Protein AF-0000000084371424 (afdb_homodimer)

pLDDT: mean 80.85, std 25.27, range [18.94, 98.69]

Foldseek 3Di:
DAPQVPVPCDPDPPNVVVVVVVVVVVVVVLVVVPPPCPDDDPDPPPPPPPPPQPPPLADDQLCLLLVLQQLLQVVVVHGSLPLAADPDLSCCCPPQVDDALLSLLVLLLCLLQPNDCVVVVVLLVQLVPDDPVRLVVVLVCLVPDPDDPVVSLLVNLLSVCSNVCPVVSSVFDQSSQSLSVSLVSLRSCSNVVRDPSSCSSQSSCLQLVQQVVVAVFSVRSVSSNLSNQCSNCSPVPVRVVCSVVSVVSSVCLVPPPSHNRDPPNSPDDHDDRDLLVSLVSNLVNQRDDPNHRDDSVRSSVSSCPRRVPPPPPD/DQPQVPVPCDDDDCNVVVVVVVVVVVVVVLVVVPPDCPDDDPDPPPPPPPPPQPPPLADDQLCLLLVLQQLLQVVVVHGSLPLAADPDLSCCCPPQVDDALLSLLVLLLCLLQPNDCVVVVVLLVQLVPDDPVRLVVVLVCLVPDPDDPVVSLLVNLLSVCSNVCPVVSSPFDQSSQSLSVSLVSLRSCSNVVRDPSSCSSQSSCLQLVQQVVVAVFSVRSVSSNLSNQCSNCSPVPVRVVCSVVSVVSSVCLVPPPSHNRDPPNSPDDHDDRDLLVSLVSNLVNQRDDPNHRDDSVRSSVSSCPRRVDPCPPD

Structure (mmCIF, N/CA/C/O backbone):
data_AF-0000000084371424-model_v1
#
loop_
_entity.id
_entity.type
_entity.pdbx_description
1 polymer 'DUF1266 domain-containing protein'
#
loop_
_atom_site.group_PDB
_atom_site.id
_atom_site.type_symbol
_atom_site.label_atom_id
_atom_site.label_alt_id
_atom_site.label_comp_id
_atom_site.label_asym_id
_atom_site.label_entity_id
_atom_site.label_seq_id
_atom_site.pdbx_PDB_ins_code
_atom_site.Cartn_x
_atom_site.Cartn_y
_atom_site.Cartn_z
_atom_site.occupancy
_atom_site.B_iso_or_equiv
_atom_site.auth_seq_id
_atom_site.auth_comp_id
_atom_site.auth_asym_id
_atom_site.auth_atom_id
_atom_site.pdbx_PDB_model_num
ATOM 1 N N . MET A 1 1 ? 23.984 -0.081 -2.869 1 19.38 1 MET A N 1
ATOM 2 C CA . MET A 1 1 ? 24.531 -0.843 -3.986 1 19.38 1 MET A CA 1
ATOM 3 C C . MET A 1 1 ? 23.422 -1.474 -4.816 1 19.38 1 MET A C 1
ATOM 5 O O . MET A 1 1 ? 22.625 -2.248 -4.301 1 19.38 1 MET A O 1
ATOM 9 N N . ALA A 1 2 ? 23 -0.734 -5.801 1 25.33 2 ALA A N 1
ATOM 10 C CA . ALA A 1 2 ? 21.922 -1.016 -6.75 1 25.33 2 ALA A CA 1
ATOM 11 C C . ALA A 1 2 ? 22.141 -2.361 -7.438 1 25.33 2 ALA A C 1
ATOM 13 O O . ALA A 1 2 ? 23.203 -2.615 -7.996 1 25.33 2 ALA A O 1
ATOM 14 N N . ILE A 1 3 ? 21.609 -3.469 -6.902 1 26.62 3 ILE A N 1
ATOM 15 C CA . ILE A 1 3 ? 21.828 -4.805 -7.445 1 26.62 3 ILE A CA 1
ATOM 16 C C . ILE A 1 3 ? 21.359 -4.855 -8.898 1 26.62 3 ILE A C 1
ATOM 18 O O . ILE A 1 3 ? 20.188 -4.609 -9.188 1 26.62 3 ILE A O 1
ATOM 22 N N . ASP A 1 4 ? 22.312 -4.531 -9.711 1 28.28 4 ASP A N 1
ATOM 23 C CA . ASP A 1 4 ? 22.156 -4.688 -11.156 1 28.28 4 ASP A CA 1
ATOM 24 C C . ASP A 1 4 ? 21.703 -6.105 -11.516 1 28.28 4 ASP A C 1
ATOM 26 O O . ASP A 1 4 ? 22.5 -7.039 -11.477 1 28.28 4 ASP A O 1
ATOM 30 N N . ILE A 1 5 ? 20.469 -6.441 -11.328 1 29.64 5 ILE A N 1
ATOM 31 C CA . ILE A 1 5 ? 19.984 -7.809 -11.5 1 29.64 5 ILE A CA 1
ATOM 32 C C . ILE A 1 5 ? 20.109 -8.219 -12.961 1 29.64 5 ILE A C 1
ATOM 34 O O . ILE A 1 5 ? 20.281 -9.398 -13.266 1 29.64 5 ILE A O 1
ATOM 38 N N . PHE A 1 6 ? 19.984 -7.203 -13.812 1 31.98 6 PHE A N 1
ATOM 39 C CA . PHE A 1 6 ? 19.844 -7.629 -15.203 1 31.98 6 PHE A CA 1
ATOM 40 C C . PHE A 1 6 ? 21.219 -7.828 -15.844 1 31.98 6 PHE A C 1
ATOM 42 O O . PHE A 1 6 ? 21.312 -8.359 -16.953 1 31.98 6 PHE A O 1
ATOM 49 N N . SER A 1 7 ? 22.219 -7.055 -15.477 1 30.58 7 SER A N 1
ATOM 50 C CA . SER A 1 7 ? 23.453 -7.109 -16.266 1 30.58 7 SER A CA 1
ATOM 51 C C . SER A 1 7 ? 24.094 -8.492 -16.203 1 30.58 7 SER A C 1
ATOM 53 O O . SER A 1 7 ? 25.156 -8.719 -16.781 1 30.58 7 SER A O 1
ATOM 55 N N . VAL A 1 8 ? 23.625 -9.242 -15.234 1 28.81 8 VAL A N 1
ATOM 56 C CA . VAL A 1 8 ? 24.359 -10.484 -15.062 1 28.81 8 VAL A CA 1
ATOM 57 C C . VAL A 1 8 ? 23.953 -11.492 -16.141 1 28.81 8 VAL A C 1
ATOM 59 O O . VAL A 1 8 ? 24.391 -12.641 -16.125 1 28.81 8 VAL A O 1
ATOM 62 N N . PHE A 1 9 ? 22.938 -11.117 -16.922 1 29.08 9 PHE A N 1
ATOM 63 C CA . PHE A 1 9 ? 22.547 -12.219 -17.781 1 29.08 9 PHE A CA 1
ATOM 64 C C . PHE A 1 9 ? 23.484 -12.336 -18.984 1 29.08 9 PHE A C 1
ATOM 66 O O . PHE A 1 9 ? 23.531 -11.445 -19.828 1 29.08 9 PHE A O 1
ATOM 73 N N . PRO A 1 10 ? 24.625 -13.016 -18.891 1 27.22 10 PRO A N 1
ATOM 74 C CA . PRO A 1 10 ? 25.438 -13.203 -20.094 1 27.22 10 PRO A CA 1
ATOM 75 C C . PRO A 1 10 ? 24.609 -13.68 -21.281 1 27.22 10 PRO A C 1
ATOM 77 O O . PRO A 1 10 ? 23.547 -14.297 -21.109 1 27.22 10 PRO A O 1
ATOM 80 N N . LYS A 1 11 ? 25.031 -13.375 -22.578 1 27 11 LYS A N 1
ATOM 81 C CA . LYS A 1 11 ? 24.438 -13.57 -23.891 1 27 11 LYS A CA 1
ATOM 82 C C . LYS A 1 11 ? 24.016 -15.031 -24.094 1 27 11 LYS A C 1
ATOM 84 O O . LYS A 1 11 ? 22.875 -15.305 -24.438 1 27 11 LYS A O 1
ATOM 89 N N . TYR A 1 12 ? 24.438 -15.828 -25.203 1 26.16 12 TYR A N 1
ATOM 90 C CA . TYR A 1 12 ? 23.938 -16.984 -25.953 1 26.16 12 TYR A CA 1
ATOM 91 C C . TYR A 1 12 ? 24.094 -18.266 -25.141 1 26.16 12 TYR A C 1
ATOM 93 O O . TYR A 1 12 ? 23.391 -19.25 -25.375 1 26.16 12 TYR A O 1
ATOM 101 N N . ILE A 1 13 ? 25.406 -18.578 -24.734 1 28.66 13 ILE A N 1
ATOM 102 C CA . ILE A 1 13 ? 25.766 -19.938 -24.391 1 28.66 13 ILE A CA 1
ATOM 103 C C . ILE A 1 13 ? 24.906 -20.438 -23.234 1 28.66 13 ILE A C 1
ATOM 105 O O . ILE A 1 13 ? 24.266 -21.5 -23.328 1 28.66 13 ILE A O 1
ATOM 109 N N . GLY A 1 14 ? 25.531 -20.656 -21.938 1 28.55 14 GLY A N 1
ATOM 110 C CA . GLY A 1 14 ? 25.219 -21.484 -20.781 1 28.55 14 GLY A CA 1
ATOM 111 C C . GLY A 1 14 ? 24.016 -20.984 -20 1 28.55 14 GLY A C 1
ATOM 112 O O . GLY A 1 14 ? 24.188 -20.219 -19.047 1 28.55 14 GLY A O 1
ATOM 113 N N . ALA A 1 15 ? 22.984 -20.594 -20.578 1 32.66 15 ALA A N 1
ATOM 114 C CA . ALA A 1 15 ? 21.688 -20.062 -20.156 1 32.66 15 ALA A CA 1
ATOM 115 C C . ALA A 1 15 ? 21.062 -20.906 -19.062 1 32.66 15 ALA A C 1
ATOM 117 O O . ALA A 1 15 ? 20.438 -20.391 -18.141 1 32.66 15 ALA A O 1
ATOM 118 N N . VAL A 1 16 ? 21.203 -22.219 -19.266 1 31.98 16 VAL A N 1
ATOM 119 C CA . VAL A 1 16 ? 20.625 -23.156 -18.312 1 31.98 16 VAL A CA 1
ATOM 120 C C . VAL A 1 16 ? 21.266 -22.984 -16.938 1 31.98 16 VAL A C 1
ATOM 122 O O . VAL A 1 16 ? 20.594 -23 -15.922 1 31.98 16 VAL A O 1
ATOM 125 N N . ILE A 1 17 ? 22.641 -22.797 -17.016 1 32.66 17 ILE A N 1
ATOM 126 C CA . ILE A 1 17 ? 23.344 -22.734 -15.734 1 32.66 17 ILE A CA 1
ATOM 127 C C . ILE A 1 17 ? 23 -21.422 -15.031 1 32.66 17 ILE A C 1
ATOM 129 O O . ILE A 1 17 ? 22.844 -21.391 -13.805 1 32.66 17 ILE A O 1
ATOM 133 N N . GLY A 1 18 ? 22.828 -20.422 -15.812 1 32.53 18 GLY A N 1
ATOM 134 C CA . GLY A 1 18 ? 22.609 -19.125 -15.203 1 32.53 18 GLY A CA 1
ATOM 135 C C . GLY A 1 18 ? 21.281 -19.031 -14.453 1 32.53 18 GLY A C 1
ATOM 136 O O . GLY A 1 18 ? 21.219 -18.453 -13.359 1 32.53 18 GLY A O 1
ATOM 137 N N . ILE A 1 19 ? 20.328 -19.578 -15.117 1 35.5 19 ILE A N 1
ATOM 138 C CA . ILE A 1 19 ? 19 -19.531 -14.516 1 35.5 19 ILE A CA 1
ATOM 139 C C . ILE A 1 19 ? 18.969 -20.406 -13.266 1 35.5 19 ILE A C 1
ATOM 141 O O . ILE A 1 19 ? 18.359 -20.031 -12.258 1 35.5 19 ILE A O 1
ATOM 145 N N . ILE A 1 20 ? 19.781 -21.438 -13.25 1 35 20 ILE A N 1
ATOM 146 C CA . ILE A 1 20 ? 19.906 -22.281 -12.062 1 35 20 ILE A CA 1
ATOM 147 C C . ILE A 1 20 ? 20.547 -21.484 -10.93 1 35 20 ILE A C 1
ATOM 149 O O . ILE A 1 20 ? 20.125 -21.562 -9.781 1 35 20 ILE A O 1
ATOM 153 N N . PHE A 1 21 ? 21.469 -20.656 -11.297 1 35.72 21 PHE A N 1
ATOM 154 C CA . PHE A 1 21 ? 22.172 -19.922 -10.242 1 35.72 21 PHE A CA 1
ATOM 155 C C . PHE A 1 21 ? 21.234 -18.906 -9.578 1 35.72 21 PHE A C 1
ATOM 157 O O . PHE A 1 21 ? 21.281 -18.734 -8.359 1 35.72 21 PHE A O 1
ATOM 164 N N . LEU A 1 22 ? 20.453 -18.359 -10.367 1 35.25 22 LEU A N 1
ATOM 165 C CA . LEU A 1 22 ? 19.562 -17.375 -9.75 1 35.25 22 LEU A CA 1
ATOM 166 C C . LEU A 1 22 ? 18.531 -18.062 -8.859 1 35.25 22 LEU A C 1
ATOM 168 O O . LEU A 1 22 ? 18.203 -17.547 -7.781 1 35.25 22 LEU A O 1
ATOM 172 N N . VAL A 1 23 ? 18.125 -19.188 -9.227 1 36.91 23 VAL A N 1
ATOM 173 C CA . VAL A 1 23 ? 17.25 -19.984 -8.375 1 36.91 23 VAL A CA 1
ATOM 174 C C . VAL A 1 23 ? 18.016 -20.453 -7.133 1 36.91 23 VAL A C 1
ATOM 176 O O . VAL A 1 23 ? 17.484 -20.391 -6.02 1 36.91 23 VAL A O 1
ATOM 179 N N . ILE A 1 24 ? 19.266 -20.844 -7.27 1 37.03 24 ILE A N 1
ATOM 180 C CA . ILE A 1 24 ? 20.078 -21.234 -6.121 1 37.03 24 ILE A CA 1
ATOM 181 C C . ILE A 1 24 ? 20.312 -20.031 -5.223 1 37.03 24 ILE A C 1
ATOM 183 O O . ILE A 1 24 ? 20.234 -20.141 -3.994 1 37.03 24 ILE A O 1
ATOM 187 N N . LEU A 1 25 ? 20.547 -18.922 -5.812 1 36.91 25 LEU A N 1
ATOM 188 C CA . LEU A 1 25 ? 20.766 -17.75 -4.988 1 36.91 25 LEU A CA 1
ATOM 189 C C . LEU A 1 25 ? 19.516 -17.406 -4.172 1 36.91 25 LEU A C 1
ATOM 191 O O . LEU A 1 25 ? 19.609 -17.094 -2.984 1 36.91 25 LEU A O 1
ATOM 195 N N . PHE A 1 26 ? 18.438 -17.578 -4.719 1 36.44 26 PHE A N 1
ATOM 196 C CA . PHE A 1 26 ? 17.219 -17.281 -3.969 1 36.44 26 PHE A CA 1
ATOM 197 C C . PHE A 1 26 ? 16.906 -18.375 -2.971 1 36.44 26 PHE A C 1
ATOM 199 O O . PHE A 1 26 ? 16.453 -18.109 -1.857 1 36.44 26 PHE A O 1
ATOM 206 N N . ARG A 1 27 ? 17.141 -19.609 -3.24 1 37.56 27 ARG A N 1
ATOM 207 C CA . ARG A 1 27 ? 17.047 -20.672 -2.242 1 37.56 27 ARG A CA 1
ATOM 208 C C . ARG A 1 27 ? 18.078 -20.469 -1.136 1 37.56 27 ARG A C 1
ATOM 210 O O . ARG A 1 27 ? 17.797 -20.734 0.036 1 37.56 27 ARG A O 1
ATOM 217 N N . TRP A 1 28 ? 19.219 -20.078 -1.449 1 37 28 TRP A N 1
ATOM 218 C CA . TRP A 1 28 ? 20.25 -19.766 -0.45 1 37 28 TRP A CA 1
ATOM 219 C C . TRP A 1 28 ? 19.797 -18.609 0.445 1 37 28 TRP A C 1
ATOM 221 O O . TRP A 1 28 ? 19.922 -18.688 1.669 1 37 28 TRP A O 1
ATOM 231 N N . LEU A 1 29 ? 19.188 -17.719 -0.005 1 33.34 29 LEU A N 1
ATOM 232 C CA . LEU A 1 29 ? 18.688 -16.656 0.858 1 33.34 29 LEU A CA 1
ATOM 233 C C . LEU A 1 29 ? 17.578 -17.188 1.774 1 33.34 29 LEU A C 1
ATOM 235 O O . LEU A 1 29 ? 17.484 -16.781 2.934 1 33.34 29 LEU A O 1
ATOM 239 N N . ARG A 1 30 ? 16.922 -18.234 1.396 1 33.28 30 ARG A N 1
ATOM 240 C CA . ARG A 1 30 ? 15.945 -18.875 2.258 1 33.28 30 ARG A CA 1
ATOM 241 C C . ARG A 1 30 ? 16.625 -19.656 3.383 1 33.28 30 ARG A C 1
ATOM 243 O O . ARG A 1 30 ? 16.141 -19.656 4.52 1 33.28 30 ARG A O 1
ATOM 250 N N . LYS A 1 31 ? 17.672 -20.5 3.109 1 34 31 LYS A N 1
ATOM 251 C CA . LYS A 1 31 ? 18.281 -21.328 4.148 1 34 31 LYS A CA 1
ATOM 252 C C . LYS A 1 31 ? 18.906 -20.453 5.242 1 34 31 LYS A C 1
ATOM 254 O O . LYS A 1 31 ? 18.875 -20.812 6.418 1 34 31 LYS A O 1
ATOM 259 N N . VAL A 1 32 ? 19.484 -19.422 4.918 1 29.97 32 VAL A N 1
ATOM 260 C CA . VAL A 1 32 ? 20.078 -18.594 5.965 1 29.97 32 VAL A CA 1
ATOM 261 C C . VAL A 1 32 ? 18.984 -18.047 6.875 1 29.97 32 VAL A C 1
ATOM 263 O O . VAL A 1 32 ? 19.156 -17.953 8.094 1 29.97 32 VAL A O 1
ATOM 266 N N . ALA A 1 33 ? 17.844 -17.812 6.352 1 29.88 33 ALA A N 1
ATOM 267 C CA . ALA A 1 33 ? 16.812 -17.266 7.234 1 29.88 33 ALA A CA 1
ATOM 268 C C . ALA A 1 33 ? 16.219 -18.344 8.125 1 29.88 33 ALA A C 1
ATOM 270 O O . ALA A 1 33 ? 15.812 -18.078 9.25 1 29.88 33 ALA A O 1
ATOM 271 N N . ILE A 1 34 ? 16.219 -19.578 7.711 1 31.12 34 ILE A N 1
ATOM 272 C CA . ILE A 1 34 ? 15.562 -20.656 8.461 1 31.12 34 ILE A CA 1
ATOM 273 C C . ILE A 1 34 ? 16.422 -21.031 9.664 1 31.12 34 ILE A C 1
ATOM 275 O O . ILE A 1 34 ? 15.938 -21.656 10.609 1 31.12 34 ILE A O 1
ATOM 279 N N . GLN A 1 35 ? 17.719 -20.812 9.727 1 27.95 35 GLN A N 1
ATOM 280 C CA . GLN A 1 35 ? 18.375 -21.516 10.82 1 27.95 35 GLN A CA 1
ATOM 281 C C . GLN A 1 35 ? 17.859 -21.031 12.172 1 27.95 35 GLN A C 1
ATOM 283 O O . GLN A 1 35 ? 17.891 -21.766 13.156 1 27.95 35 GLN A O 1
ATOM 288 N N . ASP A 1 36 ? 17.672 -19.719 12.414 1 27.52 36 ASP A N 1
ATOM 289 C CA . ASP A 1 36 ? 17.703 -19.391 13.836 1 27.52 36 ASP A CA 1
ATOM 290 C C . ASP A 1 36 ? 16.375 -19.781 14.508 1 27.52 36 ASP A C 1
ATOM 292 O O . ASP A 1 36 ? 16.281 -19.75 15.742 1 27.52 36 ASP A O 1
ATOM 296 N N . SER A 1 37 ? 15.141 -19.625 13.906 1 28.78 37 SER A N 1
ATOM 297 C CA . SER A 1 37 ? 14.055 -19.531 14.875 1 28.78 37 SER A CA 1
ATOM 298 C C . SER A 1 37 ? 13.547 -20.922 15.273 1 28.78 37 SER A C 1
ATOM 300 O O . SER A 1 37 ? 12.953 -21.625 14.453 1 28.78 37 SER A O 1
ATOM 302 N N . GLU A 1 38 ? 14.258 -21.688 16.062 1 26.08 38 GLU A N 1
ATOM 303 C CA . GLU A 1 38 ? 13.695 -22.812 16.797 1 26.08 38 GLU A CA 1
ATOM 304 C C . GLU A 1 38 ? 12.406 -22.438 17.516 1 26.08 38 GLU A C 1
ATOM 306 O O . GLU A 1 38 ? 12.445 -21.984 18.656 1 26.08 38 GLU A O 1
ATOM 311 N N . LEU A 1 39 ? 11.516 -21.672 16.984 1 27.06 39 LEU A N 1
ATOM 312 C CA . LEU A 1 39 ? 10.344 -21.359 17.781 1 27.06 39 LEU A CA 1
ATOM 313 C C . LEU A 1 39 ? 9.625 -22.641 18.219 1 27.06 39 LEU A C 1
ATOM 315 O O . LEU A 1 39 ? 9.492 -23.578 17.422 1 27.06 39 LEU A O 1
ATOM 319 N N . SER A 1 40 ? 9.375 -22.781 19.547 1 23.94 40 SER A N 1
ATOM 320 C CA . SER A 1 40 ? 8.633 -23.766 20.297 1 23.94 40 SER A CA 1
ATOM 321 C C . SER A 1 40 ? 7.219 -23.953 19.75 1 23.94 40 SER A C 1
ATOM 323 O O . SER A 1 40 ? 6.613 -23 19.266 1 23.94 40 SER A O 1
ATOM 325 N N . PRO A 1 41 ? 6.707 -25.172 19.562 1 25.97 41 PRO A N 1
ATOM 326 C CA . PRO A 1 41 ? 5.406 -25.609 19.062 1 25.97 41 PRO A CA 1
ATOM 327 C C . PRO A 1 41 ? 4.238 -25.031 19.844 1 25.97 41 PRO A C 1
ATOM 329 O O . PRO A 1 41 ? 4.184 -25.156 21.078 1 25.97 41 PRO A O 1
ATOM 332 N N . SER A 1 42 ? 3.84 -23.75 19.625 1 25.92 42 SER A N 1
ATOM 333 C CA . SER A 1 42 ? 2.67 -23.266 20.344 1 25.92 42 SER A CA 1
ATOM 334 C C . SER A 1 42 ? 1.509 -24.25 20.25 1 25.92 42 SER A C 1
ATOM 336 O O . SER A 1 42 ? 1.321 -24.891 19.219 1 25.92 42 SER A O 1
ATOM 338 N N . MET A 1 43 ? 0.982 -24.719 21.375 1 23.78 43 MET A N 1
ATOM 339 C CA . MET A 1 43 ? -0.175 -25.547 21.688 1 23.78 43 MET A CA 1
AT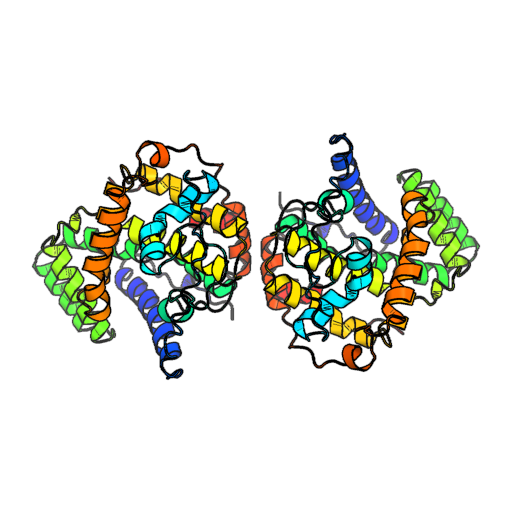OM 340 C C . MET A 1 43 ? -1.442 -24.969 21.062 1 23.78 43 MET A C 1
ATOM 342 O O . MET A 1 43 ? -1.644 -23.75 21.062 1 23.78 43 MET A O 1
ATOM 346 N N . PRO A 1 44 ? -2.271 -25.766 20.266 1 25.48 44 PRO A N 1
ATOM 347 C CA . PRO A 1 44 ? -3.484 -25.469 19.5 1 25.48 44 PRO A CA 1
ATOM 348 C C . PRO A 1 44 ? -4.621 -24.953 20.391 1 25.48 44 PRO A C 1
ATOM 350 O O . PRO A 1 44 ? -5.008 -25.609 21.359 1 25.48 44 PRO A O 1
ATOM 353 N N . VAL A 1 45 ? -4.691 -23.672 20.844 1 24.5 45 VAL A N 1
ATOM 354 C CA . VAL A 1 45 ? -5.902 -23.234 21.531 1 24.5 45 VAL A CA 1
ATOM 355 C C . VAL A 1 45 ? -7.121 -23.516 20.656 1 24.5 45 VAL A C 1
ATOM 357 O O . VAL A 1 45 ? -7.188 -23.062 19.516 1 24.5 45 VAL A O 1
ATOM 360 N N . ASN A 1 46 ? -7.863 -24.594 20.812 1 25.33 46 ASN A N 1
ATOM 361 C CA . ASN A 1 46 ? -9.102 -25.109 20.25 1 25.33 46 ASN A CA 1
ATOM 362 C C . ASN A 1 46 ? -10.25 -24.109 20.406 1 25.33 46 ASN A C 1
ATOM 364 O O . ASN A 1 46 ? -11.172 -24.328 21.188 1 25.33 46 ASN A O 1
ATOM 368 N N . GLN A 1 47 ? -10.031 -22.797 20.641 1 26.17 47 GLN A N 1
ATOM 369 C CA . GLN A 1 47 ? -11.336 -22.172 20.859 1 26.17 47 GLN A CA 1
ATOM 370 C C . GLN A 1 47 ? -12.164 -22.188 19.562 1 26.17 47 GLN A C 1
ATOM 372 O O . GLN A 1 47 ? -11.688 -21.766 18.516 1 26.17 47 GLN A O 1
ATOM 377 N N . GLU A 1 48 ? -13.188 -23.016 19.5 1 26.81 48 GLU A N 1
ATOM 378 C CA . GLU A 1 48 ? -14.312 -23.156 18.578 1 26.81 48 GLU A CA 1
ATOM 379 C C . GLU A 1 48 ? -15 -21.812 18.328 1 26.81 48 GLU A C 1
ATOM 381 O O . GLU A 1 48 ? -15.898 -21.422 19.078 1 26.81 48 GLU A O 1
ATOM 386 N N . ILE A 1 49 ? -14.352 -20.672 18.234 1 27.56 49 ILE A N 1
ATOM 387 C CA . ILE A 1 49 ? -15.211 -19.562 17.828 1 27.56 49 ILE A CA 1
ATOM 388 C C . ILE A 1 49 ? -15.875 -19.891 16.484 1 27.56 49 ILE A C 1
ATOM 390 O O . ILE A 1 49 ? -15.195 -20.109 15.484 1 27.56 49 ILE A O 1
ATOM 394 N N . LEU A 1 50 ? -17 -20.422 16.5 1 26.28 50 LEU A N 1
ATOM 395 C CA . LEU A 1 50 ? -17.953 -20.562 15.398 1 26.28 50 LEU A CA 1
ATOM 396 C C . LEU A 1 50 ? -18.109 -19.25 14.641 1 26.28 50 LEU A C 1
ATOM 398 O O . LEU A 1 50 ? -18.953 -18.422 14.992 1 26.28 50 LEU A O 1
ATOM 402 N N . GLU A 1 51 ? -17.062 -18.5 14.352 1 33.69 51 GLU A N 1
ATOM 403 C CA . GLU A 1 51 ? -17.406 -17.359 13.492 1 33.69 51 GLU A CA 1
ATOM 404 C C . GLU A 1 51 ? -18.062 -17.844 12.203 1 33.69 51 GLU A C 1
ATOM 406 O O . GLU A 1 51 ? -17.578 -18.75 11.539 1 33.69 51 GLU A O 1
ATOM 411 N N . THR A 1 52 ? -19.406 -17.812 12.195 1 31.27 52 THR A N 1
ATOM 412 C CA . THR A 1 52 ? -20.203 -17.953 10.984 1 31.27 52 THR A CA 1
ATOM 413 C C . THR A 1 52 ? -19.484 -17.359 9.781 1 31.27 52 THR A C 1
ATOM 415 O O . THR A 1 52 ? -19.156 -16.172 9.781 1 31.27 52 THR A O 1
ATOM 418 N N . LYS A 1 53 ? -18.797 -18.188 9.117 1 40.44 53 LYS A N 1
ATOM 419 C CA . LYS A 1 53 ? -18.219 -17.953 7.797 1 40.44 53 LYS A CA 1
ATOM 420 C C . LYS A 1 53 ? -19.188 -17.156 6.906 1 40.44 53 LYS A C 1
ATOM 422 O O . LYS A 1 53 ? -20.25 -17.672 6.539 1 40.44 53 LYS A O 1
ATOM 427 N N . VAL A 1 54 ? -19.5 -16 7.113 1 41.66 54 VAL A N 1
ATOM 428 C CA . VAL A 1 54 ? -20.312 -15.258 6.16 1 41.66 54 VAL A CA 1
ATOM 429 C C . VAL A 1 54 ? -19.844 -15.555 4.738 1 41.66 54 VAL A C 1
ATOM 431 O O . VAL A 1 54 ? -18.812 -15.039 4.293 1 41.66 54 VAL A O 1
ATOM 434 N N . THR A 1 55 ? -19.891 -16.75 4.383 1 52.84 55 THR A N 1
ATOM 435 C CA . THR A 1 55 ? -19.609 -17.047 2.98 1 52.84 55 THR A CA 1
ATOM 436 C C . THR A 1 55 ? -20.75 -16.594 2.088 1 52.84 55 THR A C 1
ATOM 438 O O . THR A 1 55 ? -21.906 -17 2.281 1 52.84 55 THR A O 1
ATOM 441 N N . SER A 1 56 ? -20.703 -15.461 1.633 1 59.12 56 SER A N 1
ATOM 442 C CA . SER A 1 56 ? -21.688 -15.07 0.62 1 59.12 56 SER A CA 1
ATOM 443 C C . SER A 1 56 ? -21.891 -16.188 -0.403 1 59.12 56 SER A C 1
ATOM 445 O O . SER A 1 56 ? -20.953 -16.906 -0.75 1 59.12 56 SER A O 1
ATOM 447 N N . ASN A 1 57 ? -23.078 -16.578 -0.578 1 71.5 57 ASN A N 1
ATOM 448 C CA . ASN A 1 57 ? -23.531 -17.594 -1.526 1 71.5 57 ASN A CA 1
ATOM 449 C C . ASN A 1 57 ? -23.234 -17.188 -2.967 1 71.5 57 ASN A C 1
ATOM 451 O O . ASN A 1 57 ? -23.531 -17.922 -3.9 1 71.5 57 ASN A O 1
ATOM 455 N N . GLN A 1 58 ? -22.656 -16.078 -3.137 1 90.88 58 GLN A N 1
ATOM 456 C CA . GLN A 1 58 ? -22.391 -15.641 -4.504 1 90.88 58 GLN A CA 1
ATOM 457 C C . GLN A 1 58 ? -20.953 -15.156 -4.652 1 90.88 58 GLN A C 1
ATOM 459 O O . GLN A 1 58 ? -20.438 -14.438 -3.785 1 90.88 58 GLN A O 1
ATOM 464 N N . LEU A 1 59 ? -20.312 -15.68 -5.727 1 96.62 59 LEU A N 1
ATOM 465 C CA . LEU A 1 59 ? -18.984 -15.18 -6.055 1 96.62 59 LEU A CA 1
ATOM 466 C C . LEU A 1 59 ? -19.062 -13.781 -6.645 1 96.62 59 LEU A C 1
ATOM 468 O O . LEU A 1 59 ? -19.641 -13.578 -7.719 1 96.62 59 LEU A O 1
ATOM 472 N N . LEU A 1 60 ? -18.531 -12.828 -5.93 1 96.56 60 LEU A N 1
ATOM 473 C CA . LEU A 1 60 ? -18.469 -11.477 -6.469 1 96.56 60 LEU A CA 1
ATOM 474 C C . LEU A 1 60 ? -17.375 -11.359 -7.531 1 96.56 60 LEU A C 1
ATOM 476 O O . LEU A 1 60 ? -16.297 -11.93 -7.383 1 96.56 60 LEU A O 1
ATOM 480 N N . PRO A 1 61 ? -17.609 -10.547 -8.594 1 97.19 61 PRO A N 1
ATOM 481 C CA . PRO A 1 61 ? -16.609 -10.398 -9.656 1 97.19 61 PRO A CA 1
ATOM 482 C C . PRO A 1 61 ? -15.25 -9.945 -9.133 1 97.19 61 PRO A C 1
ATOM 484 O O . PRO A 1 61 ? -14.211 -10.445 -9.578 1 97.19 61 PRO A O 1
ATOM 487 N N . VAL A 1 62 ? -15.203 -9.094 -8.156 1 96.62 62 VAL A N 1
ATOM 488 C CA . VAL A 1 62 ? -13.961 -8.531 -7.637 1 96.62 62 VAL A CA 1
ATOM 489 C C . VAL A 1 62 ? -13.219 -9.586 -6.824 1 96.62 62 VAL A C 1
ATOM 491 O O . VAL A 1 62 ? -12.039 -9.414 -6.5 1 96.62 62 VAL A O 1
ATOM 494 N N . GLU A 1 63 ? -13.859 -10.734 -6.539 1 97.69 63 GLU A N 1
ATOM 495 C CA . GLU A 1 63 ? -13.25 -11.766 -5.703 1 97.69 63 GLU A CA 1
ATOM 496 C C . GLU A 1 63 ? -12.898 -13.008 -6.52 1 97.69 63 GLU A C 1
ATOM 498 O O . GLU A 1 63 ? -12.43 -14.008 -5.973 1 97.69 63 GLU A O 1
ATOM 503 N N . TRP A 1 64 ? -13.148 -12.93 -7.84 1 98.5 64 TRP A N 1
ATOM 504 C CA . TRP A 1 64 ? -12.891 -14.062 -8.734 1 98.5 64 TRP A CA 1
ATOM 505 C C . TRP A 1 64 ? -11.445 -14.539 -8.602 1 98.5 64 TRP A C 1
ATOM 507 O O . TRP A 1 64 ? -11.188 -15.734 -8.484 1 98.5 64 TRP A O 1
ATOM 517 N N . GLY A 1 65 ? -10.555 -13.562 -8.594 1 98.31 65 GLY A N 1
ATOM 518 C CA . GLY A 1 65 ? -9.141 -13.891 -8.492 1 98.31 65 GLY A CA 1
ATOM 519 C C . GLY A 1 65 ? -8.781 -14.586 -7.191 1 98.31 65 GLY A C 1
ATOM 520 O O . GLY A 1 65 ? -7.941 -15.484 -7.172 1 98.31 65 GLY A O 1
ATOM 521 N N . LEU A 1 66 ? -9.438 -14.203 -6.117 1 98.38 66 LEU A N 1
ATOM 522 C CA . LEU A 1 66 ? -9.195 -14.812 -4.816 1 98.38 66 LEU A CA 1
ATOM 523 C C . LEU A 1 66 ? -9.695 -16.25 -4.793 1 98.38 66 LEU A C 1
ATOM 525 O O . LEU A 1 66 ? -9.094 -17.109 -4.148 1 98.38 66 LEU A O 1
ATOM 529 N N . TYR A 1 67 ? -10.703 -16.5 -5.531 1 98.56 67 TYR A N 1
ATOM 530 C CA . TYR A 1 67 ? -11.297 -17.828 -5.535 1 98.56 67 TYR A CA 1
ATOM 531 C C . TYR A 1 67 ? -10.398 -18.828 -6.242 1 98.56 67 TYR A C 1
ATOM 533 O O . TYR A 1 67 ? -10.523 -20.031 -6.043 1 98.56 67 TYR A O 1
ATOM 541 N N . VAL A 1 68 ? -9.477 -18.344 -7.043 1 98.69 68 VAL A N 1
ATOM 542 C CA . VAL A 1 68 ? -8.484 -19.188 -7.691 1 98.69 68 VAL A CA 1
ATOM 543 C C . VAL A 1 68 ? -7.707 -19.969 -6.633 1 98.69 68 VAL A C 1
ATOM 545 O O . VAL A 1 68 ? -7.344 -21.125 -6.855 1 98.69 68 VAL A O 1
ATOM 548 N N . ALA A 1 69 ? -7.566 -19.391 -5.488 1 98.31 69 ALA A N 1
ATOM 549 C CA . ALA A 1 69 ? -6.77 -20 -4.434 1 98.31 69 ALA A CA 1
ATOM 550 C C . ALA A 1 69 ? -7.66 -20.609 -3.352 1 98.31 69 ALA A C 1
ATOM 552 O O . ALA A 1 69 ? -7.207 -20.859 -2.23 1 98.31 69 ALA A O 1
ATOM 553 N N . ALA A 1 70 ? -8.891 -20.891 -3.633 1 97.94 70 ALA A N 1
ATOM 554 C CA . ALA A 1 70 ? -9.844 -21.438 -2.666 1 97.94 70 ALA A CA 1
ATOM 555 C C . ALA A 1 70 ? -9.312 -22.719 -2.025 1 97.94 70 ALA A C 1
ATOM 557 O O . ALA A 1 70 ? -9.492 -22.938 -0.828 1 97.94 70 ALA A O 1
ATOM 558 N N . PRO A 1 71 ? -8.625 -23.578 -2.795 1 97.31 71 PRO A N 1
ATOM 559 C CA . PRO A 1 71 ? -8.094 -24.797 -2.162 1 97.31 71 PRO A CA 1
ATOM 560 C C . PRO A 1 71 ? -7.129 -24.484 -1.021 1 97.31 71 PRO A C 1
ATOM 562 O O . PRO A 1 71 ? -7.176 -25.125 0.027 1 97.31 71 PRO A O 1
ATOM 565 N N . TYR A 1 72 ? -6.297 -23.484 -1.172 1 95.75 72 TYR A N 1
ATOM 566 C CA . TYR A 1 72 ? -5.379 -23.109 -0.109 1 95.75 72 TYR A CA 1
ATOM 567 C C . TYR A 1 72 ? -6.133 -22.562 1.1 1 95.75 72 TYR A C 1
ATOM 569 O O . TYR A 1 72 ? -5.781 -22.859 2.242 1 95.75 72 TYR A O 1
ATOM 577 N N . ALA A 1 73 ? -7.102 -21.719 0.81 1 94.75 73 ALA A N 1
ATOM 578 C CA . ALA A 1 73 ? -7.895 -21.172 1.905 1 94.75 73 ALA A CA 1
ATOM 579 C C . ALA A 1 73 ? -8.578 -22.281 2.699 1 94.75 73 ALA A C 1
ATOM 581 O O . ALA A 1 73 ? -8.516 -22.297 3.93 1 94.75 73 ALA A O 1
ATOM 582 N N . GLU A 1 74 ? -9.109 -23.219 2 1 93.81 74 GLU A N 1
ATOM 583 C CA . GLU A 1 74 ? -9.805 -24.344 2.637 1 93.81 74 GLU A CA 1
ATOM 584 C C . GLU A 1 74 ? -8.852 -25.188 3.475 1 93.81 74 GLU A C 1
ATOM 586 O O . GLU A 1 74 ? -9.211 -25.641 4.559 1 93.81 74 GLU A O 1
ATOM 591 N N . MET A 1 75 ? -7.73 -25.375 2.939 1 91 75 MET A N 1
ATOM 592 C CA . MET A 1 75 ? -6.723 -26.141 3.66 1 91 75 MET A CA 1
ATOM 593 C C . MET A 1 75 ? -6.371 -25.484 4.984 1 91 75 MET A C 1
ATOM 595 O O . MET A 1 75 ? -6.027 -26.156 5.953 1 91 75 MET A O 1
ATOM 599 N N . ASN A 1 76 ? -6.5 -24.203 5.062 1 89.38 76 ASN A N 1
ATOM 600 C CA . ASN A 1 76 ? -6.18 -23.438 6.27 1 89.38 76 ASN A CA 1
ATOM 601 C C . ASN A 1 76 ? -7.418 -23.203 7.129 1 89.38 76 ASN A C 1
ATOM 603 O O . ASN A 1 76 ? -7.344 -22.531 8.164 1 89.38 76 ASN A O 1
ATOM 607 N N . GLY A 1 77 ? -8.539 -23.656 6.641 1 89.19 77 GLY A N 1
ATOM 608 C CA . GLY A 1 77 ? -9.781 -23.5 7.371 1 89.19 77 GLY A CA 1
ATOM 609 C C . GLY A 1 77 ? -10.398 -22.125 7.199 1 89.19 77 GLY A C 1
ATOM 610 O O . GLY A 1 77 ? -11.164 -21.656 8.055 1 89.19 77 GLY A O 1
ATOM 611 N N . TRP A 1 78 ? -10 -21.484 6.129 1 91.62 78 TRP A N 1
ATOM 612 C CA . TRP A 1 78 ? -10.492 -20.125 5.879 1 91.62 78 TRP A CA 1
ATOM 613 C C . TRP A 1 78 ? -11.492 -20.125 4.723 1 91.62 78 TRP A C 1
ATOM 615 O O . TRP A 1 78 ? -11.43 -20.969 3.836 1 91.62 78 TRP A O 1
ATOM 625 N N . ALA A 1 79 ? -12.383 -19.109 4.805 1 93.38 79 ALA A N 1
ATOM 626 C CA . ALA A 1 79 ? -13.102 -18.766 3.58 1 93.38 79 ALA A CA 1
ATOM 627 C C . ALA A 1 79 ? -12.164 -18.156 2.545 1 93.38 79 ALA A C 1
ATOM 629 O O . ALA A 1 79 ? -11.141 -17.547 2.902 1 93.38 79 ALA A O 1
ATOM 630 N N . TYR A 1 80 ? -12.5 -18.266 1.221 1 95.69 80 TYR A N 1
ATOM 631 C CA . TYR A 1 80 ? -11.633 -17.797 0.15 1 95.69 80 TYR A CA 1
ATOM 632 C C . TYR A 1 80 ? -11.508 -16.266 0.187 1 95.69 80 TYR A C 1
ATOM 634 O O . TYR A 1 80 ? -10.609 -15.703 -0.43 1 95.69 80 TYR A O 1
ATOM 642 N N . ASN A 1 81 ? -12.438 -15.586 0.887 1 95.75 81 ASN A N 1
ATOM 643 C CA . ASN A 1 81 ? -12.438 -14.133 1.026 1 95.75 81 ASN A CA 1
ATOM 644 C C . ASN A 1 81 ? -12.414 -13.711 2.492 1 95.75 81 ASN A C 1
ATOM 646 O O . ASN A 1 81 ? -13.07 -12.742 2.875 1 95.75 81 ASN A O 1
ATOM 650 N N . GLU A 1 82 ? -11.75 -14.5 3.289 1 94.19 82 GLU A N 1
ATOM 651 C CA . GLU A 1 82 ? -11.547 -14.148 4.691 1 94.19 82 GLU A CA 1
ATOM 652 C C . GLU A 1 82 ? -10.414 -13.133 4.844 1 94.19 82 GLU A C 1
ATOM 654 O O . GLU A 1 82 ? -9.25 -13.516 4.98 1 94.19 82 GLU A O 1
ATOM 659 N N . TYR A 1 83 ? -10.828 -11.867 5.008 1 91.94 83 TYR A N 1
ATOM 660 C CA . TYR A 1 83 ? -9.836 -10.797 4.984 1 91.94 83 TYR A CA 1
ATOM 661 C C . TYR A 1 83 ? -9.297 -10.523 6.383 1 91.94 83 TYR A C 1
ATOM 663 O O . TYR A 1 83 ? -8.312 -9.797 6.543 1 91.94 83 TYR A O 1
ATOM 671 N N . ARG A 1 84 ? -9.906 -10.977 7.32 1 81.75 84 ARG A N 1
ATOM 672 C CA . ARG A 1 84 ? -9.531 -10.609 8.68 1 81.75 84 ARG A CA 1
ATOM 673 C C . ARG A 1 84 ? -8.406 -11.5 9.203 1 81.75 84 ARG A C 1
ATOM 675 O O . ARG A 1 84 ? -8.344 -12.688 8.875 1 81.75 84 ARG A O 1
ATOM 682 N N . GLN A 1 85 ? -7.715 -10.898 9.977 1 66.81 85 GLN A N 1
ATOM 683 C CA . GLN A 1 85 ? -6.441 -11.422 10.453 1 66.81 85 GLN A CA 1
ATOM 684 C C . GLN A 1 85 ? -6.648 -12.648 11.336 1 66.81 85 GLN A C 1
ATOM 686 O O . GLN A 1 85 ? -7.527 -12.648 12.203 1 66.81 85 GLN A O 1
ATOM 691 N N . GLY A 1 86 ? -6.059 -13.594 10.836 1 66.62 86 GLY A N 1
ATOM 692 C CA . GLY A 1 86 ? -5.918 -14.734 11.727 1 66.62 86 GLY A CA 1
ATOM 693 C C . GLY A 1 86 ? -4.543 -14.828 12.367 1 66.62 86 GLY A C 1
ATOM 694 O O . GLY A 1 86 ? -3.627 -14.102 11.992 1 66.62 86 GLY A O 1
ATOM 695 N N . GLU A 1 87 ? -4.398 -15.477 13.477 1 71.31 87 GLU A N 1
ATOM 696 C CA . GLU A 1 87 ? -3.115 -15.664 14.148 1 71.31 87 GLU A CA 1
ATOM 697 C C . GLU A 1 87 ? -2.125 -16.391 13.25 1 71.31 87 GLU A C 1
ATOM 699 O O . GLU A 1 87 ? -0.933 -16.078 13.242 1 71.31 87 GLU A O 1
ATOM 704 N N . ASP A 1 88 ? -2.602 -17.203 12.492 1 81.81 88 ASP A N 1
ATOM 705 C CA . ASP A 1 88 ? -1.798 -17.984 11.57 1 81.81 88 ASP A CA 1
ATOM 706 C C . ASP A 1 88 ? -1.611 -17.266 10.242 1 81.81 88 ASP A C 1
ATOM 708 O O . ASP A 1 88 ? -2.578 -16.766 9.656 1 81.81 88 ASP A O 1
ATOM 712 N N . ASP A 1 89 ? -0.382 -17.141 9.875 1 84.19 89 ASP A N 1
ATOM 713 C CA . ASP A 1 89 ? -0.149 -16.375 8.656 1 84.19 89 ASP A CA 1
ATOM 714 C C . ASP A 1 89 ? -0.147 -17.281 7.426 1 84.19 89 ASP A C 1
ATOM 716 O O . ASP A 1 89 ? 0.322 -16.891 6.355 1 84.19 89 ASP A O 1
ATOM 720 N N . GLY A 1 90 ? -0.534 -18.609 7.582 1 80.62 90 GLY A N 1
ATOM 721 C CA . GLY A 1 90 ? -0.676 -19.531 6.477 1 80.62 90 GLY A CA 1
ATOM 722 C C . GLY A 1 90 ? 0.647 -19.906 5.832 1 80.62 90 GLY A C 1
ATOM 723 O O . GLY A 1 90 ? 0.684 -20.328 4.672 1 80.62 90 GLY A O 1
ATOM 724 N N . GLY A 1 91 ? 1.779 -19.609 6.539 1 87.62 91 GLY A N 1
ATOM 725 C CA . GLY A 1 91 ? 3.098 -19.922 6.012 1 87.62 91 GLY A CA 1
ATOM 726 C C . GLY A 1 91 ? 3.748 -18.75 5.297 1 87.62 91 GLY A C 1
ATOM 727 O O . GLY A 1 91 ? 4.793 -18.906 4.66 1 87.62 91 GLY A O 1
ATOM 728 N N . LEU A 1 92 ? 3.121 -17.625 5.363 1 91.62 92 LEU A N 1
ATOM 729 C CA . LEU A 1 92 ? 3.631 -16.438 4.672 1 91.62 92 LEU A CA 1
ATOM 730 C C . LEU A 1 92 ? 5.078 -16.156 5.066 1 91.62 92 LEU A C 1
ATOM 732 O O . LEU A 1 92 ? 5.938 -15.984 4.199 1 91.62 92 LEU A O 1
ATOM 736 N N . SER A 1 93 ? 5.367 -16.172 6.309 1 91.81 93 SER A N 1
ATOM 737 C CA . SER A 1 93 ? 6.723 -15.906 6.781 1 91.81 93 SER A CA 1
ATOM 738 C C . SER A 1 93 ? 7.625 -17.125 6.586 1 91.81 93 SER A C 1
ATOM 740 O O . SER A 1 93 ? 8.688 -17.016 5.969 1 91.81 93 SER A O 1
ATOM 742 N N . ALA A 1 94 ? 7.219 -18.281 6.945 1 89.19 94 ALA A N 1
ATOM 743 C CA . ALA A 1 94 ? 8.039 -19.484 6.965 1 89.19 94 ALA A CA 1
ATOM 744 C C . ALA A 1 94 ? 8.344 -19.969 5.547 1 89.19 94 ALA A C 1
ATOM 746 O O . ALA A 1 94 ? 9.477 -20.328 5.242 1 89.19 94 ALA A O 1
ATOM 747 N N . ALA A 1 95 ? 7.312 -19.938 4.684 1 88.88 95 ALA A N 1
ATOM 748 C CA . ALA A 1 95 ? 7.469 -20.547 3.363 1 88.88 95 ALA A CA 1
ATOM 749 C C . ALA A 1 95 ? 7.891 -19.5 2.33 1 88.88 95 ALA A C 1
ATOM 751 O O . ALA A 1 95 ? 8.555 -19.828 1.344 1 88.88 95 ALA A O 1
ATOM 752 N N . TRP A 1 96 ? 7.605 -18.281 2.605 1 94.88 96 TRP A N 1
ATOM 753 C CA . TRP A 1 96 ? 7.809 -17.281 1.559 1 94.88 96 TRP A CA 1
ATOM 754 C C . TRP A 1 96 ? 8.781 -16.203 2.018 1 94.88 96 TRP A C 1
ATOM 756 O O . TRP A 1 96 ? 9.195 -15.359 1.225 1 94.88 96 TRP A O 1
ATOM 766 N N . GLY A 1 97 ? 9.156 -16.156 3.311 1 94.5 97 GLY A N 1
ATOM 767 C CA . GLY A 1 97 ? 10.016 -15.102 3.826 1 94.5 97 GLY A CA 1
ATOM 768 C C . GLY A 1 97 ? 9.344 -13.742 3.834 1 94.5 97 GLY A C 1
ATOM 769 O O . GLY A 1 97 ? 10.016 -12.711 3.758 1 94.5 97 GLY A O 1
ATOM 770 N N . VAL A 1 98 ? 8.016 -13.688 3.885 1 96.44 98 VAL A N 1
ATOM 771 C CA . VAL A 1 98 ? 7.258 -12.445 3.842 1 96.44 98 VAL A CA 1
ATOM 772 C C . VAL A 1 98 ? 6.965 -11.969 5.262 1 96.44 98 VAL A C 1
ATOM 774 O O . VAL A 1 98 ? 6.258 -12.641 6.016 1 96.44 98 VAL A O 1
ATOM 777 N N . ASN A 1 99 ? 7.496 -10.812 5.586 1 94.62 99 ASN A N 1
ATOM 778 C CA . ASN A 1 99 ? 7.312 -10.305 6.941 1 94.62 99 ASN A CA 1
ATOM 779 C C . ASN A 1 99 ? 6.719 -8.898 6.93 1 94.62 99 ASN A C 1
ATOM 781 O O . ASN A 1 99 ? 6.395 -8.344 7.984 1 94.62 99 ASN A O 1
ATOM 785 N N . ASP A 1 100 ? 6.629 -8.336 5.785 1 94.25 100 ASP A N 1
ATOM 786 C CA . ASP A 1 100 ? 6.047 -7.008 5.648 1 94.25 100 ASP A CA 1
ATOM 787 C C . ASP A 1 100 ? 5.492 -6.789 4.246 1 94.25 100 ASP A C 1
ATOM 789 O O . ASP A 1 100 ? 5.469 -7.715 3.43 1 94.25 100 ASP A O 1
ATOM 793 N N . ARG A 1 101 ? 4.961 -5.621 4.016 1 97.12 101 ARG A N 1
ATOM 794 C CA . ARG A 1 101 ? 4.344 -5.273 2.738 1 97.12 101 ARG A CA 1
ATOM 795 C C . ARG A 1 101 ? 5.332 -5.453 1.589 1 97.12 101 ARG A C 1
ATOM 797 O O . ARG A 1 101 ? 4.98 -6 0.542 1 97.12 101 ARG A O 1
ATOM 804 N N . TRP A 1 102 ? 6.496 -5.074 1.762 1 95.69 102 TRP A N 1
ATOM 805 C CA . TRP A 1 102 ? 7.434 -5 0.644 1 95.69 102 TRP A CA 1
ATOM 806 C C . TRP A 1 102 ? 7.973 -6.383 0.294 1 95.69 102 TRP A C 1
ATOM 808 O O . TRP A 1 102 ? 8.188 -6.695 -0.88 1 95.69 102 TRP A O 1
ATOM 818 N N . ASP A 1 103 ? 8.148 -7.262 1.38 1 97.12 103 ASP A N 1
ATOM 819 C CA . ASP A 1 103 ? 8.422 -8.672 1.106 1 97.12 103 ASP A CA 1
ATOM 820 C C . ASP A 1 103 ? 7.309 -9.289 0.263 1 97.12 103 ASP A C 1
ATOM 822 O O . ASP A 1 103 ? 7.582 -10.039 -0.674 1 97.12 103 ASP A O 1
ATOM 826 N N . LEU A 1 104 ? 6.137 -8.922 0.639 1 98.44 104 LEU A N 1
ATOM 827 C CA . LEU A 1 104 ? 4.98 -9.477 -0.057 1 98.44 104 LEU A CA 1
ATOM 828 C C . LEU A 1 104 ? 4.969 -9.047 -1.52 1 98.44 104 LEU A C 1
ATOM 830 O O . LEU A 1 104 ? 4.828 -9.883 -2.416 1 98.44 104 LEU A O 1
ATOM 834 N N . ILE A 1 105 ? 5.117 -7.734 -1.772 1 98.44 105 ILE A N 1
ATOM 835 C CA . ILE A 1 105 ? 5.062 -7.191 -3.125 1 98.44 105 ILE A CA 1
ATOM 836 C C . ILE A 1 105 ? 6.16 -7.82 -3.979 1 98.44 105 ILE A C 1
ATOM 838 O O . ILE A 1 105 ? 5.941 -8.125 -5.152 1 98.44 105 ILE 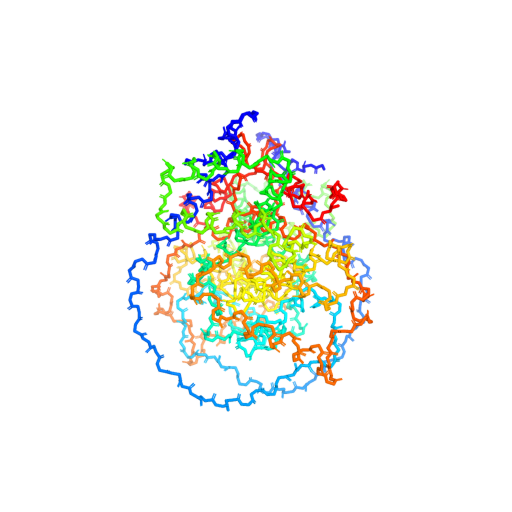A O 1
ATOM 842 N N . TYR A 1 106 ? 7.254 -8.07 -3.377 1 97.75 106 TYR A N 1
ATOM 843 C CA . TYR A 1 106 ? 8.344 -8.719 -4.094 1 97.75 106 TYR A CA 1
ATOM 844 C C . TYR A 1 106 ? 7.949 -10.117 -4.543 1 97.75 106 TYR A C 1
ATOM 846 O O . TYR A 1 106 ? 8.133 -10.477 -5.707 1 97.75 106 TYR A O 1
ATOM 854 N N . GLN A 1 107 ? 7.43 -10.898 -3.637 1 98.31 107 GLN A N 1
ATOM 855 C CA . GLN A 1 107 ? 7.047 -12.273 -3.959 1 98.31 107 GLN A CA 1
ATOM 856 C C . GLN A 1 107 ? 5.926 -12.305 -4.996 1 98.31 107 GLN A C 1
ATOM 858 O O . GLN A 1 107 ? 5.93 -13.141 -5.898 1 98.31 107 GLN A O 1
ATOM 863 N N . LEU A 1 108 ? 4.996 -11.398 -4.855 1 98.44 108 LEU A N 1
ATOM 864 C CA . LEU A 1 108 ? 3.91 -11.32 -5.828 1 98.44 108 LEU A CA 1
ATOM 865 C C . LEU A 1 108 ? 4.445 -11.008 -7.219 1 98.44 108 LEU A C 1
ATOM 867 O O . LEU A 1 108 ? 4.035 -11.633 -8.203 1 98.44 108 LEU A O 1
ATOM 871 N N . PHE A 1 109 ? 5.316 -10.047 -7.285 1 97.56 109 PHE A N 1
ATOM 872 C CA . PHE A 1 109 ? 5.906 -9.672 -8.562 1 97.56 109 PHE A CA 1
ATOM 873 C C . PHE A 1 109 ? 6.648 -10.852 -9.188 1 97.56 109 PHE A C 1
ATOM 875 O O . PHE A 1 109 ? 6.516 -11.109 -10.383 1 97.56 109 PHE A O 1
ATOM 882 N N . TRP A 1 110 ? 7.402 -11.555 -8.367 1 96.31 110 TRP A N 1
ATOM 883 C CA . TRP A 1 110 ? 8.156 -12.719 -8.82 1 96.31 110 TRP A CA 1
ATOM 884 C C . TRP A 1 110 ? 7.23 -13.797 -9.367 1 96.31 110 TRP A C 1
ATOM 886 O O . TRP A 1 110 ? 7.477 -14.352 -10.438 1 96.31 110 TRP A O 1
ATOM 896 N N . LEU A 1 111 ? 6.156 -14.055 -8.688 1 96.5 111 LEU A N 1
ATOM 897 C CA . LEU A 1 111 ? 5.211 -15.086 -9.102 1 96.5 111 LEU A CA 1
ATOM 898 C C . LEU A 1 111 ? 4.551 -14.711 -10.422 1 96.5 111 LEU A C 1
ATOM 900 O O . LEU A 1 111 ? 4.297 -15.578 -11.266 1 96.5 111 LEU A O 1
ATOM 904 N N . LEU A 1 112 ? 4.301 -13.469 -10.562 1 94.19 112 LEU A N 1
ATOM 905 C CA . LEU A 1 112 ? 3.611 -12.992 -11.758 1 94.19 112 LEU A CA 1
ATOM 906 C C . LEU A 1 112 ? 4.547 -13 -12.961 1 94.19 112 LEU A C 1
ATOM 908 O O . LEU A 1 112 ? 4.113 -13.234 -14.086 1 94.19 112 LEU A O 1
ATOM 912 N N . THR A 1 113 ? 5.797 -12.758 -12.766 1 91.44 113 THR A N 1
ATOM 913 C CA . THR A 1 113 ? 6.676 -12.508 -13.898 1 91.44 113 THR A CA 1
ATOM 914 C C . THR A 1 113 ? 7.551 -13.727 -14.18 1 91.44 113 THR A C 1
ATOM 916 O O . THR A 1 113 ? 8.008 -13.922 -15.312 1 91.44 113 THR A O 1
ATOM 919 N N . GLN A 1 114 ? 7.883 -14.531 -13.211 1 90.06 114 GLN A N 1
ATOM 920 C CA . GLN A 1 114 ? 8.797 -15.656 -13.383 1 90.06 114 GLN A CA 1
ATOM 921 C C . GLN A 1 114 ? 8.203 -16.938 -12.781 1 90.06 114 GLN A C 1
ATOM 923 O O . GLN A 1 114 ? 7.762 -17.828 -13.508 1 90.06 114 GLN A O 1
ATOM 928 N N . GLY A 1 115 ? 8.086 -16.859 -11.438 1 92.56 115 GLY A N 1
ATOM 929 C CA . GLY A 1 115 ? 7.594 -18.031 -10.734 1 92.56 115 GLY A CA 1
ATOM 930 C C . GLY A 1 115 ? 8.43 -19.266 -10.977 1 92.56 115 GLY A C 1
ATOM 931 O O . GLY A 1 115 ? 9.586 -19.172 -11.383 1 92.56 115 GLY A O 1
ATOM 932 N N . HIS A 1 116 ? 7.871 -20.391 -10.68 1 90.94 116 HIS A N 1
ATOM 933 C CA . HIS A 1 116 ? 8.555 -21.672 -10.852 1 90.94 116 HIS A CA 1
ATOM 934 C C . HIS A 1 116 ? 8.305 -22.25 -12.242 1 90.94 116 HIS A C 1
ATOM 936 O O . HIS A 1 116 ? 9.109 -23.031 -12.742 1 90.94 116 HIS A O 1
ATOM 942 N N . THR A 1 117 ? 7.258 -21.859 -12.797 1 91.31 117 THR A N 1
ATOM 943 C CA . THR A 1 117 ? 6.742 -22.625 -13.922 1 91.31 117 THR A CA 1
ATOM 944 C C . THR A 1 117 ? 7.531 -22.328 -15.195 1 91.31 117 THR A C 1
ATOM 946 O O . THR A 1 117 ? 7.543 -23.125 -16.125 1 91.31 117 THR A O 1
ATOM 949 N N . ASN A 1 118 ? 8.141 -21.172 -15.25 1 86.5 118 ASN A N 1
ATOM 950 C CA . ASN A 1 118 ? 9 -20.891 -16.391 1 86.5 118 ASN A CA 1
ATOM 951 C C . ASN A 1 118 ? 10.07 -21.969 -16.562 1 86.5 118 ASN A C 1
ATOM 953 O O . ASN A 1 118 ? 10.359 -22.391 -17.688 1 86.5 118 ASN A O 1
ATOM 957 N N . ASP A 1 119 ? 10.555 -22.438 -15.484 1 89.75 119 ASP A N 1
ATOM 958 C CA . ASP A 1 119 ? 11.562 -23.5 -15.5 1 89.75 119 ASP A CA 1
ATOM 959 C C . ASP A 1 119 ? 10.977 -24.812 -15.992 1 89.75 119 ASP A C 1
ATOM 961 O O . ASP A 1 119 ? 11.664 -25.594 -16.656 1 89.75 119 ASP A O 1
ATOM 965 N N . PHE A 1 120 ? 9.82 -25.031 -15.648 1 94.31 120 PHE A N 1
ATOM 966 C CA . PHE A 1 120 ? 9.172 -26.266 -16.047 1 94.31 120 PHE A CA 1
ATOM 967 C C . PHE A 1 120 ? 8.945 -26.297 -17.562 1 94.31 120 PHE A C 1
ATOM 969 O O . PHE A 1 120 ? 9.188 -27.328 -18.203 1 94.31 120 PHE A O 1
ATOM 976 N N . TYR A 1 121 ? 8.508 -25.234 -18.078 1 91.56 121 TYR A N 1
ATOM 977 C CA . TYR A 1 121 ? 8.312 -25.141 -19.516 1 91.56 121 TYR A CA 1
ATOM 978 C C . TYR A 1 121 ? 9.633 -25.297 -20.266 1 91.56 121 TYR A C 1
ATOM 980 O O . TYR A 1 121 ? 9.703 -25.984 -21.281 1 91.56 121 TYR A O 1
ATOM 988 N N . GLN A 1 122 ? 10.594 -24.719 -19.734 1 89.81 122 GLN A N 1
ATOM 989 C CA . GLN A 1 122 ? 11.906 -24.812 -20.359 1 89.81 122 GLN A CA 1
ATOM 990 C C . GLN A 1 122 ? 12.438 -26.234 -20.328 1 89.81 122 GLN A C 1
ATOM 992 O O . GLN A 1 122 ? 13 -26.719 -21.312 1 89.81 122 GLN A O 1
ATOM 997 N N . LEU A 1 123 ? 12.352 -26.844 -19.219 1 93.44 123 LEU A N 1
ATOM 998 C CA . LEU A 1 123 ? 12.773 -28.234 -19.078 1 93.44 123 LEU A CA 1
ATOM 999 C C . LEU A 1 123 ? 12.031 -29.125 -20.062 1 93.44 123 LEU A C 1
ATOM 1001 O O . LEU A 1 123 ? 12.633 -30 -20.703 1 93.44 123 LEU A O 1
ATOM 1005 N N . ARG A 1 124 ? 10.766 -28.938 -20.094 1 95.19 124 ARG A N 1
ATOM 1006 C CA . ARG A 1 124 ? 9.945 -29.703 -21.031 1 95.19 124 ARG A CA 1
ATOM 1007 C C . ARG A 1 124 ? 10.453 -29.531 -22.453 1 95.19 124 ARG A C 1
ATOM 1009 O O . ARG A 1 124 ? 10.617 -30.531 -23.172 1 95.19 124 ARG A O 1
ATOM 1016 N N . ASP A 1 125 ? 10.672 -28.328 -22.844 1 92.69 125 ASP A N 1
ATOM 1017 C CA . ASP A 1 125 ? 11.141 -28.047 -24.203 1 92.69 125 ASP A CA 1
ATOM 1018 C C . ASP A 1 125 ? 12.508 -28.688 -24.453 1 92.69 125 ASP A C 1
ATOM 1020 O O . ASP A 1 125 ? 12.75 -29.234 -25.531 1 92.69 125 ASP A O 1
ATOM 1024 N N . GLN A 1 126 ? 13.336 -28.594 -23.5 1 91.56 126 GLN A N 1
ATOM 1025 C CA . GLN A 1 126 ? 14.664 -29.172 -23.609 1 91.56 126 GLN A CA 1
ATOM 1026 C C . GLN A 1 126 ? 14.594 -30.688 -23.781 1 91.56 126 GLN A C 1
ATOM 1028 O O . GLN A 1 126 ? 15.281 -31.266 -24.625 1 91.56 126 GLN A O 1
ATOM 1033 N N . LEU A 1 127 ? 13.797 -31.297 -23.062 1 94.31 127 LEU A N 1
ATOM 1034 C CA . LEU A 1 127 ? 13.727 -32.75 -23.047 1 94.31 127 LEU A CA 1
ATOM 1035 C C . LEU A 1 127 ? 12.984 -33.281 -24.281 1 94.31 127 LEU A C 1
ATOM 1037 O O . LEU A 1 127 ? 13.258 -34.375 -24.75 1 94.31 127 LEU A O 1
ATOM 1041 N N . PHE A 1 128 ? 12.016 -32.531 -24.703 1 89.38 128 PHE A N 1
ATOM 1042 C CA . PHE A 1 128 ? 11.258 -32.938 -25.891 1 89.38 128 PHE A CA 1
ATOM 1043 C C . PHE A 1 128 ? 12.18 -33.094 -27.094 1 89.38 128 PHE A C 1
ATOM 1045 O O . PHE A 1 128 ? 11.953 -33.938 -27.953 1 89.38 128 PHE A O 1
ATOM 1052 N N . ASN A 1 129 ? 13.203 -32.375 -27.109 1 89 129 ASN A N 1
ATOM 1053 C CA . ASN A 1 129 ? 14.117 -32.375 -28.25 1 89 129 ASN A CA 1
ATOM 1054 C C . ASN A 1 129 ? 15.398 -33.125 -27.938 1 89 129 ASN A C 1
ATOM 1056 O O . ASN A 1 129 ? 16.375 -33.062 -28.688 1 89 129 ASN A O 1
ATOM 1060 N N . SER A 1 130 ? 15.359 -33.844 -26.922 1 91.38 130 SER A N 1
ATOM 1061 C CA . SER A 1 130 ? 16.594 -34.469 -26.469 1 91.38 130 SER A CA 1
ATOM 1062 C C . SER A 1 130 ? 16.578 -35.969 -26.766 1 91.38 130 SER A C 1
ATOM 1064 O O . SER A 1 130 ? 15.523 -36.625 -26.688 1 91.38 130 SER A O 1
ATOM 1066 N N . THR A 1 131 ? 17.766 -36.438 -27.031 1 93.69 131 THR A N 1
ATOM 1067 C CA . THR A 1 131 ? 17.984 -37.875 -27.094 1 93.69 131 THR A CA 1
ATOM 1068 C C . THR A 1 131 ? 18.281 -38.438 -25.703 1 93.69 131 THR A C 1
ATOM 1070 O O . THR A 1 131 ? 18.469 -37.656 -24.75 1 93.69 131 THR A O 1
ATOM 1073 N N . GLU A 1 132 ? 18.312 -39.719 -25.656 1 92.75 132 GLU A N 1
ATOM 1074 C CA . GLU A 1 132 ? 18.672 -40.375 -24.391 1 92.75 132 GLU A CA 1
ATOM 1075 C C . GLU A 1 132 ? 20.062 -39.938 -23.938 1 92.75 132 GLU A C 1
ATOM 1077 O O . GLU A 1 132 ? 20.297 -39.781 -22.734 1 92.75 132 GLU A O 1
ATOM 1082 N N . ASP A 1 133 ? 20.906 -39.844 -24.875 1 94.12 133 ASP A N 1
ATOM 1083 C CA . ASP A 1 133 ? 22.266 -39.406 -24.562 1 94.12 133 ASP A CA 1
ATOM 1084 C C . ASP A 1 133 ? 22.266 -37.969 -24.031 1 94.12 133 ASP A C 1
ATOM 1086 O O . ASP A 1 133 ? 23.047 -37.656 -23.125 1 94.12 133 ASP A O 1
ATOM 1090 N N . ASP A 1 134 ? 21.484 -37.188 -24.641 1 93.69 134 ASP A N 1
ATOM 1091 C CA . ASP A 1 134 ? 21.359 -35.812 -24.188 1 93.69 134 ASP A CA 1
ATOM 1092 C C . ASP A 1 134 ? 20.875 -35.75 -22.734 1 93.69 134 ASP A C 1
ATOM 1094 O O . ASP A 1 134 ? 21.375 -34.938 -21.938 1 93.69 134 ASP A O 1
ATOM 1098 N N . ILE A 1 135 ? 19.906 -36.531 -22.469 1 95.44 135 ILE A N 1
ATOM 1099 C CA . ILE A 1 135 ? 19.312 -36.562 -21.141 1 95.44 135 ILE A CA 1
ATOM 1100 C C . ILE A 1 135 ? 20.344 -37 -20.109 1 95.44 135 ILE A C 1
ATOM 1102 O O . ILE A 1 135 ? 20.453 -36.438 -19.031 1 95.44 135 ILE A O 1
ATOM 1106 N N . GLN A 1 136 ? 21.125 -38.031 -20.469 1 95.25 136 GLN A N 1
ATOM 1107 C CA . GLN A 1 136 ? 22.156 -38.531 -19.578 1 95.25 136 GLN A CA 1
ATOM 1108 C C . GLN A 1 136 ? 23.234 -37.469 -19.344 1 95.25 136 GLN A C 1
ATOM 1110 O O . GLN A 1 136 ? 23.75 -37.312 -18.234 1 95.25 136 GLN A O 1
ATOM 1115 N N . SER A 1 137 ? 23.547 -36.844 -20.359 1 94.75 137 SER A N 1
ATOM 1116 C CA . SER A 1 137 ? 24.531 -35.75 -20.25 1 94.75 137 SER A CA 1
ATOM 1117 C C . SER A 1 137 ? 24.031 -34.656 -19.297 1 94.75 137 SER A C 1
ATOM 1119 O O . SER A 1 137 ? 24.797 -34.156 -18.484 1 94.75 137 SER A O 1
ATOM 1121 N N . LEU A 1 138 ? 22.781 -34.375 -19.469 1 93.5 138 LEU A N 1
ATOM 1122 C CA . LEU A 1 138 ? 22.172 -33.375 -18.594 1 93.5 138 LEU A CA 1
ATOM 1123 C C . LEU A 1 138 ? 22.219 -33.812 -17.141 1 93.5 138 LEU A C 1
ATOM 1125 O O . LEU A 1 138 ? 22.531 -33.031 -16.25 1 93.5 138 LEU A O 1
ATOM 1129 N N . LYS A 1 139 ? 21.891 -34.969 -16.875 1 95.38 139 LYS A N 1
ATOM 1130 C CA . LYS A 1 139 ? 21.938 -35.5 -15.531 1 95.38 139 LYS A CA 1
ATOM 1131 C C . LYS A 1 139 ? 23.344 -35.469 -14.953 1 95.38 139 LYS A C 1
ATOM 1133 O O . LYS A 1 139 ? 23.531 -35.125 -13.781 1 95.38 139 LYS A O 1
ATOM 1138 N N . ASN A 1 140 ? 24.266 -35.812 -15.781 1 95.5 140 ASN A N 1
ATOM 1139 C CA . ASN A 1 140 ? 25.656 -35.781 -15.352 1 95.5 140 ASN A CA 1
ATOM 1140 C C . ASN A 1 140 ? 26.094 -34.344 -15 1 95.5 140 ASN A C 1
ATOM 1142 O O . ASN A 1 140 ? 26.844 -34.156 -14.039 1 95.5 140 ASN A O 1
ATOM 1146 N N . GLU A 1 141 ? 25.672 -33.438 -15.797 1 93 141 GLU A N 1
ATOM 1147 C CA . GLU A 1 141 ? 25.969 -32.062 -15.516 1 93 141 GLU A CA 1
ATOM 1148 C C . GLU A 1 141 ? 25.422 -31.625 -14.156 1 93 141 GLU A C 1
ATOM 1150 O O . GLU A 1 141 ? 26.062 -30.875 -13.422 1 93 141 GLU A O 1
ATOM 1155 N N . ILE A 1 142 ? 24.266 -32.031 -13.875 1 93.38 142 ILE A N 1
ATOM 1156 C CA . ILE A 1 142 ? 23.625 -31.719 -12.602 1 93.38 142 ILE A CA 1
ATOM 1157 C C . ILE A 1 142 ? 24.406 -32.344 -11.453 1 93.38 142 ILE A C 1
ATOM 1159 O O . ILE A 1 142 ? 24.672 -31.688 -10.438 1 93.38 142 ILE A O 1
ATOM 1163 N N . LEU A 1 143 ? 24.812 -33.562 -11.641 1 94.38 143 LEU A N 1
ATOM 1164 C CA . LEU A 1 143 ? 25.547 -34.281 -10.617 1 94.38 143 LEU A CA 1
ATOM 1165 C C . LEU A 1 143 ? 26.891 -33.594 -10.336 1 94.38 143 LEU A C 1
ATOM 1167 O O . LEU A 1 143 ? 27.375 -33.625 -9.203 1 94.38 143 LEU A O 1
ATOM 1171 N N . LEU A 1 144 ? 27.391 -33 -11.289 1 94.31 144 LEU A N 1
ATOM 1172 C CA . LEU A 1 144 ? 28.719 -32.375 -11.172 1 94.31 144 LEU A CA 1
ATOM 1173 C C . LEU A 1 144 ? 28.594 -30.906 -10.758 1 94.31 144 LEU A C 1
ATOM 1175 O O . LEU A 1 144 ? 29.594 -30.25 -10.469 1 94.31 144 LEU A O 1
ATOM 1179 N N . SER A 1 145 ? 27.438 -30.438 -10.695 1 90.19 145 SER A N 1
ATOM 1180 C CA . SER A 1 145 ? 27.219 -29.031 -10.383 1 90.19 145 SER A CA 1
ATOM 1181 C C . SER A 1 145 ? 27.469 -28.75 -8.906 1 90.19 145 SER A C 1
ATOM 1183 O O . SER A 1 145 ? 27.672 -29.672 -8.117 1 90.19 145 SER A O 1
ATOM 1185 N N . ASP A 1 146 ? 27.406 -27.469 -8.547 1 93.12 146 ASP A N 1
ATOM 1186 C CA . ASP A 1 146 ? 27.656 -27.047 -7.172 1 93.12 146 ASP A CA 1
ATOM 1187 C C . ASP A 1 146 ? 26.344 -26.984 -6.379 1 93.12 146 ASP A C 1
ATOM 1189 O O . ASP A 1 146 ? 26.312 -26.406 -5.289 1 93.12 146 ASP A O 1
ATOM 1193 N N . LEU A 1 147 ? 25.359 -27.609 -6.93 1 87.69 147 LEU A N 1
ATOM 1194 C CA . LEU A 1 147 ? 24.094 -27.641 -6.219 1 87.69 147 LEU A CA 1
ATOM 1195 C C . LEU A 1 147 ? 24.172 -28.516 -4.973 1 87.69 147 LEU A C 1
ATOM 1197 O O . LEU A 1 147 ? 25.047 -29.391 -4.883 1 87.69 147 LEU A O 1
ATOM 1201 N N . THR A 1 148 ? 23.281 -28.203 -4.07 1 90.5 148 THR A N 1
ATOM 1202 C CA . THR A 1 148 ? 23.188 -29.078 -2.91 1 90.5 148 THR A CA 1
ATOM 1203 C C . THR A 1 148 ? 22.688 -30.469 -3.316 1 90.5 148 THR A C 1
ATOM 1205 O O . THR A 1 148 ? 22.062 -30.625 -4.371 1 90.5 148 THR A O 1
ATOM 1208 N N . GLU A 1 149 ? 22.953 -31.391 -2.461 1 90.44 149 GLU A N 1
ATOM 1209 C CA . GLU A 1 149 ? 22.5 -32.75 -2.738 1 90.44 149 GLU A CA 1
ATOM 1210 C C . GLU A 1 149 ? 20.969 -32.812 -2.895 1 90.44 149 GLU A C 1
ATOM 1212 O O . GLU A 1 149 ? 20.453 -33.5 -3.766 1 90.44 149 GLU A O 1
ATOM 1217 N N . ASN A 1 150 ? 20.312 -32.094 -2.061 1 86.69 150 ASN A N 1
ATOM 1218 C CA . ASN A 1 150 ? 18.859 -32.062 -2.146 1 86.69 150 ASN A CA 1
ATOM 1219 C C . ASN A 1 150 ? 18.391 -31.453 -3.469 1 86.69 150 ASN A C 1
ATOM 1221 O O . ASN A 1 150 ? 17.469 -31.969 -4.098 1 86.69 150 ASN A O 1
ATOM 1225 N N . ASP A 1 151 ? 19.016 -30.422 -3.869 1 87.5 151 ASP A N 1
ATOM 1226 C CA . ASP A 1 151 ? 18.656 -29.766 -5.125 1 87.5 151 ASP A CA 1
ATOM 1227 C C . ASP A 1 151 ? 18.938 -30.688 -6.316 1 87.5 151 ASP A C 1
ATOM 1229 O O . ASP A 1 151 ? 18.172 -30.719 -7.277 1 87.5 151 ASP A O 1
ATOM 1233 N N . LYS A 1 152 ? 20.031 -31.328 -6.211 1 91.44 152 LYS A N 1
ATOM 1234 C CA . LYS A 1 152 ? 20.375 -32.281 -7.277 1 91.44 152 LYS A CA 1
ATOM 1235 C C . LYS A 1 152 ? 19.312 -33.375 -7.402 1 91.44 152 LYS A C 1
ATOM 1237 O O . LYS A 1 152 ? 18.844 -33.656 -8.5 1 91.44 152 LYS A O 1
ATOM 1242 N N . ASN A 1 153 ? 18.969 -33.875 -6.281 1 91.31 153 ASN A N 1
ATOM 1243 C CA . ASN A 1 153 ? 17.969 -34.969 -6.273 1 91.31 153 ASN A CA 1
ATOM 1244 C C . ASN A 1 153 ? 16.641 -34.5 -6.844 1 91.31 153 ASN A C 1
ATOM 1246 O O . ASN A 1 153 ? 15.977 -35.219 -7.586 1 91.31 153 ASN A O 1
ATOM 1250 N N . GLU A 1 154 ? 16.234 -33.312 -6.477 1 89.94 154 GLU A N 1
ATOM 1251 C CA . GLU A 1 154 ? 14.992 -32.75 -6.98 1 89.94 154 GLU A CA 1
ATOM 1252 C C . GLU A 1 154 ? 15.039 -32.594 -8.492 1 89.94 154 GLU A C 1
ATOM 1254 O O . GLU A 1 154 ? 14.094 -32.969 -9.195 1 89.94 154 GLU A O 1
ATOM 1259 N N . ARG A 1 155 ? 16.109 -32.125 -8.953 1 92.5 155 ARG A N 1
ATOM 1260 C CA . ARG A 1 155 ? 16.234 -31.875 -10.383 1 92.5 155 ARG A CA 1
ATOM 1261 C C . ARG A 1 155 ? 16.281 -33.188 -11.164 1 92.5 155 ARG A C 1
ATOM 1263 O O . ARG A 1 155 ? 15.656 -33.312 -12.219 1 92.5 155 ARG A O 1
ATOM 1270 N N . LEU A 1 156 ? 17.047 -34.031 -10.664 1 95.12 156 LEU A N 1
ATOM 1271 C CA . LEU A 1 156 ? 17.141 -35.344 -11.32 1 95.12 156 LEU A CA 1
ATOM 1272 C C . LEU A 1 156 ? 15.781 -36.031 -11.359 1 95.12 156 LEU A C 1
ATOM 1274 O O . LEU A 1 156 ? 15.422 -36.625 -12.375 1 95.12 156 LEU A O 1
ATOM 1278 N N . TRP A 1 157 ? 15.102 -35.969 -10.25 1 94.38 157 TRP A N 1
ATOM 1279 C CA . TRP A 1 157 ? 13.758 -36.531 -10.203 1 94.38 157 TRP A CA 1
ATOM 1280 C C . TRP A 1 157 ? 12.852 -35.875 -11.242 1 94.38 157 TRP A C 1
ATOM 1282 O O . TRP A 1 157 ? 12.117 -36.562 -11.953 1 94.38 157 TRP A O 1
ATOM 1292 N N . GLN A 1 158 ? 12.898 -34.625 -11.383 1 94.81 158 GLN A N 1
ATOM 1293 C CA . GLN A 1 158 ? 12.078 -33.875 -12.336 1 94.81 158 GLN A CA 1
ATOM 1294 C C . GLN A 1 158 ? 12.406 -34.25 -13.773 1 94.81 158 GLN A C 1
ATOM 1296 O O . GLN A 1 158 ? 11.516 -34.406 -14.602 1 94.81 158 GLN A O 1
ATOM 1301 N N . ILE A 1 159 ? 13.625 -34.406 -14.023 1 95.69 159 ILE A N 1
ATOM 1302 C CA . ILE A 1 159 ? 14.047 -34.812 -15.359 1 95.69 159 ILE A CA 1
ATOM 1303 C C . ILE A 1 159 ? 13.484 -36.188 -15.664 1 95.69 159 ILE A C 1
ATOM 1305 O O . ILE A 1 159 ? 12.961 -36.438 -16.75 1 95.69 159 ILE A O 1
ATOM 1309 N N . ASP A 1 160 ? 13.57 -37.031 -14.688 1 95.44 160 ASP A N 1
ATOM 1310 C CA . ASP A 1 160 ? 13.07 -38.406 -14.883 1 95.44 160 ASP A CA 1
ATOM 1311 C C . ASP A 1 160 ? 11.562 -38.406 -15.117 1 95.44 160 ASP A C 1
ATOM 1313 O O . ASP A 1 160 ? 11.078 -39.062 -16.047 1 95.44 160 ASP A O 1
ATOM 1317 N N . MET A 1 161 ? 10.875 -37.719 -14.297 1 95.44 161 MET A N 1
ATOM 1318 C CA . MET A 1 161 ? 9.422 -37.688 -14.422 1 95.44 161 MET A CA 1
ATOM 1319 C C . MET A 1 161 ? 9.016 -37.031 -15.742 1 95.44 161 MET A C 1
ATOM 1321 O O . MET A 1 161 ? 8.07 -37.469 -16.391 1 95.44 161 MET A O 1
ATOM 1325 N N . MET A 1 162 ? 9.711 -36 -16.172 1 96.06 162 MET A N 1
ATOM 1326 C CA . MET A 1 162 ? 9.391 -35.281 -17.406 1 96.06 162 MET A CA 1
ATOM 1327 C C . MET A 1 162 ? 9.758 -36.125 -18.625 1 96.06 162 MET A C 1
ATOM 1329 O O . MET A 1 162 ? 8.984 -36.188 -19.578 1 96.06 162 MET A O 1
ATOM 1333 N N . SER A 1 163 ? 10.867 -36.781 -18.547 1 95.38 163 SER A N 1
ATOM 1334 C CA . SER A 1 163 ? 11.328 -37.531 -19.719 1 95.38 163 SER A CA 1
ATOM 1335 C C . SER A 1 163 ? 10.453 -38.75 -19.953 1 95.38 163 SER A C 1
ATOM 1337 O O . SER A 1 163 ? 10.297 -39.219 -21.094 1 95.38 163 SER A O 1
ATOM 1339 N N . THR A 1 164 ? 9.867 -39.219 -18.906 1 94.75 164 THR A N 1
ATOM 1340 C CA . THR A 1 164 ? 9.023 -40.406 -19.031 1 94.75 164 THR A CA 1
ATOM 1341 C C . THR A 1 164 ? 7.551 -40.031 -19.047 1 94.75 164 THR A C 1
ATOM 1343 O O . THR A 1 164 ? 6.676 -40.906 -19.047 1 94.75 164 THR A O 1
ATOM 1346 N N . ASN A 1 165 ? 7.27 -38.781 -18.938 1 96 165 ASN A N 1
ATOM 1347 C CA . ASN A 1 165 ? 5.93 -38.188 -18.969 1 96 165 ASN A CA 1
ATOM 1348 C C . ASN A 1 165 ? 5.043 -38.781 -17.875 1 96 165 ASN A C 1
ATOM 1350 O O . ASN A 1 165 ? 3.904 -39.156 -18.141 1 96 165 ASN A O 1
ATOM 1354 N N . ARG A 1 166 ? 5.672 -39 -16.766 1 94.88 166 ARG A N 1
ATOM 1355 C CA . ARG A 1 166 ? 4.895 -39.469 -15.617 1 94.88 166 ARG A CA 1
ATOM 1356 C C . ARG A 1 166 ? 3.771 -38.5 -15.273 1 94.88 166 ARG A C 1
ATOM 1358 O O . ARG A 1 166 ? 3.969 -37.281 -15.305 1 94.88 166 ARG A O 1
ATOM 1365 N N . MET A 1 167 ? 2.521 -39.094 -14.992 1 92.56 167 MET A N 1
ATOM 1366 C CA . MET A 1 167 ? 1.334 -38.312 -14.625 1 92.56 167 MET A CA 1
ATOM 1367 C C . MET A 1 167 ? 0.966 -37.312 -15.719 1 92.56 167 MET A C 1
ATOM 1369 O O . MET A 1 167 ? 0.409 -36.25 -15.43 1 92.56 167 MET A O 1
ATOM 1373 N N . ASN A 1 168 ? 1.434 -37.625 -16.984 1 95.62 168 ASN A N 1
ATOM 1374 C CA . ASN A 1 168 ? 1.146 -36.812 -18.141 1 95.62 168 ASN A CA 1
ATOM 1375 C C . ASN A 1 168 ? 1.702 -35.375 -17.969 1 95.62 168 ASN A C 1
ATOM 1377 O O . ASN A 1 168 ? 1.086 -34.406 -18.406 1 95.62 168 ASN A O 1
ATOM 1381 N N . ILE A 1 169 ? 2.834 -35.25 -17.281 1 96.81 169 ILE A N 1
ATOM 1382 C CA . ILE A 1 169 ? 3.439 -33.969 -16.906 1 96.81 169 ILE A CA 1
ATOM 1383 C C . ILE A 1 169 ? 3.838 -33.219 -18.172 1 96.81 169 ILE A C 1
ATOM 1385 O O . ILE A 1 169 ? 3.873 -31.984 -18.172 1 96.81 169 ILE A O 1
ATOM 1389 N N . GLN A 1 170 ? 4.109 -33.844 -19.281 1 96.31 170 GLN A N 1
ATOM 1390 C CA . GLN A 1 170 ? 4.512 -33.188 -20.5 1 96.31 170 GLN A CA 1
ATOM 1391 C C . GLN A 1 170 ? 3.348 -32.406 -21.125 1 96.31 170 GLN A C 1
ATOM 1393 O O . GLN A 1 170 ? 3.557 -31.453 -21.891 1 96.31 170 GLN A O 1
ATOM 1398 N N . ASN A 1 171 ? 2.127 -32.781 -20.797 1 96.12 171 ASN A N 1
ATOM 1399 C CA . ASN A 1 171 ? 0.948 -32.156 -21.375 1 96.12 171 ASN A CA 1
ATOM 1400 C C . ASN A 1 171 ? 0.238 -31.25 -20.359 1 96.12 171 ASN A C 1
ATOM 1402 O O . ASN A 1 171 ? -0.841 -30.734 -20.641 1 96.12 171 ASN A O 1
ATOM 1406 N N . THR A 1 172 ? 0.801 -31.109 -19.234 1 97.06 172 THR A N 1
ATOM 1407 C CA . THR A 1 172 ? 0.255 -30.281 -18.172 1 97.06 172 THR A CA 1
ATOM 1408 C C . THR A 1 172 ? 0.517 -28.797 -18.453 1 97.06 172 THR A C 1
ATOM 1410 O O . THR A 1 172 ? 1.57 -28.438 -18.984 1 97.06 172 THR A O 1
ATOM 1413 N N . LYS A 1 173 ? -0.482 -27.969 -18.188 1 97 173 LYS A N 1
ATOM 1414 C CA . LYS A 1 173 ? -0.334 -26.516 -18.234 1 97 173 LYS A CA 1
ATOM 1415 C C . LYS A 1 173 ? 0.044 -25.969 -16.859 1 97 173 LYS A C 1
ATOM 1417 O O . LYS A 1 173 ? -0.821 -25.766 -16 1 97 173 LYS A O 1
ATOM 1422 N N . TYR A 1 174 ? 1.243 -25.531 -16.688 1 97 174 TYR A N 1
ATOM 1423 C CA . TYR A 1 174 ? 1.854 -25.375 -15.367 1 97 174 TYR A CA 1
ATOM 1424 C C . TYR A 1 174 ? 1.479 -24.031 -14.75 1 97 174 TYR A C 1
ATOM 1426 O O . TYR A 1 174 ? 1.625 -23.828 -13.539 1 97 174 TYR A O 1
ATOM 1434 N N . LEU A 1 175 ? 1.009 -23.109 -15.477 1 95.56 175 LEU A N 1
ATOM 1435 C CA . LEU A 1 175 ? 0.947 -21.688 -15.094 1 95.56 175 LEU A CA 1
ATOM 1436 C C . LEU A 1 175 ? 0.111 -21.516 -13.836 1 95.56 175 LEU A C 1
ATOM 1438 O O . LEU A 1 175 ? 0.41 -20.641 -13.008 1 95.56 175 LEU A O 1
ATOM 1442 N N . ILE A 1 176 ? -0.884 -22.312 -13.633 1 97.5 176 ILE A N 1
ATOM 1443 C CA . ILE A 1 176 ? -1.808 -22.172 -12.516 1 97.5 176 ILE A CA 1
ATOM 1444 C C . ILE A 1 176 ? -1.053 -22.375 -11.195 1 97.5 176 ILE A C 1
ATOM 1446 O O . ILE A 1 176 ? -1.44 -21.812 -10.164 1 97.5 176 ILE A O 1
ATOM 1450 N N . TRP A 1 177 ? 0.055 -23.078 -11.234 1 97.38 177 TRP A N 1
ATOM 1451 C CA . TRP A 1 177 ? 0.839 -23.266 -10.016 1 97.38 177 TRP A CA 1
ATOM 1452 C C . TRP A 1 177 ? 1.311 -21.922 -9.469 1 97.38 177 TRP A C 1
ATOM 1454 O O . TRP A 1 177 ? 1.15 -21.641 -8.281 1 97.38 177 TRP A O 1
ATOM 1464 N N . ASP A 1 178 ? 1.819 -21.078 -10.297 1 97.19 178 ASP A N 1
ATOM 1465 C CA . ASP A 1 178 ? 2.303 -19.766 -9.891 1 97.19 178 ASP A CA 1
ATOM 1466 C C . ASP A 1 178 ? 1.14 -18.812 -9.594 1 97.19 178 ASP A C 1
ATOM 1468 O O . ASP A 1 178 ? 1.147 -18.109 -8.586 1 97.19 178 ASP A O 1
ATOM 1472 N N . LEU A 1 179 ? 0.159 -18.859 -10.391 1 97.31 179 LEU A N 1
ATOM 1473 C CA . LEU A 1 179 ? -0.894 -17.844 -10.297 1 97.31 179 LEU A CA 1
ATOM 1474 C C . LEU A 1 179 ? -1.854 -18.172 -9.156 1 97.31 179 LEU A C 1
ATOM 1476 O O . LEU A 1 179 ? -2.408 -17.266 -8.531 1 97.31 179 LEU A O 1
ATOM 1480 N N . CYS A 1 180 ? -2.037 -19.453 -8.836 1 98.31 180 CYS A N 1
ATOM 1481 C CA . CYS A 1 180 ? -2.791 -19.828 -7.645 1 98.31 180 CYS A CA 1
ATOM 1482 C C . CYS A 1 180 ? -2.107 -19.312 -6.383 1 98.31 180 CYS A C 1
ATOM 1484 O O . CYS A 1 180 ? -2.762 -18.781 -5.488 1 98.31 180 CYS A O 1
ATOM 1486 N N . ARG A 1 181 ? -0.836 -19.5 -6.34 1 97.69 181 ARG A N 1
ATOM 1487 C CA . ARG A 1 181 ? -0.069 -19.047 -5.18 1 97.69 181 ARG A CA 1
ATOM 1488 C C . ARG A 1 181 ? -0.005 -17.531 -5.121 1 97.69 181 ARG A C 1
ATOM 1490 O O . ARG A 1 181 ? 0.023 -16.953 -4.035 1 97.69 181 ARG A O 1
ATOM 1497 N N . PHE A 1 182 ? 0 -16.891 -6.309 1 98.12 182 PHE A N 1
ATOM 1498 C CA . PHE A 1 182 ? -0.133 -15.438 -6.355 1 98.12 182 PHE A CA 1
ATOM 1499 C C . PHE A 1 182 ? -1.401 -14.984 -5.641 1 98.12 182 PHE A C 1
ATOM 1501 O O . PHE A 1 182 ? -1.354 -14.117 -4.77 1 98.12 182 PHE A O 1
ATOM 1508 N N . SER A 1 183 ? -2.512 -15.633 -5.945 1 98.5 183 SER A N 1
ATOM 1509 C CA . SER A 1 183 ? -3.797 -15.312 -5.332 1 98.5 183 SER A CA 1
ATOM 1510 C C . SER A 1 183 ? -3.793 -15.633 -3.842 1 98.5 183 SER A C 1
ATOM 1512 O O . SER A 1 183 ? -4.328 -14.875 -3.033 1 98.5 183 SER A O 1
ATOM 1514 N N . LYS A 1 184 ? -3.225 -16.75 -3.549 1 97.81 184 LYS A N 1
ATOM 1515 C CA . LYS A 1 184 ? -3.076 -17.141 -2.148 1 97.81 184 LYS A CA 1
ATOM 1516 C C . LYS A 1 184 ? -2.365 -16.047 -1.349 1 97.81 184 LYS A C 1
ATOM 1518 O O . LYS A 1 184 ? -2.818 -15.664 -0.268 1 97.81 184 LYS A O 1
ATOM 1523 N N . LEU A 1 185 ? -1.298 -15.562 -1.88 1 98.31 185 LEU A N 1
ATOM 1524 C CA . LEU A 1 185 ? -0.5 -14.562 -1.183 1 98.31 185 LEU A CA 1
ATOM 1525 C C . LEU A 1 185 ? -1.252 -13.234 -1.085 1 98.31 185 LEU A C 1
ATOM 1527 O O . LEU A 1 185 ? -1.096 -12.5 -0.109 1 98.31 185 LEU A O 1
ATOM 1531 N N . CYS A 1 186 ? -2.047 -12.914 -2.068 1 98.06 186 CYS A N 1
ATOM 1532 C CA . CYS A 1 186 ? -2.879 -11.719 -1.978 1 98.06 186 CYS A CA 1
ATOM 1533 C C . CYS A 1 186 ? -3.799 -11.781 -0.764 1 98.06 186 CYS A C 1
ATOM 1535 O O . CYS A 1 186 ? -3.881 -10.828 0.009 1 98.06 186 CYS A O 1
ATOM 1537 N N . LEU A 1 187 ? -4.434 -12.906 -0.577 1 97.25 187 LEU A N 1
ATOM 1538 C CA . LEU A 1 187 ? -5.344 -13.047 0.554 1 97.25 187 LEU A CA 1
ATOM 1539 C C . LEU A 1 187 ? -4.578 -13.016 1.874 1 97.25 187 LEU A C 1
ATOM 1541 O O . LEU A 1 187 ? -4.938 -12.266 2.785 1 97.25 187 LEU A O 1
ATOM 1545 N N . GLU A 1 188 ? -3.549 -13.812 1.944 1 96.69 188 GLU A N 1
ATOM 1546 C CA . GLU A 1 188 ? -2.779 -13.914 3.182 1 96.69 188 GLU A CA 1
ATOM 1547 C C . GLU A 1 188 ? -2.119 -12.586 3.533 1 96.69 188 GLU A C 1
ATOM 1549 O O . GLU A 1 188 ? -2.018 -12.227 4.707 1 96.69 188 GLU A O 1
ATOM 1554 N N . GLY A 1 189 ? -1.622 -11.898 2.52 1 97 189 GLY A N 1
ATOM 1555 C CA . GLY A 1 189 ? -1.085 -10.57 2.748 1 97 189 GLY A CA 1
ATOM 1556 C C . GLY A 1 189 ? -2.104 -9.609 3.328 1 97 189 GLY A C 1
ATOM 1557 O O . GLY A 1 189 ? -1.778 -8.805 4.207 1 97 189 GLY A O 1
ATOM 1558 N N . CYS A 1 190 ? -3.26 -9.656 2.814 1 96.69 190 CYS A N 1
ATOM 1559 C CA . CYS A 1 190 ? -4.336 -8.82 3.342 1 96.69 190 CYS A CA 1
ATOM 1560 C C . CYS A 1 190 ? -4.656 -9.195 4.785 1 96.69 190 CYS A C 1
ATOM 1562 O O . CYS A 1 190 ? -4.809 -8.32 5.637 1 96.69 190 CYS A O 1
ATOM 1564 N N . GLN A 1 191 ? -4.707 -10.484 5.074 1 95.5 191 GLN A N 1
ATOM 1565 C CA . GLN A 1 191 ? -4.996 -10.977 6.418 1 95.5 191 GLN A CA 1
ATOM 1566 C C . GLN A 1 191 ? -3.963 -10.477 7.422 1 95.5 191 GLN A C 1
ATOM 1568 O O . GLN A 1 191 ? -4.301 -10.172 8.57 1 95.5 191 GLN A O 1
ATOM 1573 N N . GLN A 1 192 ? -2.762 -10.383 6.992 1 95.12 192 GLN A N 1
ATOM 1574 C CA . GLN A 1 192 ? -1.683 -9.961 7.879 1 95.12 192 GLN A CA 1
ATOM 1575 C C . GLN A 1 192 ? -1.57 -8.445 7.934 1 95.12 192 GLN A C 1
ATOM 1577 O O . GLN A 1 192 ? -0.737 -7.902 8.664 1 95.12 192 GLN A O 1
ATOM 1582 N N . GLY A 1 193 ? -2.363 -7.742 7.074 1 94.25 193 GLY A N 1
ATOM 1583 C CA . GLY A 1 193 ? -2.381 -6.289 7.094 1 94.25 193 GLY A CA 1
ATOM 1584 C C . GLY A 1 193 ? -1.29 -5.664 6.242 1 94.25 193 GLY A C 1
ATOM 1585 O O . GLY A 1 193 ? -0.97 -4.484 6.398 1 94.25 193 GLY A O 1
ATOM 1586 N N . TYR A 1 194 ? -0.695 -6.449 5.348 1 96.25 194 TYR A N 1
ATOM 1587 C CA . TYR A 1 194 ? 0.37 -5.93 4.496 1 96.25 194 TYR A CA 1
ATOM 1588 C C . TYR A 1 194 ? -0.204 -5.164 3.311 1 96.25 194 TYR A C 1
ATOM 1590 O O . TYR A 1 194 ? 0.432 -4.246 2.791 1 96.25 194 TYR A O 1
ATOM 1598 N N . ILE A 1 195 ? -1.353 -5.566 2.875 1 97.5 195 ILE A N 1
ATOM 1599 C CA . ILE A 1 195 ? -2.059 -4.871 1.806 1 97.5 195 ILE A CA 1
ATOM 1600 C C . ILE A 1 195 ? -3.535 -4.727 2.172 1 97.5 195 ILE A C 1
ATOM 1602 O O . ILE A 1 195 ? -4.02 -5.387 3.09 1 97.5 195 ILE A O 1
ATOM 1606 N N . THR A 1 196 ? -4.195 -3.867 1.483 1 96.5 196 THR A N 1
ATOM 1607 C CA . THR A 1 196 ? -5.605 -3.617 1.749 1 96.5 196 THR A CA 1
ATOM 1608 C C . THR A 1 196 ? -6.48 -4.656 1.053 1 96.5 196 THR A C 1
ATOM 1610 O O . THR A 1 196 ? -6.012 -5.379 0.171 1 96.5 196 THR A O 1
ATOM 1613 N N . GLN A 1 197 ? -7.703 -4.703 1.509 1 96.31 197 GLN A N 1
ATOM 1614 C CA . GLN A 1 197 ? -8.68 -5.562 0.854 1 96.31 197 GLN A CA 1
ATOM 1615 C C . GLN A 1 197 ? -8.828 -5.207 -0.623 1 96.31 197 GLN A C 1
ATOM 1617 O O . GLN A 1 197 ? -8.898 -6.094 -1.477 1 96.31 197 GLN A O 1
ATOM 1622 N N . GLN A 1 198 ? -8.836 -3.949 -0.915 1 95.44 198 GLN A N 1
ATOM 1623 C CA . GLN A 1 198 ? -8.977 -3.502 -2.297 1 95.44 198 GLN A CA 1
ATOM 1624 C C . GLN A 1 198 ? -7.793 -3.963 -3.145 1 95.44 198 GLN A C 1
ATOM 1626 O O . GLN A 1 198 ? -7.973 -4.41 -4.281 1 95.44 198 GLN A O 1
ATOM 1631 N N . GLU A 1 199 ? -6.68 -3.867 -2.59 1 97.56 199 GLU A N 1
ATOM 1632 C CA . GLU A 1 199 ? -5.496 -4.328 -3.311 1 97.56 199 GLU A CA 1
ATOM 1633 C C . GLU A 1 199 ? -5.547 -5.832 -3.553 1 97.56 199 GLU A C 1
ATOM 1635 O O . GLU A 1 199 ? -5.254 -6.301 -4.656 1 97.56 199 GLU A O 1
ATOM 1640 N N . ALA A 1 200 ? -5.902 -6.594 -2.525 1 98.12 200 ALA A N 1
ATOM 1641 C CA . ALA A 1 200 ? -5.988 -8.047 -2.672 1 98.12 200 ALA A CA 1
ATOM 1642 C C . ALA A 1 200 ? -6.973 -8.43 -3.773 1 98.12 200 ALA A C 1
ATOM 1644 O O . ALA A 1 200 ? -6.676 -9.289 -4.605 1 98.12 200 ALA A O 1
ATOM 1645 N N . GLN A 1 201 ? -8.086 -7.766 -3.793 1 97.56 201 GLN A N 1
ATOM 1646 C CA . GLN A 1 201 ? -9.117 -8.023 -4.793 1 97.56 201 GLN A CA 1
ATOM 1647 C C . GLN A 1 201 ? -8.641 -7.621 -6.188 1 97.56 201 GLN A C 1
ATOM 1649 O O . GLN A 1 201 ? -8.758 -8.398 -7.137 1 97.56 201 GLN A O 1
ATOM 1654 N N . THR A 1 202 ? -8.102 -6.492 -6.293 1 97.25 202 THR A N 1
ATOM 1655 C CA . THR A 1 202 ? -7.68 -5.945 -7.578 1 97.25 202 THR A CA 1
ATOM 1656 C C . THR A 1 202 ? -6.512 -6.742 -8.148 1 97.25 202 THR A C 1
ATOM 1658 O O . THR A 1 202 ? -6.523 -7.117 -9.32 1 97.25 202 THR A O 1
ATOM 1661 N N . TRP A 1 203 ? -5.547 -7.055 -7.301 1 97.94 203 TRP A N 1
ATOM 1662 C CA . TRP A 1 203 ? -4.336 -7.711 -7.785 1 97.94 203 TRP A CA 1
ATOM 1663 C C . TRP A 1 203 ? -4.617 -9.164 -8.156 1 97.94 203 TRP A C 1
ATOM 1665 O O . TRP A 1 203 ? -4.117 -9.656 -9.172 1 97.9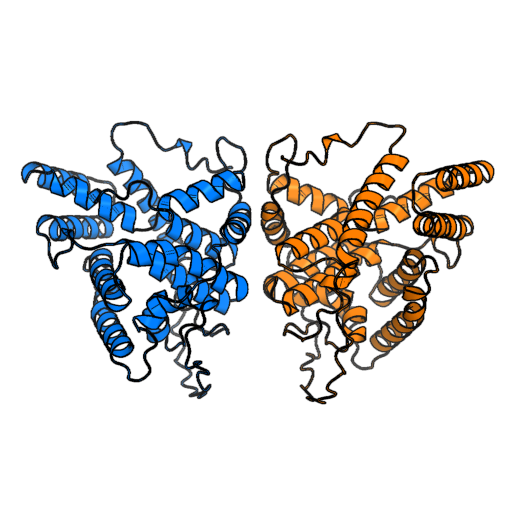4 203 TRP A O 1
ATOM 1675 N N . SER A 1 204 ? -5.41 -9.82 -7.375 1 98 204 SER A N 1
ATOM 1676 C CA . SER A 1 204 ? -5.707 -11.219 -7.676 1 98 204 SER A CA 1
ATOM 1677 C C . SER A 1 204 ? -6.391 -11.359 -9.031 1 98 204 SER A C 1
ATOM 1679 O O . SER A 1 204 ? -6.289 -12.406 -9.68 1 98 204 SER A O 1
ATOM 1681 N N . LEU A 1 205 ? -7.008 -10.32 -9.539 1 96.88 205 LEU A N 1
ATOM 1682 C CA . LEU A 1 205 ? -7.73 -10.359 -10.805 1 96.88 205 LEU A CA 1
ATOM 1683 C C . LEU A 1 205 ? -6.77 -10.289 -11.984 1 96.88 205 LEU A C 1
ATOM 1685 O O . LEU A 1 205 ? -7.152 -10.578 -13.117 1 96.88 205 LEU A O 1
ATOM 1689 N N . MET A 1 206 ? -5.59 -9.977 -11.75 1 94.88 206 MET A N 1
ATOM 1690 C CA . MET A 1 206 ? -4.625 -9.805 -12.836 1 94.88 206 MET A CA 1
ATOM 1691 C C . MET A 1 206 ? -4.375 -11.125 -13.562 1 94.88 206 MET A C 1
ATOM 1693 O O . MET A 1 206 ? -3.998 -11.133 -14.734 1 94.88 206 MET A O 1
ATOM 1697 N N . SER A 1 207 ? -4.633 -12.234 -12.867 1 92.5 207 SER A N 1
ATOM 1698 C CA . SER A 1 207 ? -4.375 -13.539 -13.461 1 92.5 207 SER A CA 1
ATOM 1699 C C . SER A 1 207 ? -5.578 -14.039 -14.258 1 92.5 207 SER A C 1
ATOM 1701 O O . SER A 1 207 ? -5.469 -15 -15.023 1 92.5 207 SER A O 1
ATOM 1703 N N . ALA A 1 208 ? -6.656 -13.383 -14.156 1 93.88 208 ALA A N 1
ATOM 1704 C CA . ALA A 1 208 ? -7.934 -13.945 -14.594 1 93.88 208 ALA A CA 1
ATOM 1705 C C . ALA A 1 208 ? -7.941 -14.172 -16.109 1 93.88 208 ALA A C 1
ATOM 1707 O O . ALA A 1 208 ? -8.305 -15.258 -16.562 1 93.88 208 ALA A O 1
ATOM 1708 N N . SER A 1 209 ? -7.551 -13.188 -16.812 1 90.38 209 SER A N 1
ATOM 1709 C CA . SER A 1 209 ? -7.605 -13.297 -18.266 1 90.38 209 SER A CA 1
ATOM 1710 C C . SER A 1 209 ? -6.738 -14.445 -18.766 1 90.38 209 SER A C 1
ATOM 1712 O O . SER A 1 209 ? -7.156 -15.211 -19.625 1 90.38 209 SER A O 1
ATOM 1714 N N . MET A 1 210 ? -5.594 -14.578 -18.234 1 92.25 210 MET A N 1
ATOM 1715 C CA . MET A 1 210 ? -4.676 -15.633 -18.641 1 92.25 210 MET A CA 1
ATOM 1716 C C . MET A 1 210 ? -5.223 -17 -18.266 1 92.25 210 MET A C 1
ATOM 1718 O O . MET A 1 210 ? -5.172 -17.938 -19.062 1 92.25 210 MET A O 1
ATOM 1722 N N . LEU A 1 211 ? -5.754 -17.109 -17.141 1 96.31 211 LEU A N 1
ATOM 1723 C CA . LEU A 1 211 ? -6.285 -18.391 -16.672 1 96.31 211 LEU A CA 1
ATOM 1724 C C . LEU A 1 211 ? -7.461 -18.828 -17.547 1 96.31 211 LEU A C 1
ATOM 1726 O O . LEU A 1 211 ? -7.555 -20 -17.922 1 96.31 211 LEU A O 1
ATOM 1730 N N . ARG A 1 212 ? -8.25 -17.906 -17.906 1 95.5 212 ARG A N 1
ATOM 1731 C CA . ARG A 1 212 ? -9.43 -18.234 -18.688 1 95.5 212 ARG A CA 1
ATOM 1732 C C . ARG A 1 212 ? -9.047 -18.562 -20.125 1 95.5 212 ARG A C 1
ATOM 1734 O O . ARG A 1 212 ? -9.781 -19.281 -20.812 1 95.5 212 ARG A O 1
ATOM 1741 N N . ARG A 1 213 ? -7.965 -18.094 -20.547 1 93.81 213 ARG A N 1
ATOM 1742 C CA . ARG A 1 213 ? -7.477 -18.422 -21.875 1 93.81 213 ARG A CA 1
ATOM 1743 C C . ARG A 1 213 ? -6.855 -19.812 -21.906 1 93.81 213 ARG A C 1
ATOM 1745 O O . ARG A 1 213 ? -6.945 -20.516 -22.922 1 93.81 213 ARG A O 1
ATOM 1752 N N . ILE A 1 214 ? -6.289 -20.203 -20.828 1 95.25 214 ILE A N 1
ATOM 1753 C CA . ILE A 1 214 ? -5.488 -21.422 -20.797 1 95.25 214 ILE A CA 1
ATOM 1754 C C . ILE A 1 214 ? -6.355 -22.594 -20.344 1 95.25 214 ILE A C 1
ATOM 1756 O O . ILE A 1 214 ? -6.199 -23.703 -20.859 1 95.25 214 ILE A O 1
ATOM 1760 N N . TYR A 1 215 ? -7.25 -22.297 -19.484 1 97.81 215 TYR A N 1
ATOM 1761 C CA . TYR A 1 215 ? -8.016 -23.391 -18.891 1 97.81 215 TYR A CA 1
ATOM 1762 C C . TYR A 1 215 ? -9.492 -23.281 -19.25 1 97.81 215 TYR A C 1
ATOM 1764 O O . TYR A 1 215 ? -9.992 -22.188 -19.5 1 97.81 215 TYR A O 1
ATOM 1772 N N . ASP A 1 216 ? -10.219 -24.375 -19.125 1 97.44 216 ASP A N 1
ATOM 1773 C CA . ASP A 1 216 ? -11.594 -24.453 -19.594 1 97.44 216 ASP A CA 1
ATOM 1774 C C . ASP A 1 216 ? -12.578 -24.188 -18.438 1 97.44 216 ASP A C 1
ATOM 1776 O O . ASP A 1 216 ? -13.773 -24.031 -18.672 1 97.44 216 ASP A O 1
ATOM 1780 N N . GLY A 1 217 ? -12.055 -24.219 -17.281 1 98.25 217 GLY A N 1
ATOM 1781 C CA . GLY A 1 217 ? -12.875 -24.062 -16.094 1 98.25 217 GLY A CA 1
ATOM 1782 C C . GLY A 1 217 ? -12.125 -24.344 -14.797 1 98.25 217 GLY A C 1
ATOM 1783 O O . GLY A 1 217 ? -10.93 -24.656 -14.828 1 98.25 217 GLY A O 1
ATOM 1784 N N . TRP A 1 218 ? -12.883 -24.25 -13.742 1 98.56 218 TRP A N 1
ATOM 1785 C CA . TRP A 1 218 ? -12.289 -24.422 -12.422 1 98.56 218 TRP A CA 1
ATOM 1786 C C . TRP A 1 218 ? -11.656 -25.812 -12.289 1 98.56 218 TRP A C 1
ATOM 1788 O O . TRP A 1 218 ? -10.516 -25.938 -11.836 1 98.56 218 TRP A O 1
ATOM 1798 N N . ASP A 1 219 ? -12.391 -26.828 -12.711 1 97.81 219 ASP A N 1
ATOM 1799 C CA . ASP A 1 219 ? -11.93 -28.203 -12.57 1 97.81 219 ASP A CA 1
ATOM 1800 C C . ASP A 1 219 ? -10.656 -28.453 -13.383 1 97.81 219 ASP A C 1
ATOM 1802 O O . ASP A 1 219 ? -9.68 -28.984 -12.859 1 97.81 219 ASP A O 1
ATOM 1806 N N . ASP A 1 220 ? -10.742 -28.047 -14.625 1 98.19 220 ASP A N 1
ATOM 1807 C CA . ASP A 1 220 ? -9.57 -28.188 -15.477 1 98.19 220 ASP A CA 1
ATOM 1808 C C . ASP A 1 220 ? -8.367 -27.453 -14.883 1 98.19 220 ASP A C 1
ATOM 1810 O O . ASP A 1 220 ? -7.262 -28 -14.836 1 98.19 220 ASP A O 1
ATOM 1814 N N . MET A 1 221 ? -8.578 -26.297 -14.406 1 98.56 221 MET A N 1
ATOM 1815 C CA . MET A 1 221 ? -7.531 -25.469 -13.828 1 98.56 221 MET A CA 1
ATOM 1816 C C . MET A 1 221 ? -6.906 -26.141 -12.617 1 98.56 221 MET A C 1
ATOM 1818 O O . MET A 1 221 ? -5.688 -26.312 -12.547 1 98.56 221 MET A O 1
ATOM 1822 N N . TRP A 1 222 ? -7.707 -26.641 -11.703 1 98.5 222 TRP A N 1
ATOM 1823 C CA . TRP A 1 222 ? -7.18 -27.188 -10.453 1 98.5 222 TRP A CA 1
ATOM 1824 C C . TRP A 1 222 ? -6.586 -28.578 -10.664 1 98.5 222 TRP A C 1
ATOM 1826 O O . TRP A 1 222 ? -5.688 -28.984 -9.93 1 98.5 222 TRP A O 1
ATOM 1836 N N . LYS A 1 223 ? -7.039 -29.281 -11.672 1 96.94 223 LYS A N 1
ATOM 1837 C CA . LYS A 1 223 ? -6.375 -30.531 -12.023 1 96.94 223 LYS A CA 1
ATOM 1838 C C . LYS A 1 223 ? -4.93 -30.281 -12.445 1 96.94 223 LYS A C 1
ATOM 1840 O O . LYS A 1 223 ? -4.023 -31.016 -12.047 1 96.94 223 LYS A O 1
ATOM 1845 N N . ASN A 1 224 ? -4.77 -29.281 -13.297 1 97.94 224 ASN A N 1
ATOM 1846 C CA . ASN A 1 224 ? -3.418 -28.906 -13.695 1 97.94 224 ASN A CA 1
ATOM 1847 C C . ASN A 1 224 ? -2.602 -28.406 -12.508 1 97.94 224 ASN A C 1
ATOM 1849 O O . ASN A 1 224 ? -1.397 -28.656 -12.422 1 97.94 224 ASN A O 1
ATOM 1853 N N . PHE A 1 225 ? -3.244 -27.781 -11.594 1 97.88 225 PHE A N 1
ATOM 1854 C CA . PHE A 1 225 ? -2.598 -27.328 -10.367 1 97.88 225 PHE A CA 1
ATOM 1855 C C . PHE A 1 225 ? -2.049 -28.516 -9.586 1 97.88 225 PHE A C 1
ATOM 1857 O O . PHE A 1 225 ? -0.888 -28.516 -9.164 1 97.88 225 PHE A O 1
ATOM 1864 N N . ILE A 1 226 ? -2.807 -29.531 -9.391 1 95.88 226 ILE A N 1
ATOM 1865 C CA . ILE A 1 226 ? -2.434 -30.703 -8.602 1 95.88 226 ILE A CA 1
ATOM 1866 C C . ILE A 1 226 ? -1.242 -31.391 -9.25 1 95.88 226 ILE A C 1
ATOM 1868 O O . ILE A 1 226 ? -0.293 -31.781 -8.562 1 95.88 226 ILE A O 1
ATOM 1872 N N . THR A 1 227 ? -1.342 -31.531 -10.5 1 95.69 227 THR A N 1
ATOM 1873 C CA . THR A 1 227 ? -0.252 -32.188 -11.211 1 95.69 227 THR A CA 1
ATOM 1874 C C . THR A 1 227 ? 1.04 -31.391 -11.086 1 95.69 227 THR A C 1
ATOM 1876 O O . THR A 1 227 ? 2.107 -31.953 -10.844 1 95.69 227 THR A O 1
ATOM 1879 N N . THR A 1 228 ? 0.901 -30.094 -11.297 1 96.56 228 THR A N 1
ATOM 1880 C CA . THR A 1 228 ? 2.084 -29.234 -11.219 1 96.56 228 THR A CA 1
ATOM 1881 C C . THR A 1 228 ? 2.643 -29.234 -9.797 1 96.56 228 THR A C 1
ATOM 1883 O O . THR A 1 228 ? 3.859 -29.203 -9.602 1 96.56 228 THR A O 1
ATOM 1886 N N . ARG A 1 229 ? 1.819 -29.203 -8.805 1 94.81 229 ARG A N 1
ATOM 1887 C CA . ARG A 1 229 ? 2.242 -29.266 -7.41 1 94.81 229 ARG A CA 1
ATOM 1888 C C . ARG A 1 229 ? 3.027 -30.547 -7.141 1 94.81 229 ARG A C 1
ATOM 1890 O O . ARG A 1 229 ? 4.047 -30.531 -6.445 1 94.81 229 ARG A O 1
ATOM 1897 N N . TRP A 1 230 ? 2.512 -31.641 -7.637 1 93.31 230 TRP A N 1
ATOM 1898 C CA . TRP A 1 230 ? 3.207 -32.906 -7.52 1 93.31 230 TRP A CA 1
ATOM 1899 C C . TRP A 1 230 ? 4.609 -32.812 -8.109 1 93.31 230 TRP A C 1
ATOM 1901 O O . TRP A 1 230 ? 5.578 -33.281 -7.492 1 93.31 230 TRP A O 1
ATOM 1911 N N . PHE A 1 231 ? 4.668 -32.188 -9.234 1 94.56 231 PHE A N 1
ATOM 1912 C CA . PHE A 1 231 ? 5.938 -32.094 -9.93 1 94.56 231 PHE A CA 1
ATOM 1913 C C . PHE A 1 231 ? 6.902 -31.188 -9.156 1 94.56 231 PHE A C 1
ATOM 1915 O O . PHE A 1 231 ? 8.086 -31.516 -9.023 1 94.56 231 PHE A O 1
ATOM 1922 N N . TRP A 1 232 ? 6.449 -30.109 -8.648 1 93.38 232 TRP A N 1
ATOM 1923 C CA . TRP A 1 232 ? 7.234 -29.172 -7.855 1 93.38 232 TRP A CA 1
ATOM 1924 C C . TRP A 1 232 ? 7.75 -29.844 -6.582 1 93.38 232 TRP A C 1
ATOM 1926 O O . TRP A 1 232 ? 8.898 -29.641 -6.188 1 93.38 232 TRP A O 1
ATOM 1936 N N . ALA A 1 233 ? 6.941 -30.641 -5.914 1 87.62 233 ALA A N 1
ATOM 1937 C CA . ALA A 1 233 ? 7.285 -31.266 -4.645 1 87.62 233 ALA A CA 1
ATOM 1938 C C . ALA A 1 233 ? 8.406 -32.281 -4.828 1 87.62 233 ALA A C 1
ATOM 1940 O O . ALA A 1 233 ? 9.109 -32.625 -3.875 1 87.62 233 ALA A O 1
ATOM 1941 N N . SER A 1 234 ? 8.602 -32.75 -6.016 1 82.62 234 SER A N 1
ATOM 1942 C CA . SER A 1 234 ? 9.719 -33.562 -6.473 1 82.62 234 SER A CA 1
ATOM 1943 C C . SER A 1 234 ? 10.016 -34.688 -5.496 1 82.62 234 SER A C 1
ATOM 1945 O O . SER A 1 234 ? 11.164 -34.906 -5.113 1 82.62 234 SER A O 1
ATOM 1947 N N . GLY A 1 235 ? 9.008 -35.219 -5 1 72.12 235 GLY A N 1
ATOM 1948 C CA . GLY A 1 235 ? 9.195 -36.375 -4.145 1 72.12 235 GLY A CA 1
ATOM 1949 C C . GLY A 1 235 ? 9.539 -36.031 -2.713 1 72.12 235 GLY A C 1
ATOM 1950 O O . GLY A 1 235 ? 9.734 -36.906 -1.875 1 72.12 235 GLY A O 1
ATOM 1951 N N . ASP A 1 236 ? 9.695 -34.781 -2.49 1 76.62 236 ASP A N 1
ATOM 1952 C CA . ASP A 1 236 ? 9.922 -34.375 -1.108 1 76.62 236 ASP A CA 1
ATOM 1953 C C . ASP A 1 236 ? 8.75 -34.781 -0.216 1 76.62 236 ASP A C 1
ATOM 1955 O O . ASP A 1 236 ? 7.617 -34.344 -0.429 1 76.62 236 ASP A O 1
ATOM 1959 N N . PRO A 1 237 ? 9.078 -35.594 0.75 1 71.62 237 PRO A N 1
ATOM 1960 C CA . PRO A 1 237 ? 8 -36.125 1.582 1 71.62 237 PRO A CA 1
ATOM 1961 C C . PRO A 1 237 ? 7.246 -35.031 2.354 1 71.62 237 PRO A C 1
ATOM 1963 O O . PRO A 1 237 ? 6.059 -35.219 2.654 1 71.62 237 PRO A O 1
ATOM 1966 N N . ASN A 1 238 ? 7.887 -34.062 2.674 1 69.06 238 ASN A N 1
ATOM 1967 C CA . ASN A 1 238 ? 7.242 -32.969 3.414 1 69.06 238 ASN A CA 1
ATOM 1968 C C . ASN A 1 238 ? 6.109 -32.344 2.611 1 69.06 238 ASN A C 1
ATOM 1970 O O . ASN A 1 238 ? 5.145 -31.828 3.188 1 69.06 238 ASN A O 1
ATOM 1974 N N . TRP A 1 239 ? 6.223 -32.469 1.35 1 72.94 239 TRP A N 1
ATOM 1975 C CA . TRP A 1 239 ? 5.223 -31.828 0.506 1 72.94 239 TRP A CA 1
ATOM 1976 C C . TRP A 1 239 ? 4.301 -32.844 -0.131 1 72.94 239 TRP A C 1
ATOM 1978 O O . TRP A 1 239 ? 3.117 -32.594 -0.348 1 72.94 239 TRP A O 1
ATOM 1988 N N . SER A 1 240 ? 4.844 -33.969 -0.35 1 70.69 240 SER A N 1
ATOM 1989 C CA . SER A 1 240 ? 4.078 -35.031 -1.021 1 70.69 240 SER A CA 1
ATOM 1990 C C . SER A 1 240 ? 2.93 -35.531 -0.147 1 70.69 240 SER A C 1
ATOM 1992 O O . SER A 1 240 ? 1.875 -35.906 -0.657 1 70.69 240 SER A O 1
ATOM 1994 N N . ALA A 1 241 ? 3.148 -35.344 1.111 1 69.5 241 ALA A N 1
ATOM 1995 C CA . ALA A 1 241 ? 2.123 -35.781 2.049 1 69.5 241 ALA A CA 1
ATOM 1996 C C . ALA A 1 241 ? 0.853 -34.969 1.918 1 69.5 241 ALA A C 1
ATOM 1998 O O . ALA A 1 241 ? -0.254 -35.469 2.117 1 69.5 241 ALA A O 1
ATOM 1999 N N . SER A 1 242 ? 1.104 -33.781 1.458 1 77.94 242 SER A N 1
ATOM 2000 C CA . SER A 1 242 ? -0.064 -32.906 1.396 1 77.94 242 SER A CA 1
ATOM 2001 C C . SER A 1 242 ? -0.719 -32.969 0.019 1 77.94 242 SER A C 1
ATOM 2003 O O . SER A 1 242 ? -1.788 -32.375 -0.186 1 77.94 242 SER A O 1
ATOM 2005 N N . HIS A 1 243 ? -0.157 -33.688 -0.83 1 83.88 243 HIS A N 1
ATOM 2006 C CA . HIS A 1 243 ? -0.687 -33.75 -2.186 1 83.88 243 HIS A CA 1
ATOM 2007 C C . HIS A 1 243 ? -2.094 -34.344 -2.195 1 83.88 243 HIS A C 1
ATOM 2009 O O . HIS A 1 243 ? -3.01 -33.75 -2.785 1 83.88 243 HIS A O 1
ATOM 2015 N N . GLN A 1 244 ? -2.227 -35.406 -1.525 1 84.88 244 GLN A N 1
ATOM 2016 C CA . GLN A 1 244 ? -3.537 -36.062 -1.479 1 84.88 244 GLN A CA 1
ATOM 2017 C C . GLN A 1 244 ? -4.566 -35.156 -0.804 1 84.88 244 GLN A C 1
ATOM 2019 O O . GLN A 1 244 ? -5.727 -35.125 -1.223 1 84.88 244 GLN A O 1
ATOM 2024 N N . THR A 1 245 ? -4.105 -34.531 0.122 1 90.75 245 THR A N 1
ATOM 2025 C CA . THR A 1 245 ? -5.008 -33.625 0.842 1 90.75 245 THR A CA 1
ATOM 2026 C C . THR A 1 245 ? -5.516 -32.531 -0.075 1 90.75 245 THR A C 1
ATOM 2028 O O . THR A 1 245 ? -6.691 -32.156 -0.018 1 90.75 245 THR A O 1
ATOM 2031 N N . PHE A 1 246 ? -4.68 -32.031 -0.905 1 92.81 246 PHE A N 1
ATOM 2032 C CA . PHE A 1 246 ? -5.105 -31 -1.86 1 92.81 246 PHE A CA 1
ATOM 2033 C C . PHE A 1 246 ? -6.105 -31.578 -2.854 1 92.81 246 PHE A C 1
ATOM 2035 O O . PHE A 1 246 ? -7.109 -30.938 -3.178 1 92.81 246 PHE A O 1
ATOM 2042 N N . SER A 1 247 ? -5.828 -32.719 -3.316 1 92.81 247 SER A N 1
ATOM 2043 C CA . SER A 1 247 ? -6.746 -33.344 -4.246 1 92.81 247 SER A CA 1
ATOM 2044 C C . SER A 1 247 ? -8.125 -33.562 -3.621 1 92.81 247 SER A C 1
ATOM 2046 O O . SER A 1 247 ? -9.141 -33.25 -4.242 1 92.81 247 SER A O 1
ATOM 2048 N N . ASP A 1 248 ? -8.109 -34 -2.426 1 94.62 248 ASP A N 1
ATOM 2049 C CA . ASP A 1 248 ? -9.367 -34.219 -1.715 1 94.62 248 ASP A CA 1
ATOM 2050 C C . ASP A 1 248 ? -10.102 -32.875 -1.5 1 94.62 248 ASP A C 1
ATOM 2052 O O . ASP A 1 248 ? -11.32 -32.812 -1.643 1 94.62 248 ASP A O 1
ATOM 2056 N N . THR A 1 249 ? -9.367 -31.938 -1.146 1 96.19 249 THR A N 1
ATOM 2057 C CA . THR A 1 249 ? -9.938 -30.609 -0.905 1 96.19 249 THR A CA 1
ATOM 2058 C C . THR A 1 249 ? -10.602 -30.078 -2.168 1 96.19 249 THR A C 1
ATOM 2060 O O . THR A 1 249 ? -11.727 -29.578 -2.119 1 96.19 249 THR A O 1
ATOM 2063 N N . ILE A 1 250 ? -9.93 -30.188 -3.262 1 97.25 250 ILE A N 1
ATOM 2064 C CA . ILE A 1 250 ? -10.453 -29.688 -4.531 1 97.25 250 ILE A CA 1
ATOM 2065 C C . ILE A 1 250 ? -11.711 -30.469 -4.91 1 97.25 250 ILE A C 1
ATOM 2067 O O . ILE A 1 250 ? -12.719 -29.891 -5.316 1 97.25 250 ILE A O 1
ATOM 2071 N N . ASP A 1 251 ? -11.664 -31.766 -4.73 1 96.5 251 ASP A N 1
ATOM 2072 C CA . ASP A 1 251 ? -12.836 -32.594 -4.996 1 96.5 251 ASP A CA 1
ATOM 2073 C C . ASP A 1 251 ? -14.023 -32.156 -4.141 1 96.5 251 ASP A C 1
ATOM 2075 O O . ASP A 1 251 ? -15.156 -32.094 -4.625 1 96.5 251 ASP A O 1
ATOM 2079 N N . ASN A 1 252 ? -13.711 -31.906 -2.941 1 96.62 252 ASN A N 1
ATOM 2080 C CA . ASN A 1 252 ? -14.758 -31.453 -2.035 1 96.62 252 ASN A CA 1
ATOM 2081 C C . ASN A 1 252 ? -15.344 -30.125 -2.479 1 96.62 252 ASN A C 1
ATOM 2083 O O . ASN A 1 252 ? -16.562 -29.922 -2.412 1 96.62 252 ASN A O 1
ATOM 2087 N N . ILE A 1 253 ? -14.523 -29.203 -2.924 1 97.19 253 ILE A N 1
ATOM 2088 C CA . ILE A 1 253 ? -14.984 -27.906 -3.385 1 97.19 253 ILE A CA 1
ATOM 2089 C C . ILE A 1 253 ? -15.875 -28.062 -4.609 1 97.19 253 ILE A C 1
ATOM 2091 O O . ILE A 1 253 ? -16.984 -27.516 -4.656 1 97.19 253 ILE A O 1
ATOM 2095 N N . ILE A 1 254 ? -15.445 -28.844 -5.523 1 96.94 254 ILE A N 1
ATOM 2096 C CA . ILE A 1 254 ? -16.125 -29.016 -6.809 1 96.94 254 ILE A CA 1
ATOM 2097 C C . ILE A 1 254 ? -17.453 -29.734 -6.602 1 96.94 254 ILE A C 1
ATOM 2099 O O . ILE A 1 254 ? -18.453 -29.391 -7.238 1 96.94 254 ILE A O 1
ATOM 2103 N N . ASN A 1 255 ? -17.453 -30.625 -5.672 1 96.19 255 ASN A N 1
ATOM 2104 C CA . ASN A 1 255 ? -18.625 -31.484 -5.523 1 96.19 255 ASN A CA 1
ATOM 2105 C C . ASN A 1 255 ? -19.578 -30.953 -4.461 1 96.19 255 ASN A C 1
ATOM 2107 O O . ASN A 1 255 ? -20.656 -31.516 -4.25 1 96.19 255 ASN A O 1
ATOM 2111 N N . ASP A 1 256 ? -19.219 -29.922 -3.834 1 95.19 256 ASP A N 1
ATOM 2112 C CA . ASP A 1 256 ? -20.125 -29.297 -2.863 1 95.19 256 ASP A CA 1
ATOM 2113 C C . ASP A 1 256 ? -21.406 -28.812 -3.535 1 95.19 256 ASP A C 1
ATOM 2115 O O . ASP A 1 256 ? -21.359 -28.25 -4.637 1 95.19 256 ASP A O 1
ATOM 2119 N N . LYS A 1 257 ? -22.531 -29 -2.889 1 94 257 LYS A N 1
ATOM 2120 C CA . LYS A 1 257 ? -23.828 -28.594 -3.422 1 94 257 LYS A CA 1
ATOM 2121 C C . LYS A 1 257 ? -23.875 -27.078 -3.658 1 94 257 LYS A C 1
ATOM 2123 O O . LYS A 1 257 ? -24.562 -26.609 -4.57 1 94 257 LYS A O 1
ATOM 2128 N N . ASN A 1 258 ? -23.234 -26.344 -2.848 1 93.62 258 ASN A N 1
ATOM 2129 C CA . ASN A 1 258 ? -23.234 -24.891 -2.941 1 93.62 258 ASN A CA 1
ATOM 2130 C C . ASN A 1 258 ? -21.906 -24.359 -3.502 1 93.62 258 ASN A C 1
ATOM 2132 O O . ASN A 1 258 ? -21.453 -23.281 -3.133 1 93.62 258 ASN A O 1
ATOM 2136 N N . THR A 1 259 ? -21.281 -25.172 -4.301 1 96.31 259 THR A N 1
ATOM 2137 C CA . THR A 1 259 ? -19.984 -24.797 -4.836 1 96.31 259 THR A CA 1
ATOM 2138 C C . THR A 1 259 ? -20.078 -23.516 -5.66 1 96.31 259 THR A C 1
ATOM 2140 O O . THR A 1 259 ? -21.078 -23.297 -6.348 1 96.31 259 THR A O 1
ATOM 2143 N N . LEU A 1 260 ? -19.078 -22.734 -5.574 1 97.5 260 LEU A N 1
ATOM 2144 C CA . LEU A 1 260 ? -18.969 -21.547 -6.418 1 97.5 260 LEU A CA 1
ATOM 2145 C C . LEU A 1 260 ? -18.156 -21.844 -7.672 1 97.5 260 LEU A C 1
ATOM 2147 O O . LEU A 1 260 ? -18.047 -21.016 -8.57 1 97.5 260 LEU A O 1
ATOM 2151 N N . ALA A 1 261 ? -17.609 -23.047 -7.738 1 97.94 261 ALA A N 1
ATOM 2152 C CA . ALA A 1 261 ? -16.828 -23.469 -8.891 1 97.94 261 ALA A CA 1
ATOM 2153 C C . ALA A 1 261 ? -17.719 -23.938 -10.039 1 97.94 261 ALA A C 1
ATOM 2155 O O . ALA A 1 261 ? -17.625 -25.078 -10.492 1 97.94 261 ALA A O 1
ATOM 2156 N N . THR A 1 262 ? -18.547 -23 -10.484 1 97.62 262 THR A N 1
ATOM 2157 C CA . THR A 1 262 ? -19.469 -23.297 -11.57 1 97.62 262 THR A CA 1
ATOM 2158 C C . THR A 1 262 ? -19 -22.641 -12.867 1 97.62 262 THR A C 1
ATOM 2160 O O . THR A 1 262 ? -18.156 -21.734 -12.844 1 97.62 262 THR A O 1
ATOM 2163 N N . GLN A 1 263 ? -19.531 -23.172 -13.961 1 96.94 263 GLN A N 1
ATOM 2164 C CA . GLN A 1 263 ? -19.219 -22.562 -15.25 1 96.94 263 GLN A CA 1
ATOM 2165 C C . GLN A 1 263 ? -19.703 -21.109 -15.305 1 96.94 263 GLN A C 1
ATOM 2167 O O . GLN A 1 263 ? -19.047 -20.25 -15.906 1 96.94 263 GLN A O 1
ATOM 2172 N N . GLU A 1 264 ? -20.797 -20.859 -14.719 1 96.56 264 GLU A N 1
ATOM 2173 C CA . GLU A 1 264 ? -21.344 -19.5 -14.664 1 96.56 264 GLU A CA 1
ATOM 2174 C C . GLU A 1 264 ? -20.375 -18.562 -13.953 1 96.56 264 GLU A C 1
ATOM 2176 O O . GLU A 1 264 ? -20.109 -17.453 -14.438 1 96.56 264 GLU A O 1
ATOM 2181 N N . ASN A 1 265 ? -19.828 -19 -12.852 1 97.88 265 ASN A N 1
ATOM 2182 C CA . ASN A 1 265 ? -18.891 -18.172 -12.102 1 97.88 265 ASN A CA 1
ATOM 2183 C C . ASN A 1 265 ? -17.547 -18.062 -12.828 1 97.88 265 ASN A C 1
ATOM 2185 O O . ASN A 1 265 ? -16.891 -17.031 -12.734 1 97.88 265 ASN A O 1
ATOM 2189 N N . TRP A 1 266 ? -17.188 -19.094 -13.57 1 98.12 266 TRP A N 1
ATOM 2190 C CA . TRP A 1 266 ? -15.969 -19.047 -14.367 1 98.12 266 TRP A CA 1
ATOM 2191 C C . TRP A 1 266 ? -16.047 -17.953 -15.422 1 98.12 266 TRP A C 1
ATOM 2193 O O . TRP A 1 266 ? -15.055 -17.266 -15.68 1 98.12 266 TRP A O 1
ATOM 2203 N N . GLU A 1 267 ? -17.234 -17.672 -15.898 1 96.81 267 GLU A N 1
ATOM 2204 C CA . GLU A 1 267 ? -17.438 -16.75 -17.016 1 96.81 267 GLU A CA 1
ATOM 2205 C C . GLU A 1 267 ? -17.984 -15.406 -16.547 1 96.81 267 GLU A C 1
ATOM 2207 O O . GLU A 1 267 ? -18.516 -14.625 -17.344 1 96.81 267 GLU A O 1
ATOM 2212 N N . LEU A 1 268 ? -17.875 -15.141 -15.281 1 96.69 268 LEU A N 1
ATOM 2213 C CA . LEU A 1 268 ? -18.344 -13.867 -14.742 1 96.69 268 LEU A CA 1
ATOM 2214 C C . LEU A 1 268 ? -17.703 -12.703 -15.5 1 96.69 268 LEU A C 1
ATOM 2216 O O . LEU A 1 268 ? -16.531 -12.766 -15.875 1 96.69 268 LEU A O 1
ATOM 2220 N N . GLU A 1 269 ? -18.547 -11.688 -15.711 1 96.69 269 GLU A N 1
ATOM 2221 C CA . GLU A 1 269 ? -17.969 -10.43 -16.172 1 96.69 269 GLU A CA 1
ATOM 2222 C C . GLU A 1 269 ? -17.125 -9.789 -15.086 1 96.69 269 GLU A C 1
ATOM 2224 O O . GLU A 1 269 ? -17.625 -9.484 -14 1 96.69 269 GLU A O 1
ATOM 2229 N N . LEU A 1 270 ? -15.883 -9.648 -15.414 1 96.81 270 LEU A N 1
ATOM 2230 C CA . LEU A 1 270 ? -14.945 -9.141 -14.422 1 96.81 270 LEU A CA 1
ATOM 2231 C C . LEU A 1 270 ? -14.656 -7.656 -14.656 1 96.81 270 LEU A C 1
ATOM 2233 O O . LEU A 1 270 ? -14.805 -7.16 -15.773 1 96.81 270 LEU A O 1
ATOM 2237 N N . PRO A 1 271 ? -14.297 -6.906 -13.586 1 93.88 271 PRO A N 1
ATOM 2238 C CA . PRO A 1 271 ? -13.875 -5.52 -13.789 1 93.88 271 PRO A CA 1
ATOM 2239 C C . PRO A 1 271 ? -12.633 -5.402 -14.664 1 93.88 271 PRO A C 1
ATOM 2241 O O . PRO A 1 271 ? -11.906 -6.383 -14.852 1 93.88 271 PRO A O 1
ATOM 2244 N N . PRO A 1 272 ? -12.492 -4.184 -15.195 1 89.44 272 PRO A N 1
ATOM 2245 C CA . PRO A 1 272 ? -11.297 -3.988 -16.016 1 89.44 272 PRO A CA 1
ATOM 2246 C C . PRO A 1 272 ? -10 -4.238 -15.242 1 89.44 272 PRO A C 1
ATOM 2248 O O . PRO A 1 272 ? -9.93 -3.957 -14.047 1 89.44 272 PRO A O 1
ATOM 2251 N N . LEU A 1 273 ? -9.07 -4.738 -16 1 87.88 273 LEU A N 1
ATOM 2252 C CA . LEU A 1 273 ? -7.762 -5.008 -15.422 1 87.88 273 LEU A CA 1
ATOM 2253 C C . LEU A 1 273 ? -7.082 -3.713 -14.984 1 87.88 273 LEU A C 1
ATOM 2255 O O . LEU A 1 273 ? -7.008 -2.756 -15.758 1 87.88 273 LEU A O 1
ATOM 2259 N N . ASP A 1 274 ? -6.68 -3.693 -13.734 1 88.31 274 ASP A N 1
ATOM 2260 C CA . ASP A 1 274 ? -5.949 -2.551 -13.195 1 88.31 274 ASP A CA 1
ATOM 2261 C C . ASP A 1 274 ? -4.496 -2.916 -12.898 1 88.31 274 ASP A C 1
ATOM 2263 O O . ASP A 1 274 ? -4.137 -3.158 -11.742 1 88.31 274 ASP A O 1
ATOM 2267 N N . LEU A 1 275 ? -3.648 -2.801 -13.93 1 90.81 275 LEU A N 1
ATOM 2268 C CA . LEU A 1 275 ? -2.238 -3.15 -13.789 1 90.81 275 LEU A CA 1
ATOM 2269 C C . LEU A 1 275 ? -1.477 -2.051 -13.055 1 90.81 275 LEU A C 1
ATOM 2271 O O . LEU A 1 275 ? -0.464 -2.318 -12.406 1 90.81 275 LEU A O 1
ATOM 2275 N N . ILE A 1 276 ? -1.997 -0.896 -13.203 1 93.12 276 ILE A N 1
ATOM 2276 C CA . ILE A 1 276 ? -1.257 0.27 -12.734 1 93.12 276 ILE A CA 1
ATOM 2277 C C . ILE A 1 276 ? -1.151 0.237 -11.211 1 93.12 276 ILE A C 1
ATOM 2279 O O . ILE A 1 276 ? -0.133 0.638 -10.648 1 93.12 276 ILE A O 1
ATOM 2283 N N . SER A 1 277 ? -2.174 -0.19 -10.578 1 95.06 277 SER A N 1
ATOM 2284 C CA . SER A 1 277 ? -2.162 -0.26 -9.117 1 95.06 277 SER A CA 1
ATOM 2285 C C . SER A 1 277 ? -1.006 -1.119 -8.617 1 95.06 277 SER A C 1
ATOM 2287 O O . SER A 1 277 ? -0.279 -0.72 -7.707 1 95.06 277 SER A O 1
ATOM 2289 N N . PHE A 1 278 ? -0.848 -2.271 -9.203 1 97.38 278 PHE A N 1
ATOM 2290 C CA . PHE A 1 278 ? 0.229 -3.162 -8.789 1 97.38 278 PHE A CA 1
ATOM 2291 C C . PHE A 1 278 ? 1.581 -2.621 -9.242 1 97.38 278 PHE A C 1
ATOM 2293 O O . PHE A 1 278 ? 2.561 -2.688 -8.492 1 97.38 278 PHE A O 1
ATOM 2300 N N . SER A 1 279 ? 1.668 -2.059 -10.438 1 96.88 279 SER A N 1
ATOM 2301 C CA . SER A 1 279 ? 2.914 -1.493 -10.938 1 96.88 279 SER A CA 1
ATOM 2302 C C . SER A 1 279 ? 3.418 -0.371 -10.039 1 96.88 279 SER A C 1
ATOM 2304 O O . SER A 1 279 ? 4.621 -0.257 -9.797 1 96.88 279 SER A O 1
ATOM 2306 N N . ARG A 1 280 ? 2.51 0.396 -9.57 1 97.25 280 ARG A N 1
ATOM 2307 C CA . ARG A 1 280 ? 2.863 1.475 -8.656 1 97.25 280 ARG A CA 1
ATOM 2308 C C . ARG A 1 280 ? 3.432 0.921 -7.352 1 97.25 280 ARG A C 1
ATOM 2310 O O . ARG A 1 280 ? 4.387 1.475 -6.797 1 97.25 280 ARG A O 1
ATOM 2317 N N . ALA A 1 281 ? 2.812 -0.138 -6.84 1 97.94 281 ALA A N 1
ATOM 2318 C CA . ALA A 1 281 ? 3.348 -0.781 -5.645 1 97.94 281 ALA A CA 1
ATOM 2319 C C . ALA A 1 281 ? 4.742 -1.346 -5.902 1 97.94 281 ALA A C 1
ATOM 2321 O O . ALA A 1 281 ? 5.648 -1.183 -5.082 1 97.94 281 ALA A O 1
ATOM 2322 N N . VAL A 1 282 ? 4.934 -1.935 -7.047 1 97.88 282 VAL A N 1
ATOM 2323 C CA . VAL A 1 282 ? 6.207 -2.551 -7.406 1 97.88 282 VAL A CA 1
ATOM 2324 C C . VAL A 1 282 ? 7.285 -1.477 -7.52 1 97.88 282 VAL A C 1
ATOM 2326 O O . VAL A 1 282 ? 8.445 -1.712 -7.168 1 97.88 282 VAL A O 1
ATOM 2329 N N . ALA A 1 283 ? 6.934 -0.316 -8.016 1 96.31 283 ALA A N 1
ATOM 2330 C CA . ALA A 1 283 ? 7.898 0.777 -8.117 1 96.31 283 ALA A CA 1
ATOM 2331 C C . ALA A 1 283 ? 8.562 1.057 -6.777 1 96.31 283 ALA A C 1
ATOM 2333 O O . ALA A 1 283 ? 9.727 1.451 -6.723 1 96.31 283 ALA A O 1
ATOM 2334 N N . GLY A 1 284 ? 7.891 0.78 -5.742 1 96.06 284 GLY A N 1
ATOM 2335 C CA . GLY A 1 284 ? 8.406 1.007 -4.398 1 96.06 284 GLY A CA 1
ATOM 2336 C C . GLY A 1 284 ? 9.539 0.069 -4.027 1 96.06 284 GLY A C 1
ATOM 2337 O O . GLY A 1 284 ? 10.258 0.31 -3.055 1 96.06 284 GLY A O 1
ATOM 2338 N N . LEU A 1 285 ? 9.656 -1.017 -4.738 1 95.38 285 LEU A N 1
ATOM 2339 C CA . LEU A 1 285 ? 10.758 -1.938 -4.484 1 95.38 285 LEU A CA 1
ATOM 2340 C C . LEU A 1 285 ? 12.086 -1.33 -4.922 1 95.38 285 LEU A C 1
ATOM 2342 O O . LEU A 1 285 ? 13.156 -1.809 -4.531 1 95.38 285 LEU A O 1
ATOM 2346 N N . GLY A 1 286 ? 12.023 -0.323 -5.805 1 92.69 286 GLY A N 1
ATOM 2347 C CA . GLY A 1 286 ? 13.227 0.39 -6.199 1 92.69 286 GLY A CA 1
ATOM 2348 C C . GLY A 1 286 ? 14.07 -0.369 -7.211 1 92.69 286 GLY A C 1
ATOM 2349 O O . GLY A 1 286 ? 15.297 -0.268 -7.207 1 92.69 286 GLY A O 1
ATOM 2350 N N . PHE A 1 287 ? 13.398 -1.187 -8.031 1 92.56 287 PHE A N 1
ATOM 2351 C CA . PHE A 1 287 ? 14.133 -1.9 -9.07 1 92.56 287 PHE A CA 1
ATOM 2352 C C . PHE A 1 287 ? 14.836 -0.924 -10.008 1 92.56 287 PHE A C 1
ATOM 2354 O O . PHE A 1 287 ? 14.281 0.119 -10.359 1 92.56 287 PHE A O 1
ATOM 2361 N N . MET A 1 288 ? 16.062 -1.323 -10.375 1 93 288 MET A N 1
ATOM 2362 C CA . MET A 1 288 ? 16.859 -0.496 -11.266 1 93 288 MET A CA 1
ATOM 2363 C C . MET A 1 288 ? 17.109 -1.198 -12.594 1 93 288 MET A C 1
ATOM 2365 O O . MET A 1 288 ? 17.25 -2.42 -12.641 1 93 288 MET A O 1
ATOM 2369 N N . LYS A 1 289 ? 17.016 -0.44 -13.648 1 89.69 289 LYS A N 1
ATOM 2370 C CA . LYS A 1 289 ? 17.453 -0.828 -14.992 1 89.69 289 LYS A CA 1
ATOM 2371 C C . LYS A 1 289 ? 18.516 0.125 -15.523 1 89.69 289 LYS A C 1
ATOM 2373 O O . LYS A 1 289 ? 18.266 1.322 -15.68 1 89.69 289 LYS A O 1
ATOM 2378 N N . ASP A 1 290 ? 19.766 -0.349 -15.781 1 89.38 290 ASP A N 1
ATOM 2379 C CA . ASP A 1 290 ? 20.891 0.46 -16.234 1 89.38 290 ASP A CA 1
ATOM 2380 C C . ASP A 1 290 ? 21.172 1.604 -15.258 1 89.38 290 ASP A C 1
ATOM 2382 O O . ASP A 1 290 ? 21.266 2.764 -15.664 1 89.38 290 ASP A O 1
ATOM 2386 N N . ASP A 1 291 ? 21.078 1.37 -13.984 1 89.75 291 ASP A N 1
ATOM 2387 C CA . ASP A 1 291 ? 21.453 2.242 -12.875 1 89.75 291 ASP A CA 1
ATOM 2388 C C . ASP A 1 291 ? 20.422 3.365 -12.695 1 89.75 291 ASP A C 1
ATOM 2390 O O . ASP A 1 291 ? 20.719 4.379 -12.062 1 89.75 291 ASP A O 1
ATOM 2394 N N . ILE A 1 292 ? 19.359 3.18 -13.414 1 92.25 292 ILE A N 1
ATOM 2395 C CA . ILE A 1 292 ? 18.25 4.113 -13.219 1 92.25 292 ILE A CA 1
ATOM 2396 C C . ILE A 1 292 ? 17 3.352 -12.758 1 92.25 292 ILE A C 1
ATOM 2398 O O . ILE A 1 292 ? 16.766 2.221 -13.188 1 92.25 292 ILE A O 1
ATOM 2402 N N . PRO A 1 293 ? 16.203 4 -11.883 1 92.69 293 PRO A N 1
ATOM 2403 C CA . PRO A 1 293 ? 14.984 3.311 -11.461 1 92.69 293 PRO A CA 1
ATOM 2404 C C . PRO A 1 293 ? 14.062 2.988 -12.633 1 92.69 293 PRO A C 1
ATOM 2406 O O . PRO A 1 293 ? 13.922 3.801 -13.555 1 92.69 293 PRO A O 1
ATOM 2409 N N . MET A 1 294 ? 13.43 1.818 -12.586 1 94.31 294 MET A N 1
ATOM 2410 C CA . MET A 1 294 ? 12.469 1.452 -13.625 1 94.31 294 MET A CA 1
ATOM 2411 C C . MET A 1 294 ? 11.273 2.398 -13.617 1 94.31 294 MET A C 1
ATOM 2413 O O . MET A 1 294 ? 10.781 2.775 -12.547 1 94.31 294 MET A O 1
ATOM 2417 N N . THR A 1 295 ? 10.875 2.73 -14.812 1 94.5 295 THR A N 1
ATOM 2418 C CA . THR A 1 295 ? 9.648 3.512 -14.938 1 94.5 295 THR A CA 1
ATOM 2419 C C . THR A 1 295 ? 8.422 2.635 -14.711 1 94.5 295 THR A C 1
ATOM 2421 O O . THR A 1 295 ? 8.508 1.406 -14.758 1 94.5 295 THR A O 1
ATOM 2424 N N . LEU A 1 296 ? 7.309 3.252 -14.461 1 94.44 296 LEU A N 1
ATOM 2425 C CA . LEU A 1 296 ? 6.059 2.516 -14.312 1 94.44 296 LEU A CA 1
ATOM 2426 C C . LEU A 1 296 ? 5.734 1.733 -15.578 1 94.44 296 LEU A C 1
ATOM 2428 O O . LEU A 1 296 ? 5.27 0.593 -15.508 1 94.44 296 LEU A O 1
ATOM 2432 N N . SER A 1 297 ? 5.996 2.35 -16.719 1 93.88 297 SER A N 1
ATOM 2433 C CA . SER A 1 297 ? 5.727 1.695 -18 1 93.88 297 SER A CA 1
ATOM 2434 C C . SER A 1 297 ? 6.578 0.441 -18.172 1 93.88 297 SER A C 1
ATOM 2436 O O . SER A 1 297 ? 6.105 -0.573 -18.672 1 93.88 297 SER A O 1
ATOM 2438 N N . GLU A 1 298 ? 7.824 0.49 -17.766 1 93.38 298 GLU A N 1
ATOM 2439 C CA . GLU A 1 298 ? 8.711 -0.666 -17.859 1 93.38 298 GLU A CA 1
ATOM 2440 C C . GLU A 1 298 ? 8.242 -1.79 -16.938 1 93.38 298 GLU A C 1
ATOM 2442 O O . GLU A 1 298 ? 8.305 -2.965 -17.312 1 93.38 298 GLU A O 1
ATOM 2447 N N . ILE A 1 299 ? 7.809 -1.432 -15.773 1 94.62 299 ILE A N 1
ATOM 2448 C CA . ILE A 1 299 ? 7.285 -2.408 -14.828 1 94.62 299 ILE A CA 1
ATOM 2449 C C . ILE A 1 299 ? 6.027 -3.057 -15.398 1 94.62 299 ILE A C 1
ATOM 2451 O O . ILE A 1 299 ? 5.883 -4.281 -15.367 1 94.62 299 ILE A O 1
ATOM 2455 N N . GLU A 1 300 ? 5.172 -2.236 -15.93 1 93.06 300 GLU A N 1
ATOM 2456 C CA . GLU A 1 300 ? 3.953 -2.754 -16.547 1 93.06 300 GLU A CA 1
ATOM 2457 C C . GLU A 1 300 ? 4.281 -3.709 -17.703 1 93.06 300 GLU A C 1
ATOM 2459 O O . GLU A 1 300 ? 3.607 -4.727 -17.875 1 93.06 300 GLU A O 1
ATOM 2464 N N . GLU A 1 301 ? 5.215 -3.42 -18.422 1 91.5 301 GLU A N 1
ATOM 2465 C CA . GLU A 1 301 ? 5.629 -4.27 -19.531 1 91.5 301 GLU A CA 1
ATOM 2466 C C . GLU A 1 301 ? 6.137 -5.621 -19.031 1 91.5 301 GLU A C 1
ATOM 2468 O O . GLU A 1 301 ? 5.812 -6.664 -19.609 1 91.5 301 GLU A O 1
ATOM 2473 N N . ALA A 1 3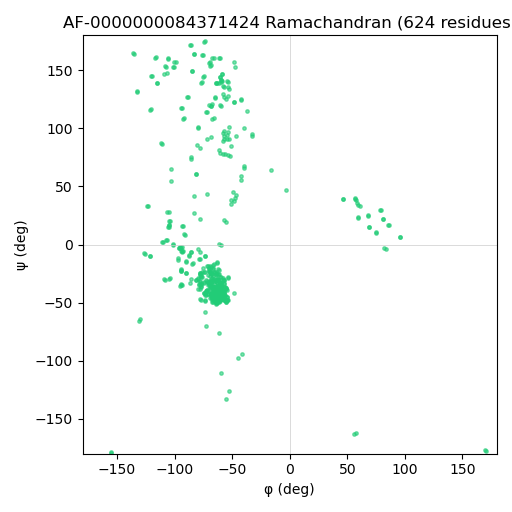02 ? 6.93 -5.59 -18.031 1 90.38 302 ALA A N 1
ATOM 2474 C CA . ALA A 1 302 ? 7.441 -6.828 -17.438 1 90.38 302 ALA A CA 1
ATOM 2475 C C . ALA A 1 302 ? 6.301 -7.727 -16.984 1 90.38 302 ALA A C 1
ATOM 2477 O O . ALA A 1 302 ? 6.344 -8.945 -17.172 1 90.38 302 ALA A O 1
ATOM 2478 N N . ILE A 1 303 ? 5.273 -7.141 -16.438 1 90.44 303 ILE A N 1
ATOM 2479 C CA . ILE A 1 303 ? 4.121 -7.879 -15.93 1 90.44 303 ILE A CA 1
ATOM 2480 C C . ILE A 1 303 ? 3.291 -8.406 -17.094 1 90.44 303 ILE A C 1
ATOM 2482 O O . ILE A 1 303 ? 2.914 -9.578 -17.125 1 90.44 303 ILE A O 1
ATOM 2486 N N . SER A 1 304 ? 3.109 -7.57 -18.031 1 87.44 304 SER A N 1
ATOM 2487 C CA . SER A 1 304 ? 2.254 -7.906 -19.172 1 87.44 304 SER A CA 1
ATOM 2488 C C . SER A 1 304 ? 2.861 -9.023 -20 1 87.44 304 SER A C 1
ATOM 2490 O O . SER A 1 304 ? 2.137 -9.797 -20.641 1 87.44 304 SER A O 1
ATOM 2492 N N . GLN A 1 305 ? 4.121 -9.109 -20.047 1 83 305 GLN A N 1
ATOM 2493 C CA . GLN A 1 305 ? 4.797 -10.117 -20.859 1 83 305 GLN A CA 1
ATOM 2494 C C . GLN A 1 305 ? 4.355 -11.523 -20.469 1 83 305 GLN A C 1
ATOM 2496 O O . GLN A 1 305 ? 4.203 -12.398 -21.328 1 83 305 GLN A O 1
ATOM 2501 N N . ARG A 1 306 ? 4.098 -11.695 -19.297 1 78.25 306 ARG A N 1
ATOM 2502 C CA . ARG A 1 306 ? 3.734 -13.039 -18.844 1 78.25 306 ARG A CA 1
ATOM 2503 C C . ARG A 1 306 ? 2.221 -13.219 -18.828 1 78.25 306 ARG A C 1
ATOM 2505 O O . ARG A 1 306 ? 1.71 -14.297 -19.141 1 78.25 306 ARG A O 1
ATOM 2512 N N . ILE A 1 307 ? 1.534 -12.117 -18.484 1 74.5 307 ILE A N 1
ATOM 2513 C CA . ILE A 1 307 ? 0.115 -12.344 -18.234 1 74.5 307 ILE A CA 1
ATOM 2514 C C . ILE A 1 307 ? -0.682 -12.062 -19.516 1 74.5 307 ILE A C 1
ATOM 2516 O O . ILE A 1 307 ? -1.854 -12.43 -19.609 1 74.5 307 ILE A O 1
ATOM 2520 N N . THR A 1 308 ? -0.171 -11.312 -20.438 1 62.94 308 THR A N 1
ATOM 2521 C CA . THR A 1 308 ? -0.91 -11.055 -21.672 1 62.94 308 THR A CA 1
ATOM 2522 C C . THR A 1 308 ? -0.35 -11.891 -22.812 1 62.94 308 THR A C 1
ATOM 2524 O O . THR A 1 308 ? -1.066 -12.203 -23.766 1 62.94 308 THR A O 1
ATOM 2527 N N . LEU A 1 309 ? -0.411 -13.25 -22.812 1 51.34 309 LEU A N 1
ATOM 2528 C CA . LEU A 1 309 ? -0.003 -14.289 -23.75 1 51.34 309 LEU A CA 1
ATOM 2529 C C . LEU A 1 309 ? 0.552 -13.68 -25.031 1 51.34 309 LEU A C 1
ATOM 2531 O O . LEU A 1 309 ? -0.208 -13.195 -25.875 1 51.34 309 LEU A O 1
ATOM 2535 N N . LYS A 1 310 ? 1.33 -12.812 -25.281 1 42.34 310 LYS A N 1
ATOM 2536 C CA . LYS A 1 310 ? 1.661 -12.953 -26.688 1 42.34 310 LYS A CA 1
ATOM 2537 C C . LYS A 1 310 ? 1.938 -14.414 -27.047 1 42.34 310 LYS A C 1
ATOM 2539 O O . LYS A 1 310 ? 1.371 -14.938 -28.016 1 42.34 310 LYS A O 1
ATOM 2544 N N . LYS A 1 311 ? 3.352 -14.977 -27.125 1 37 311 LYS A N 1
ATOM 2545 C CA . LYS A 1 311 ? 3.781 -16.219 -27.75 1 37 311 LYS A CA 1
ATOM 2546 C C . LYS A 1 311 ? 3.578 -17.406 -26.812 1 37 311 LYS A C 1
ATOM 2548 O O . LYS A 1 311 ? 4.492 -17.797 -26.078 1 37 311 LYS A O 1
ATOM 2553 N N . LEU A 1 312 ? 2.67 -17.484 -25.859 1 35.41 312 LEU A N 1
ATOM 2554 C CA . LEU A 1 312 ? 2.699 -18.891 -25.453 1 35.41 312 LEU A CA 1
ATOM 2555 C C . LEU A 1 312 ? 2.566 -19.812 -26.672 1 35.41 312 LEU A C 1
ATOM 2557 O O . LEU A 1 312 ? 1.567 -19.75 -27.391 1 35.41 312 LEU A O 1
ATOM 2561 N N . ASN A 1 313 ? 3.564 -20.109 -27.328 1 29.36 313 ASN A N 1
ATOM 2562 C CA . ASN A 1 313 ? 3.518 -21.125 -28.359 1 29.36 313 ASN A CA 1
ATOM 2563 C C . ASN A 1 313 ? 2.611 -22.297 -27.969 1 29.36 313 ASN A C 1
ATOM 2565 O O . ASN A 1 313 ? 2.645 -22.75 -26.828 1 29.36 313 ASN A O 1
ATOM 2569 N N . SER A 1 314 ? 1.362 -22.641 -28.688 1 26.64 314 SER A N 1
ATOM 2570 C CA . SER A 1 314 ? 0.745 -23.969 -28.797 1 26.64 314 SER A CA 1
ATOM 2571 C C . SER A 1 314 ? 1.772 -25.078 -28.609 1 26.64 314 SER A C 1
ATOM 2573 O O . SER A 1 314 ? 2.924 -24.938 -29.016 1 26.64 314 SER A O 1
ATOM 2575 N N . MET B 1 1 ? 3.498 11.898 -21.219 1 18.94 1 MET B N 1
ATOM 2576 C CA . MET B 1 1 ? 4.184 13.18 -21.125 1 18.94 1 MET B CA 1
ATOM 2577 C C . MET B 1 1 ? 4.57 13.492 -19.688 1 18.94 1 MET B C 1
ATOM 2579 O O . MET B 1 1 ? 3.703 13.57 -18.812 1 18.94 1 MET B O 1
ATOM 2583 N N . ALA B 1 2 ? 5.746 13.031 -19.344 1 25.55 2 ALA B N 1
ATOM 2584 C CA . ALA B 1 2 ? 6.379 13.133 -18.031 1 25.55 2 ALA B CA 1
ATOM 2585 C C . ALA B 1 2 ? 6.395 14.578 -17.547 1 25.55 2 ALA B C 1
ATOM 2587 O O . ALA B 1 2 ? 6.859 15.477 -18.25 1 25.55 2 ALA B O 1
ATOM 2588 N N . ILE B 1 3 ? 5.379 15.07 -16.797 1 25.64 3 ILE B N 1
ATOM 2589 C CA . ILE B 1 3 ? 5.262 16.453 -16.359 1 25.64 3 ILE B CA 1
ATOM 2590 C C . ILE B 1 3 ? 6.5 16.844 -15.562 1 25.64 3 ILE B C 1
ATOM 2592 O O . ILE B 1 3 ? 6.809 16.234 -14.539 1 25.64 3 ILE B O 1
ATOM 2596 N N . ASP B 1 4 ? 7.422 17.359 -16.328 1 27.67 4 ASP B N 1
ATOM 2597 C CA . ASP B 1 4 ? 8.633 17.969 -15.773 1 27.67 4 ASP B CA 1
ATOM 2598 C C . ASP B 1 4 ? 8.289 19.031 -14.742 1 27.67 4 ASP B C 1
ATOM 2600 O O . ASP B 1 4 ? 7.867 20.141 -15.094 1 27.67 4 ASP B O 1
ATOM 2604 N N . ILE B 1 5 ? 7.91 18.672 -13.547 1 28.73 5 ILE B N 1
ATOM 2605 C CA . ILE B 1 5 ? 7.434 19.609 -12.539 1 28.73 5 ILE B CA 1
ATOM 2606 C C . ILE B 1 5 ? 8.57 20.531 -12.125 1 28.73 5 ILE B C 1
ATOM 2608 O O . ILE B 1 5 ? 8.328 21.672 -11.711 1 28.73 5 ILE B O 1
ATOM 2612 N N . PHE B 1 6 ? 9.781 19.984 -12.219 1 31.5 6 PHE B N 1
ATOM 2613 C CA . PHE B 1 6 ? 10.836 20.781 -11.586 1 31.5 6 PHE B CA 1
ATOM 2614 C C . PHE B 1 6 ? 11.375 21.828 -12.555 1 31.5 6 PHE B C 1
ATOM 2616 O O . PHE B 1 6 ? 12.18 22.672 -12.172 1 31.5 6 PHE B O 1
ATOM 2623 N N . SER B 1 7 ? 11.367 21.594 -13.852 1 29.38 7 SER B N 1
ATOM 2624 C CA . SER B 1 7 ? 12.086 22.531 -14.711 1 29.38 7 SER B CA 1
ATOM 2625 C C . SER B 1 7 ? 11.477 23.922 -14.633 1 29.38 7 SER B C 1
ATOM 2627 O O . SER B 1 7 ? 11.93 24.844 -15.328 1 29.38 7 SER B O 1
ATOM 2629 N N . VAL B 1 8 ? 10.281 23.953 -14.094 1 27.25 8 VAL B N 1
ATOM 2630 C CA . VAL B 1 8 ? 9.617 25.25 -14.219 1 27.25 8 VAL B CA 1
ATOM 2631 C C . VAL B 1 8 ? 10.148 26.203 -13.148 1 27.25 8 VAL B C 1
ATOM 2633 O O . VAL B 1 8 ? 9.641 27.312 -12.992 1 27.25 8 VAL B O 1
ATOM 2636 N N . PHE B 1 9 ? 11.023 25.703 -12.258 1 28.58 9 PHE 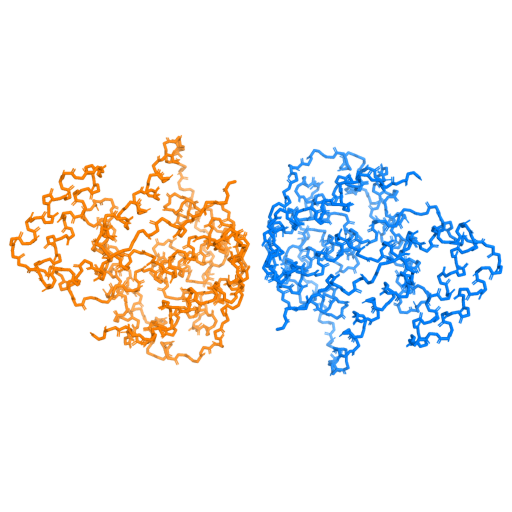B N 1
ATOM 2637 C CA . PHE B 1 9 ? 11.336 26.703 -11.227 1 28.58 9 PHE B CA 1
ATOM 2638 C C . PHE B 1 9 ? 12.328 27.734 -11.75 1 28.58 9 PHE B C 1
ATOM 2640 O O . PHE B 1 9 ? 13.484 27.406 -12.023 1 28.58 9 PHE B O 1
ATOM 2647 N N . PRO B 1 10 ? 11.93 28.781 -12.469 1 27.41 10 PRO B N 1
ATOM 2648 C CA . PRO B 1 10 ? 12.914 29.812 -12.805 1 27.41 10 PRO B CA 1
ATOM 2649 C C . PRO B 1 10 ? 13.727 30.266 -11.586 1 27.41 10 PRO B C 1
ATOM 2651 O O . PRO B 1 10 ? 13.258 30.156 -10.453 1 27.41 10 PRO B O 1
ATOM 2654 N N . LYS B 1 11 ? 14.992 30.844 -11.805 1 27.25 11 LYS B N 1
ATOM 2655 C CA . LYS B 1 11 ? 16.047 31.266 -10.906 1 27.25 11 LYS B CA 1
ATOM 2656 C C . LYS B 1 11 ? 15.531 32.25 -9.867 1 27.25 11 LYS B C 1
ATOM 2658 O O . LYS B 1 11 ? 15.672 32.031 -8.664 1 27.25 11 LYS B O 1
ATOM 2663 N N . TYR B 1 12 ? 16.172 33.5 -9.508 1 25.53 12 TYR B N 1
ATOM 2664 C CA . TYR B 1 12 ? 16.234 34.375 -8.352 1 25.53 12 TYR B CA 1
ATOM 2665 C C . TYR B 1 12 ? 14.93 35.125 -8.172 1 25.53 12 TYR B C 1
ATOM 2667 O O . TYR B 1 12 ? 14.508 35.406 -7.039 1 25.53 12 TYR B O 1
ATOM 2675 N N . ILE B 1 13 ? 14.633 36.125 -9.148 1 29.02 13 ILE B N 1
ATOM 2676 C CA . ILE B 1 13 ? 13.734 37.25 -8.953 1 29.02 13 ILE B CA 1
ATOM 2677 C C . ILE B 1 13 ? 12.32 36.75 -8.664 1 29.02 13 ILE B C 1
ATOM 2679 O O . ILE B 1 13 ? 11.664 37.219 -7.73 1 29.02 13 ILE B O 1
ATOM 2683 N N . GLY B 1 14 ? 11.562 36.25 -9.758 1 29.64 14 GLY B N 1
ATOM 2684 C CA . GLY B 1 14 ? 10.133 36.094 -9.977 1 29.64 14 GLY B CA 1
ATOM 2685 C C . GLY B 1 14 ? 9.562 34.875 -9.25 1 29.64 14 GLY B C 1
ATOM 2686 O O . GLY B 1 14 ? 8.992 34 -9.875 1 29.64 14 GLY B O 1
ATOM 2687 N N . ALA B 1 15 ? 10.133 34.375 -8.266 1 32.69 15 ALA B N 1
ATOM 2688 C CA . ALA B 1 15 ? 9.914 33.219 -7.406 1 32.69 15 ALA B CA 1
ATOM 2689 C C . ALA B 1 15 ? 8.547 33.312 -6.723 1 32.69 15 ALA B C 1
ATOM 2691 O O . ALA B 1 15 ? 7.895 32.281 -6.516 1 32.69 15 ALA B O 1
ATOM 2692 N N . VAL B 1 16 ? 8.211 34.5 -6.305 1 31.78 16 VAL B N 1
ATOM 2693 C CA . VAL B 1 16 ? 6.949 34.656 -5.59 1 31.78 16 VAL B CA 1
ATOM 2694 C C . VAL B 1 16 ? 5.785 34.312 -6.516 1 31.78 16 VAL B C 1
ATOM 2696 O O . VAL B 1 16 ? 4.828 33.656 -6.109 1 31.78 16 VAL B O 1
ATOM 2699 N N . ILE B 1 17 ? 5.922 34.812 -7.801 1 32.56 17 ILE B N 1
ATOM 2700 C CA . ILE B 1 17 ? 4.797 34.625 -8.711 1 32.56 17 ILE B CA 1
ATOM 2701 C C . ILE B 1 17 ? 4.703 33.156 -9.086 1 32.56 17 ILE B C 1
ATOM 2703 O O . ILE B 1 17 ? 3.607 32.594 -9.203 1 32.56 17 ILE B O 1
ATOM 2707 N N . GLY B 1 18 ? 5.816 32.531 -9.148 1 32.41 18 GLY B N 1
ATOM 2708 C CA . GLY B 1 18 ? 5.805 31.141 -9.586 1 32.41 18 GLY B CA 1
ATOM 2709 C C . GLY B 1 18 ? 5.141 30.203 -8.602 1 32.41 18 GLY B C 1
ATOM 2710 O O . GLY B 1 18 ? 4.398 29.297 -8.992 1 32.41 18 GLY B O 1
ATOM 2711 N N . ILE B 1 19 ? 5.492 30.484 -7.387 1 35.22 19 ILE B N 1
ATOM 2712 C CA . ILE B 1 19 ? 4.938 29.625 -6.344 1 35.22 19 ILE B CA 1
ATOM 2713 C C . ILE B 1 19 ? 3.434 29.859 -6.23 1 35.22 19 ILE B C 1
ATOM 2715 O O . ILE B 1 19 ? 2.67 28.906 -6.039 1 35.22 19 ILE B O 1
ATOM 2719 N N . ILE B 1 20 ? 2.984 31.047 -6.527 1 35.25 20 ILE B N 1
ATOM 2720 C CA . ILE B 1 20 ? 1.551 31.328 -6.543 1 35.25 20 ILE B CA 1
ATOM 2721 C C . ILE B 1 20 ? 0.886 30.531 -7.672 1 35.25 20 ILE B C 1
ATOM 2723 O O . ILE B 1 20 ? -0.198 29.984 -7.488 1 35.25 20 ILE B O 1
ATOM 2727 N N . PHE B 1 21 ? 1.589 30.406 -8.75 1 35.47 21 PHE B N 1
ATOM 2728 C CA . PHE B 1 21 ? 0.968 29.719 -9.875 1 35.47 21 PHE B CA 1
ATOM 2729 C C . PHE B 1 21 ? 0.79 28.234 -9.586 1 35.47 21 PHE B C 1
ATOM 2731 O O . PHE B 1 21 ? -0.231 27.641 -9.945 1 35.47 21 PHE B O 1
ATOM 2738 N N . LEU B 1 22 ? 1.715 27.719 -8.93 1 34.56 22 LEU B N 1
ATOM 2739 C CA . LEU B 1 22 ? 1.559 26.297 -8.664 1 34.56 22 LEU B CA 1
ATOM 2740 C C . LEU B 1 22 ? 0.437 26.062 -7.656 1 34.56 22 LEU B C 1
ATOM 2742 O O . LEU B 1 22 ? -0.322 25.094 -7.789 1 34.56 22 LEU B O 1
ATOM 2746 N N . VAL B 1 23 ? 0.266 26.922 -6.77 1 36.91 23 VAL B N 1
ATOM 2747 C CA . VAL B 1 23 ? -0.861 26.844 -5.848 1 36.91 23 VAL B CA 1
ATOM 2748 C C . VAL B 1 23 ? -2.164 27.094 -6.598 1 36.91 23 VAL B C 1
ATOM 2750 O O . VAL B 1 23 ? -3.154 26.391 -6.395 1 36.91 23 VAL B O 1
ATOM 2753 N N . ILE B 1 24 ? -2.217 28.047 -7.516 1 36.94 24 ILE B N 1
ATOM 2754 C CA . ILE B 1 24 ? -3.406 28.297 -8.32 1 36.94 24 ILE B CA 1
ATOM 2755 C C . ILE B 1 24 ? -3.688 27.094 -9.219 1 36.94 24 ILE B C 1
ATOM 2757 O O . ILE B 1 24 ? -4.84 26.672 -9.367 1 36.94 24 ILE B O 1
ATOM 2761 N N . LEU B 1 25 ? -2.678 26.516 -9.734 1 36.5 25 LEU B N 1
ATOM 2762 C CA . LEU B 1 25 ? -2.914 25.359 -10.586 1 36.5 25 LEU B CA 1
ATOM 2763 C C . LEU B 1 25 ? -3.527 24.219 -9.773 1 36.5 25 LEU B C 1
ATOM 2765 O O . LEU B 1 25 ? -4.457 23.547 -10.242 1 36.5 25 LEU B O 1
ATOM 2769 N N . PHE B 1 26 ? -3.139 24.062 -8.625 1 35.78 26 PHE B N 1
ATOM 2770 C CA . PHE B 1 26 ? -3.715 22.984 -7.832 1 35.78 26 PHE B CA 1
ATOM 2771 C C . PHE B 1 26 ? -5.102 23.359 -7.332 1 35.78 26 PHE B C 1
ATOM 2773 O O . PHE B 1 26 ? -6 22.516 -7.281 1 35.78 26 PHE B O 1
ATOM 2780 N N . ARG B 1 27 ? -5.414 24.562 -6.961 1 37.19 27 ARG B N 1
ATOM 2781 C CA . ARG B 1 27 ? -6.785 24.984 -6.707 1 37.19 27 ARG B CA 1
ATOM 2782 C C . ARG B 1 27 ? -7.641 24.859 -7.961 1 37.19 27 ARG B C 1
ATOM 2784 O O . ARG B 1 27 ? -8.812 24.484 -7.883 1 37.19 27 ARG B O 1
ATOM 2791 N N . TRP B 1 28 ? -7.152 25.188 -9.055 1 36.28 28 TRP B N 1
ATOM 2792 C CA . TRP B 1 28 ? -7.871 25.016 -10.312 1 36.28 28 TRP B CA 1
ATOM 2793 C C . TRP B 1 28 ? -8.18 23.531 -10.57 1 36.28 28 TRP B C 1
ATOM 2795 O O . TRP B 1 28 ? -9.297 23.188 -10.945 1 36.28 28 TRP B O 1
ATOM 2805 N N . LEU B 1 29 ? -7.391 22.703 -10.258 1 32.66 29 LEU B N 1
ATOM 2806 C CA . LEU B 1 29 ? -7.727 21.297 -10.422 1 32.66 29 LEU B CA 1
ATOM 2807 C C . LEU B 1 29 ? -8.82 20.875 -9.438 1 32.66 29 LEU B C 1
ATOM 2809 O O . LEU B 1 29 ? -9.68 20.062 -9.773 1 32.66 29 LEU B O 1
ATOM 2813 N N . ARG B 1 30 ? -8.961 21.562 -8.359 1 32.84 30 ARG B N 1
ATOM 2814 C CA . ARG B 1 30 ? -10.062 21.297 -7.434 1 32.84 30 ARG B CA 1
ATOM 2815 C C . ARG B 1 30 ? -11.391 21.812 -8 1 32.84 30 ARG B C 1
ATOM 2817 O O . ARG B 1 30 ? -12.43 21.188 -7.805 1 32.84 30 ARG B O 1
ATOM 2824 N N . LYS B 1 31 ? -11.516 23.062 -8.516 1 33.84 31 LYS B N 1
ATOM 2825 C CA . LYS B 1 31 ? -12.781 23.609 -8.977 1 33.84 31 LYS B CA 1
ATOM 2826 C C . LYS B 1 31 ? -13.367 22.766 -10.109 1 33.84 31 LYS B C 1
ATOM 2828 O O . LYS B 1 31 ? -14.586 22.641 -10.234 1 33.84 31 LYS B O 1
ATOM 2833 N N . VAL B 1 32 ? -12.633 22.297 -10.984 1 29.3 32 VAL B N 1
ATOM 2834 C CA . VAL B 1 32 ? -13.195 21.516 -12.07 1 29.3 32 VAL B CA 1
ATOM 2835 C C . VAL B 1 32 ? -13.789 20.219 -11.516 1 29.3 32 VAL B C 1
ATOM 2837 O O . VAL B 1 32 ? -14.844 19.766 -11.969 1 29.3 32 VAL B O 1
ATOM 2840 N N . ALA B 1 33 ? -13.242 19.688 -10.508 1 29.88 33 ALA B N 1
ATOM 2841 C CA . ALA B 1 33 ? -13.82 18.438 -10.008 1 29.88 33 ALA B CA 1
ATOM 2842 C C . ALA B 1 33 ? -15.109 18.688 -9.242 1 29.88 33 ALA B C 1
ATOM 2844 O O . ALA B 1 33 ? -15.984 17.828 -9.18 1 29.88 33 ALA B O 1
ATOM 2845 N N . ILE B 1 34 ? -15.297 19.844 -8.633 1 31.08 34 ILE B N 1
ATOM 2846 C CA . ILE B 1 34 ? -16.453 20.109 -7.789 1 31.08 34 ILE B CA 1
ATOM 2847 C C . ILE B 1 34 ? -17.688 20.344 -8.664 1 31.08 34 ILE B C 1
ATOM 2849 O O . ILE B 1 34 ? -18.812 20.266 -8.188 1 31.08 34 ILE B O 1
ATOM 2853 N N . GLN B 1 35 ? -17.641 20.688 -9.922 1 27.44 35 GLN B N 1
ATOM 2854 C CA . GLN B 1 35 ? -18.938 21.125 -10.453 1 27.44 35 GLN B CA 1
ATOM 2855 C C . GLN B 1 35 ? -19.938 19.984 -10.445 1 27.44 35 GLN B C 1
ATOM 2857 O O . GLN B 1 35 ? -21.156 20.219 -10.336 1 27.44 35 GLN B O 1
ATOM 2862 N N . ASP B 1 36 ? -19.609 18.766 -10.852 1 26.94 36 ASP B N 1
ATOM 2863 C CA . ASP B 1 36 ? -20.781 18 -11.312 1 26.94 36 ASP B CA 1
ATOM 2864 C C . ASP B 1 36 ? -21.562 17.438 -10.133 1 26.94 36 ASP B C 1
ATOM 2866 O O . ASP B 1 36 ? -22.672 16.938 -10.297 1 26.94 36 ASP B O 1
ATOM 2870 N N . SER B 1 37 ? -20.969 16.938 -8.984 1 28.53 37 SER B N 1
ATOM 2871 C CA . SER B 1 37 ? -21.812 15.984 -8.273 1 28.53 37 SER B CA 1
ATOM 2872 C C . SER B 1 37 ? -22.781 16.703 -7.32 1 28.53 37 SER B C 1
ATOM 2874 O O . SER B 1 37 ? -22.344 17.266 -6.309 1 28.53 37 SER B O 1
ATOM 2876 N N . GLU B 1 38 ? -23.828 17.328 -7.805 1 25.86 38 GLU B N 1
ATOM 2877 C CA . GLU B 1 38 ? -24.969 17.719 -6.988 1 25.86 38 GLU B CA 1
ATOM 2878 C C . GLU B 1 38 ? -25.484 16.547 -6.172 1 25.86 38 GLU B C 1
ATOM 2880 O O . GLU B 1 38 ? -26.344 15.781 -6.637 1 25.86 38 GLU B O 1
ATOM 2885 N N . LEU B 1 39 ? -24.719 15.664 -5.625 1 26.7 39 LEU B N 1
ATOM 2886 C CA . LEU B 1 39 ? -25.375 14.578 -4.902 1 26.7 39 LEU B CA 1
ATOM 2887 C C . LEU B 1 39 ? -26.266 15.125 -3.799 1 26.7 39 LEU B C 1
ATOM 2889 O O . LEU B 1 39 ? -25.906 16.078 -3.111 1 26.7 39 LEU B O 1
ATOM 2893 N N . SER B 1 40 ? -27.531 14.656 -3.758 1 23.7 40 SER B N 1
ATOM 2894 C CA . SER B 1 40 ? -28.656 14.852 -2.838 1 23.7 40 SER B CA 1
ATOM 2895 C C . SER B 1 40 ? -28.25 14.539 -1.401 1 23.7 40 SER B C 1
ATOM 2897 O O . SER B 1 40 ? -27.422 13.656 -1.163 1 23.7 40 SER B O 1
ATOM 2899 N N . PRO B 1 41 ? -28.609 15.359 -0.405 1 26.12 41 PRO B N 1
ATOM 2900 C CA . PRO B 1 41 ? -28.344 15.305 1.035 1 26.12 41 PRO B CA 1
ATOM 2901 C C . PRO B 1 41 ? -28.859 14.023 1.684 1 26.12 41 PRO B C 1
ATOM 2903 O O . PRO B 1 41 ? -30.031 13.68 1.551 1 26.12 41 PRO B O 1
ATOM 2906 N N . SER B 1 42 ? -28.172 12.859 1.562 1 26.03 42 SER B N 1
ATOM 2907 C CA . SER B 1 42 ? -28.656 11.68 2.27 1 26.03 42 SER B CA 1
ATOM 2908 C C . SER B 1 42 ? -28.969 12 3.729 1 26.03 42 SER B C 1
ATOM 2910 O O . SER B 1 42 ? -28.266 12.805 4.355 1 26.03 42 SER B O 1
ATOM 2912 N N . MET B 1 43 ? -30.188 11.758 4.176 1 23.56 43 MET B N 1
ATOM 2913 C CA . MET B 1 43 ? -30.797 11.836 5.5 1 23.56 43 MET B CA 1
ATOM 2914 C C . MET B 1 43 ? -30.031 10.992 6.508 1 23.56 43 MET B C 1
ATOM 2916 O O . MET B 1 43 ? -29.625 9.867 6.199 1 23.56 43 MET B O 1
ATOM 2920 N N . PRO B 1 44 ? -29.547 11.547 7.68 1 25.62 44 PRO B N 1
ATOM 2921 C CA . PRO B 1 44 ? -28.734 10.977 8.758 1 25.62 44 PRO B CA 1
ATOM 2922 C C . PRO B 1 44 ? -29.422 9.805 9.453 1 25.62 44 PRO B C 1
ATOM 2924 O O . PRO B 1 44 ? -30.562 9.938 9.93 1 25.62 44 PRO B O 1
ATOM 2927 N N . VAL B 1 45 ? -29.422 8.531 8.953 1 24.61 45 VAL B N 1
ATOM 2928 C CA . VAL B 1 45 ? -29.922 7.434 9.766 1 24.61 45 VAL B CA 1
ATOM 2929 C C . VAL B 1 45 ? -29.219 7.43 11.125 1 24.61 45 VAL B C 1
ATOM 2931 O O . VAL B 1 45 ? -28 7.402 11.195 1 24.61 45 VAL B O 1
ATOM 2934 N N . ASN B 1 46 ? -29.797 7.918 12.203 1 24.78 46 ASN B N 1
ATOM 2935 C CA . ASN B 1 46 ? -29.484 8.016 13.625 1 24.78 46 ASN B CA 1
ATOM 2936 C C . ASN B 1 46 ? -29.219 6.645 14.234 1 24.78 46 ASN B C 1
ATOM 2938 O O . ASN B 1 46 ? -30.062 6.102 14.945 1 24.78 46 ASN B O 1
ATOM 2942 N N . GLN B 1 47 ? -28.859 5.566 13.492 1 26.33 47 GLN B N 1
ATOM 2943 C CA . GLN B 1 47 ? -28.781 4.414 14.383 1 26.33 47 GLN B CA 1
ATOM 2944 C C . GLN B 1 47 ? -27.656 4.582 15.398 1 26.33 47 GLN B C 1
ATOM 2946 O O . GLN B 1 47 ? -26.516 4.871 15.023 1 26.33 47 GLN B O 1
ATOM 2951 N N . GLU B 1 48 ? -27.969 4.801 16.656 1 26.25 48 GLU B N 1
ATOM 2952 C CA . GLU B 1 48 ? -27.234 4.805 17.922 1 26.25 48 GLU B CA 1
ATOM 2953 C C . GLU B 1 48 ? -26.422 3.521 18.078 1 26.25 48 GLU B C 1
ATOM 2955 O O . GLU B 1 48 ? -26.938 2.52 18.594 1 26.25 48 GLU B O 1
ATOM 2960 N N . ILE B 1 49 ? -25.844 2.887 17.109 1 27.47 49 ILE B N 1
ATOM 2961 C CA . ILE B 1 49 ? -25 1.771 17.531 1 27.47 49 ILE B CA 1
ATOM 2962 C C . ILE B 1 49 ? -23.969 2.262 18.547 1 27.47 49 ILE B C 1
ATOM 2964 O O . ILE B 1 49 ? -23.156 3.129 18.234 1 27.47 49 ILE B O 1
ATOM 2968 N N . LEU B 1 50 ? -24.266 2.141 19.75 1 26.59 50 LEU B N 1
ATOM 2969 C CA . LEU B 1 50 ? -23.359 2.27 20.891 1 26.59 50 LEU B CA 1
ATOM 2970 C C . LEU B 1 50 ? -22.109 1.429 20.688 1 26.59 50 LEU B C 1
ATOM 2972 O O . LEU B 1 50 ? -22.078 0.249 21.047 1 26.59 50 LEU B O 1
ATOM 2976 N N . GLU B 1 51 ? -21.453 1.396 19.578 1 33.28 51 GLU B N 1
ATOM 2977 C CA . GLU B 1 51 ? -20.172 0.681 19.641 1 33.28 51 GLU B CA 1
ATOM 2978 C C . GLU B 1 51 ? -19.25 1.283 20.688 1 33.28 51 GLU B C 1
ATOM 2980 O O . GLU B 1 51 ? -19.047 2.496 20.719 1 33.28 51 GLU B O 1
ATOM 2985 N N . THR B 1 52 ? -19.25 0.713 21.859 1 34.66 52 THR B N 1
ATOM 2986 C CA . THR B 1 52 ? -18.266 0.98 22.906 1 34.66 52 THR B CA 1
ATOM 2987 C C . THR B 1 52 ? -16.906 1.299 22.312 1 34.66 52 THR B C 1
ATOM 2989 O O . THR B 1 52 ? -16.328 0.484 21.578 1 34.66 52 THR B O 1
ATOM 2992 N N . LYS B 1 53 ? -16.672 2.557 22.172 1 40.53 53 LYS B N 1
ATOM 2993 C CA . LYS B 1 53 ? -15.383 3.152 21.844 1 40.53 53 LYS B CA 1
ATOM 2994 C C . LYS B 1 53 ? -14.25 2.441 22.578 1 40.53 53 LYS B C 1
ATOM 2996 O O . LYS B 1 53 ? -14.164 2.496 23.812 1 40.53 53 LYS B O 1
ATOM 3001 N N . VAL B 1 54 ? -13.914 1.273 22.391 1 40.34 54 VAL B N 1
ATOM 3002 C CA . VAL B 1 54 ? -12.742 0.682 23.016 1 40.34 54 VAL B CA 1
ATOM 3003 C C . VAL B 1 54 ? -11.57 1.664 22.969 1 40.34 54 VAL B C 1
ATOM 3005 O O . VAL B 1 54 ? -10.945 1.837 21.922 1 40.34 54 VAL B O 1
ATOM 3008 N N . THR B 1 55 ? -11.742 2.805 23.469 1 51.25 55 THR B N 1
ATOM 3009 C CA . THR B 1 55 ? -10.586 3.691 23.609 1 51.25 55 THR B CA 1
ATOM 3010 C C . THR B 1 55 ? -9.617 3.16 24.641 1 51.25 55 THR B C 1
ATOM 3012 O O . THR B 1 55 ? -9.992 2.928 25.797 1 51.25 55 THR B O 1
ATOM 3015 N N . SER B 1 56 ? -8.695 2.438 24.281 1 58.59 56 SER B N 1
ATOM 3016 C CA . SER B 1 56 ? -7.641 2.092 25.234 1 58.59 56 SER B CA 1
ATOM 3017 C C . SER B 1 56 ? -7.23 3.299 26.062 1 58.59 56 SER B C 1
ATOM 3019 O O . SER B 1 56 ? -7.203 4.426 25.578 1 58.59 56 SER B O 1
ATOM 3021 N N . ASN B 1 57 ? -7.285 3.188 27.328 1 71.62 57 ASN B N 1
ATOM 3022 C CA . ASN B 1 57 ? -6.902 4.172 28.344 1 71.62 57 ASN B CA 1
ATOM 3023 C C . ASN B 1 57 ? -5.426 4.547 28.219 1 71.62 57 ASN B C 1
ATOM 3025 O O . ASN B 1 57 ? -4.934 5.383 28.984 1 71.62 57 ASN B O 1
ATOM 3029 N N . GLN B 1 58 ? -4.773 3.969 27.297 1 90.94 58 GLN B N 1
ATOM 3030 C CA . GLN B 1 58 ? -3.354 4.281 27.188 1 90.94 58 GLN B CA 1
ATOM 3031 C C . GLN B 1 58 ? -2.967 4.582 25.734 1 90.94 58 GLN B C 1
ATOM 3033 O O . GLN B 1 58 ? -3.406 3.893 24.812 1 90.94 58 GLN B O 1
ATOM 3038 N N . LEU B 1 59 ? -2.254 5.703 25.594 1 96.69 59 LEU B N 1
ATOM 3039 C CA . LEU B 1 59 ? -1.706 6.027 24.281 1 96.69 59 LEU B CA 1
ATOM 3040 C C . LEU B 1 59 ? -0.554 5.09 23.922 1 96.69 59 LEU B C 1
ATOM 3042 O O . LEU B 1 59 ? 0.476 5.086 24.609 1 96.69 59 LEU B O 1
ATOM 3046 N N . LEU B 1 60 ? -0.754 4.289 22.922 1 96.62 60 LEU B N 1
ATOM 3047 C CA . LEU B 1 60 ? 0.331 3.432 22.453 1 96.62 60 LEU B CA 1
ATOM 3048 C C . LEU B 1 60 ? 1.358 4.238 21.672 1 96.62 60 LEU B C 1
ATOM 3050 O O . LEU B 1 60 ? 0.995 5.125 20.891 1 96.62 60 LEU B O 1
ATOM 3054 N N . PRO B 1 61 ? 2.67 3.891 21.781 1 97.06 61 PRO B N 1
ATOM 3055 C CA . PRO B 1 61 ? 3.709 4.629 21.062 1 97.06 61 PRO B CA 1
ATOM 3056 C C . PRO B 1 61 ? 3.479 4.66 19.562 1 97.06 61 PRO B C 1
ATOM 3058 O O . PRO B 1 61 ? 3.676 5.695 18.922 1 97.06 61 PRO B O 1
ATOM 3061 N N . VAL B 1 62 ? 2.971 3.605 18.969 1 96.5 62 VAL B N 1
ATOM 3062 C CA . VAL B 1 62 ? 2.785 3.504 17.531 1 96.5 62 VAL B CA 1
ATOM 3063 C C . VAL B 1 62 ? 1.605 4.375 17.094 1 96.5 62 VAL B C 1
ATOM 3065 O O . VAL B 1 62 ? 1.42 4.633 15.906 1 96.5 62 VAL B O 1
ATOM 3068 N N . GLU B 1 63 ? 0.818 4.906 18.062 1 97.62 63 GLU B N 1
ATOM 3069 C CA . GLU B 1 63 ? -0.373 5.684 17.734 1 97.62 63 GLU B CA 1
ATOM 3070 C C . GLU B 1 63 ? -0.184 7.156 18.078 1 97.62 63 GLU B C 1
ATOM 3072 O O . GLU B 1 63 ? -1.11 7.957 17.938 1 97.62 63 GLU B O 1
ATOM 3077 N N . TRP B 1 64 ? 1.028 7.508 18.562 1 98.5 64 TRP B N 1
ATOM 3078 C CA . TRP B 1 64 ? 1.327 8.875 18.969 1 98.5 64 TRP B CA 1
ATOM 3079 C C . TRP B 1 64 ? 1.036 9.859 17.844 1 98.5 64 TRP B C 1
ATOM 3081 O O . TRP B 1 64 ? 0.401 10.891 18.047 1 98.5 64 TRP B O 1
ATOM 3091 N N . GLY B 1 65 ? 1.484 9.461 16.656 1 98.25 65 GLY B N 1
ATOM 3092 C CA . GLY B 1 65 ? 1.276 10.32 15.492 1 98.25 65 GLY B CA 1
ATOM 3093 C C . GLY B 1 65 ? -0.189 10.531 15.164 1 98.25 65 GLY B C 1
ATOM 3094 O O . GLY B 1 65 ? -0.588 11.625 14.758 1 98.25 65 GLY B O 1
ATOM 3095 N N . LEU B 1 66 ? -0.992 9.516 15.367 1 98.31 66 LEU B N 1
ATOM 3096 C CA . LEU B 1 66 ? -2.424 9.609 15.102 1 98.31 66 LEU B CA 1
ATOM 3097 C C . LEU B 1 66 ? -3.1 10.531 16.109 1 98.31 66 LEU B C 1
ATOM 3099 O O . LEU B 1 66 ? -4.055 11.234 15.773 1 98.31 66 LEU B O 1
ATOM 3103 N N . TYR B 1 67 ? -2.574 10.562 17.266 1 98.56 67 TYR B N 1
ATOM 3104 C CA . TYR B 1 67 ? -3.18 11.367 18.328 1 98.56 67 TYR B CA 1
ATOM 3105 C C . TYR B 1 67 ? -2.975 12.859 18.062 1 98.56 67 TYR B C 1
ATOM 3107 O O . TYR B 1 67 ? -3.697 13.695 18.609 1 98.56 67 TYR B O 1
ATOM 3115 N N . VAL B 1 68 ? -2.023 13.18 17.203 1 98.69 68 VAL B N 1
ATOM 3116 C CA . VAL B 1 68 ? -1.803 14.562 16.797 1 98.69 68 VAL B CA 1
ATOM 3117 C C . VAL B 1 68 ? -3.082 15.133 16.188 1 98.69 68 VAL B C 1
ATOM 3119 O O . VAL B 1 68 ? -3.393 16.312 16.359 1 98.69 68 VAL B O 1
ATOM 3122 N N . ALA B 1 69 ? -3.846 14.281 15.586 1 98.31 69 ALA B N 1
ATOM 3123 C CA . ALA B 1 69 ? -5.047 14.719 14.883 1 98.31 69 ALA B CA 1
ATOM 3124 C C . ALA B 1 69 ? -6.305 14.391 15.688 1 98.31 69 ALA B C 1
ATOM 3126 O O . ALA B 1 69 ? -7.406 14.344 15.133 1 98.31 69 ALA B O 1
ATOM 3127 N N . ALA B 1 70 ? -6.207 14.172 16.953 1 97.94 70 ALA B N 1
ATOM 3128 C CA . ALA B 1 70 ? -7.332 13.812 17.812 1 97.94 70 ALA B CA 1
ATOM 3129 C C . ALA B 1 70 ? -8.461 14.828 17.688 1 97.94 70 ALA B C 1
ATOM 3131 O O . ALA B 1 70 ? -9.641 14.461 17.688 1 97.94 70 ALA B O 1
ATOM 3132 N N . PRO B 1 71 ? -8.148 16.141 17.578 1 97.31 71 PRO B N 1
ATOM 3133 C CA . PRO B 1 71 ? -9.242 17.109 17.438 1 97.31 71 PRO B CA 1
ATOM 3134 C C . PRO B 1 71 ? -10.102 16.844 16.203 1 97.31 71 PRO B C 1
ATOM 3136 O O . PRO B 1 71 ? -11.336 16.938 16.281 1 97.31 71 PRO B O 1
ATOM 3139 N N . TYR B 1 72 ? -9.508 16.469 15.109 1 95.75 72 TYR B N 1
ATOM 3140 C CA . TYR B 1 72 ? -10.266 16.156 13.898 1 95.75 72 TYR B CA 1
ATOM 3141 C C . TYR B 1 72 ? -11.125 14.914 14.102 1 95.75 72 TYR B C 1
ATOM 3143 O O . TYR B 1 72 ? -12.273 14.867 13.656 1 95.75 72 TYR B O 1
ATOM 3151 N N . ALA B 1 73 ? -10.516 13.914 14.703 1 94.69 73 ALA B N 1
ATOM 3152 C CA . ALA B 1 73 ? -11.266 12.688 14.961 1 94.69 73 ALA B CA 1
ATOM 3153 C C . ALA B 1 73 ? -12.484 12.969 15.836 1 94.69 73 ALA B C 1
ATOM 3155 O O . ALA B 1 73 ? -13.594 12.523 15.523 1 94.69 73 ALA B O 1
ATOM 3156 N N . GLU B 1 74 ? -12.289 13.766 16.828 1 93.81 74 GLU B N 1
ATOM 3157 C CA . GLU B 1 74 ? -13.375 14.109 17.75 1 93.81 74 GLU B CA 1
ATOM 3158 C C . GLU B 1 74 ? -14.477 14.883 17.031 1 93.81 74 GLU B C 1
ATOM 3160 O O . GLU B 1 74 ? -15.664 14.672 17.297 1 93.81 74 GLU B O 1
ATOM 3165 N N . MET B 1 75 ? -14.055 15.75 16.219 1 91 75 MET B N 1
ATOM 3166 C CA . MET B 1 75 ? -15.016 16.531 15.461 1 91 75 MET B CA 1
ATOM 3167 C C . MET B 1 75 ? -15.898 15.633 14.594 1 91 75 MET B C 1
ATOM 3169 O O . MET B 1 75 ? -17.062 15.953 14.344 1 91 75 MET B O 1
ATOM 3173 N N . ASN B 1 76 ? -15.398 14.516 14.195 1 89.31 76 ASN B N 1
ATOM 3174 C CA . ASN B 1 76 ? -16.125 13.578 13.352 1 89.31 76 ASN B CA 1
ATOM 3175 C C . ASN B 1 76 ? -16.828 12.5 14.188 1 89.31 76 ASN B C 1
ATOM 3177 O O . ASN B 1 76 ? -17.453 11.586 13.633 1 89.31 76 ASN B O 1
ATOM 3181 N N . GLY B 1 77 ? -16.609 12.555 15.484 1 89.12 77 GLY B N 1
ATOM 3182 C CA . GLY B 1 77 ? -17.219 11.578 16.375 1 89.12 77 GLY B CA 1
ATOM 3183 C C . GLY B 1 77 ? -16.469 10.266 16.422 1 89.12 77 GLY B C 1
ATOM 3184 O O . GLY B 1 77 ? -17.047 9.227 16.734 1 89.12 77 GLY B O 1
ATOM 3185 N N . TRP B 1 78 ? -15.219 10.344 16.062 1 91.75 78 TRP B N 1
ATOM 3186 C CA . TRP B 1 78 ? -14.406 9.133 16.016 1 91.75 78 TRP B CA 1
ATOM 3187 C C . TRP B 1 78 ? -13.391 9.125 17.156 1 91.75 78 TRP B C 1
ATOM 3189 O O . TRP B 1 78 ? -12.977 10.188 17.625 1 91.75 78 TRP B O 1
ATOM 3199 N N . ALA B 1 79 ? -13.023 7.891 17.531 1 93.38 79 ALA B N 1
ATOM 3200 C CA . ALA B 1 79 ? -11.789 7.77 18.312 1 93.38 79 ALA B CA 1
ATOM 3201 C C . ALA B 1 79 ? -10.57 8.094 17.453 1 93.38 79 ALA B C 1
ATOM 3203 O O . ALA B 1 79 ? -10.602 7.93 16.234 1 93.38 79 ALA B O 1
ATOM 3204 N N . TYR B 1 80 ? -9.453 8.555 18.094 1 95.62 80 TYR B N 1
ATOM 3205 C CA . TYR B 1 80 ? -8.266 8.977 17.359 1 95.62 80 TYR B CA 1
ATOM 3206 C C . TYR B 1 80 ? -7.613 7.793 16.641 1 95.62 80 TYR B C 1
ATOM 3208 O O . TYR B 1 80 ? -6.785 7.973 15.75 1 95.62 80 TYR B O 1
ATOM 3216 N N . ASN B 1 81 ? -7.965 6.555 17.047 1 95.69 81 ASN B N 1
ATOM 3217 C CA . ASN B 1 81 ? -7.441 5.328 16.453 1 95.69 81 ASN B CA 1
ATOM 3218 C C . ASN B 1 81 ? -8.562 4.426 15.953 1 95.69 81 ASN B C 1
ATOM 3220 O O . ASN B 1 81 ? -8.492 3.201 16.078 1 95.69 81 ASN B O 1
ATOM 3224 N N . GLU B 1 82 ? -9.609 5.051 15.5 1 94.31 82 GLU B N 1
ATOM 3225 C CA . GLU B 1 82 ? -10.703 4.309 14.875 1 94.31 82 GLU B CA 1
ATOM 3226 C C . GLU B 1 82 ? -10.367 3.939 13.438 1 94.31 82 GLU B C 1
ATOM 3228 O O . GLU B 1 82 ? -10.625 4.715 12.516 1 94.31 82 GLU B O 1
ATOM 3233 N N . TYR B 1 83 ? -9.961 2.658 13.281 1 92 83 TYR B N 1
ATOM 3234 C CA . TYR B 1 83 ? -9.438 2.246 11.984 1 92 83 TYR B CA 1
ATOM 3235 C C . TYR B 1 83 ? -10.555 1.72 11.086 1 92 83 TYR B C 1
ATOM 3237 O O . TYR B 1 83 ? -10.352 1.501 9.891 1 92 83 TYR B O 1
ATOM 3245 N N . ARG B 1 84 ? -11.633 1.461 11.609 1 81.94 84 ARG B N 1
ATOM 3246 C CA . ARG B 1 84 ? -12.688 0.808 10.844 1 81.94 84 ARG B CA 1
ATOM 3247 C C . ARG B 1 84 ? -13.508 1.829 10.062 1 81.94 84 ARG B C 1
ATOM 3249 O O . ARG B 1 84 ? -13.719 2.951 10.531 1 81.94 84 ARG B O 1
ATOM 3256 N N . GLN B 1 85 ? -13.938 1.352 9.047 1 67.12 85 GLN B N 1
ATOM 3257 C CA . GLN B 1 85 ? -14.547 2.164 8 1 67.12 85 GLN B CA 1
ATOM 3258 C C . GLN B 1 85 ? -15.898 2.713 8.453 1 67.12 85 GLN B C 1
ATOM 3260 O O . GLN B 1 85 ? -16.703 1.987 9.039 1 67.12 85 GLN B O 1
ATOM 3265 N N . GLY B 1 86 ? -15.859 3.928 8.43 1 66.44 86 GLY B N 1
ATOM 3266 C CA . GLY B 1 86 ? -17.156 4.566 8.547 1 66.44 86 GLY B CA 1
ATOM 3267 C C . GLY B 1 86 ? -17.734 4.996 7.211 1 66.44 86 GLY B C 1
ATOM 3268 O O . GLY B 1 86 ? -17.047 4.957 6.191 1 66.44 86 GLY B O 1
ATOM 3269 N N . GLU B 1 87 ? -19 5.16 7.086 1 71.69 87 GLU B N 1
ATOM 3270 C CA . GLU B 1 87 ? -19.656 5.625 5.863 1 71.69 87 GLU B CA 1
ATOM 3271 C C . GLU B 1 87 ? -19.156 7.004 5.461 1 71.69 87 GLU B C 1
ATOM 3273 O O . GLU B 1 87 ? -18.969 7.285 4.273 1 71.69 87 GLU B O 1
ATOM 3278 N N . ASP B 1 88 ? -18.844 7.734 6.352 1 82.12 88 ASP B N 1
ATOM 3279 C CA . ASP B 1 88 ? -18.359 9.094 6.145 1 82.12 88 ASP B CA 1
ATOM 3280 C C . ASP B 1 88 ? -16.844 9.102 5.984 1 82.12 88 ASP B C 1
ATOM 3282 O O . ASP B 1 88 ? -16.125 8.5 6.785 1 82.12 88 ASP B O 1
ATOM 3286 N N . ASP B 1 89 ? -16.406 9.703 4.926 1 84.62 89 ASP B N 1
ATOM 3287 C CA . ASP B 1 89 ? -14.977 9.664 4.688 1 84.62 89 ASP B CA 1
ATOM 3288 C C . ASP B 1 89 ? -14.281 10.875 5.312 1 84.62 89 ASP B C 1
ATOM 3290 O O . ASP B 1 89 ? -13.133 11.18 4.98 1 84.62 89 ASP B O 1
ATOM 3294 N N . GLY B 1 90 ? -15.031 11.695 6.137 1 80.88 90 GLY B N 1
ATOM 3295 C CA . GLY B 1 90 ? -14.461 12.812 6.871 1 80.88 90 GLY B CA 1
ATOM 3296 C C . GLY B 1 90 ? -14.016 13.953 5.977 1 80.88 90 GLY B C 1
ATOM 3297 O O . GLY B 1 90 ? -13.172 14.766 6.363 1 80.88 90 GLY B O 1
ATOM 3298 N N . GLY B 1 91 ? -14.484 13.945 4.695 1 87.75 91 GLY B N 1
ATOM 3299 C CA . GLY B 1 91 ? -14.125 15 3.756 1 87.75 91 GLY B CA 1
ATOM 3300 C C . GLY B 1 91 ? -12.945 14.633 2.875 1 87.75 91 GLY B C 1
ATOM 3301 O O . GLY B 1 91 ? -12.422 15.469 2.139 1 87.75 91 GLY B O 1
ATOM 3302 N N . LEU B 1 92 ? -12.523 13.414 2.982 1 91.75 92 LEU B N 1
ATOM 3303 C CA . LEU B 1 92 ? -11.359 12.961 2.219 1 91.75 92 LEU B CA 1
ATOM 3304 C C . LEU B 1 92 ? -11.555 13.234 0.73 1 91.75 92 LEU B C 1
ATOM 3306 O O . LEU B 1 92 ? -10.68 13.812 0.08 1 91.75 92 LEU B O 1
ATOM 3310 N N . SER B 1 93 ? -12.664 12.883 0.203 1 92 93 SER B N 1
ATOM 3311 C CA . SER B 1 93 ? -12.938 13.086 -1.217 1 92 93 SER B CA 1
ATOM 3312 C C . SER B 1 93 ? -13.281 14.547 -1.51 1 92 93 SER B C 1
ATOM 3314 O O . SER B 1 93 ? -12.656 15.18 -2.363 1 92 93 SER B O 1
ATOM 3316 N N . ALA B 1 94 ? -14.133 15.156 -0.769 1 89.38 94 ALA B N 1
ATOM 3317 C CA . ALA B 1 94 ? -14.664 16.484 -1.04 1 89.38 94 ALA B CA 1
ATOM 3318 C C . ALA B 1 94 ? -13.609 17.562 -0.812 1 89.38 94 ALA B C 1
ATOM 3320 O O . ALA B 1 94 ? -13.469 18.484 -1.616 1 89.38 94 ALA B O 1
ATOM 3321 N N . ALA B 1 95 ? -12.844 17.406 0.285 1 88.88 95 ALA B N 1
ATOM 3322 C CA . ALA B 1 95 ? -11.93 18.484 0.673 1 88.88 95 ALA B CA 1
ATOM 3323 C C . ALA B 1 95 ? -10.531 18.234 0.108 1 88.88 95 ALA B C 1
ATOM 3325 O O . ALA B 1 95 ? -9.789 19.188 -0.142 1 88.88 95 ALA B O 1
ATOM 3326 N N . TRP B 1 96 ? -10.242 17.016 -0.182 1 94.81 96 TRP B N 1
ATOM 3327 C CA . TRP B 1 96 ? -8.852 16.719 -0.533 1 94.81 96 TRP B CA 1
ATOM 3328 C C . TRP B 1 96 ? -8.766 16.109 -1.927 1 94.81 96 TRP B C 1
ATOM 3330 O O . TRP B 1 96 ? -7.672 15.93 -2.465 1 94.81 96 TRP B O 1
ATOM 3340 N N . GLY B 1 97 ? -9.898 15.742 -2.553 1 94.56 97 GLY B N 1
ATOM 3341 C CA . GLY B 1 97 ? -9.867 15.07 -3.844 1 94.56 97 GLY B CA 1
ATOM 3342 C C . GLY B 1 97 ? -9.281 13.672 -3.777 1 94.56 97 GLY B C 1
ATOM 3343 O O . GLY B 1 97 ? -8.727 13.18 -4.762 1 94.56 97 GLY B O 1
ATOM 3344 N N . VAL B 1 98 ? -9.336 13.008 -2.629 1 96.56 98 VAL B N 1
ATOM 3345 C CA . VAL B 1 98 ? -8.758 11.688 -2.432 1 96.56 98 VAL B CA 1
ATOM 3346 C C . VAL B 1 98 ? -9.82 10.617 -2.666 1 96.56 98 VAL B C 1
ATOM 3348 O O . VAL B 1 98 ? -10.812 10.547 -1.937 1 96.56 98 VAL B O 1
ATOM 3351 N N . ASN B 1 99 ? -9.586 9.797 -3.648 1 94.81 99 ASN B N 1
ATOM 3352 C CA . ASN B 1 99 ? -10.57 8.766 -3.977 1 94.81 99 ASN B CA 1
ATOM 3353 C C . ASN B 1 99 ? -9.945 7.379 -4 1 94.81 99 ASN B C 1
ATOM 3355 O O . ASN B 1 99 ? -10.648 6.379 -4.16 1 94.81 99 ASN B O 1
ATOM 3359 N N . ASP B 1 100 ? -8.672 7.34 -3.887 1 94.5 100 ASP B N 1
ATOM 3360 C CA . ASP B 1 100 ? -7.973 6.062 -3.857 1 94.5 100 ASP B CA 1
ATOM 3361 C C . ASP B 1 100 ? -6.629 6.188 -3.141 1 94.5 100 ASP B C 1
ATOM 3363 O O . ASP B 1 100 ? -6.316 7.242 -2.58 1 94.5 100 ASP B O 1
ATOM 3367 N N . ARG B 1 101 ? -5.902 5.094 -3.076 1 97.19 101 ARG B N 1
ATOM 3368 C CA . ARG B 1 101 ? -4.617 5.035 -2.383 1 97.19 101 ARG B CA 1
ATOM 3369 C C . ARG B 1 101 ? -3.646 6.066 -2.943 1 97.19 101 ARG B C 1
ATOM 3371 O O . ARG B 1 101 ? -2.961 6.758 -2.186 1 97.19 101 ARG B O 1
ATOM 3378 N N . TRP B 1 102 ? -3.615 6.223 -4.168 1 95.88 102 TRP B N 1
ATOM 3379 C CA . TRP B 1 102 ? -2.561 7.02 -4.789 1 95.88 102 TRP B CA 1
ATOM 3380 C C . TRP B 1 102 ? -2.854 8.508 -4.652 1 95.88 102 TRP B C 1
ATOM 3382 O O . TRP B 1 102 ? -1.938 9.312 -4.469 1 95.88 102 TRP B O 1
ATOM 3392 N N . ASP B 1 103 ? -4.207 8.875 -4.711 1 97.25 103 ASP B N 1
ATOM 3393 C CA . ASP B 1 103 ? -4.59 10.234 -4.34 1 97.25 103 ASP B CA 1
ATOM 3394 C C . ASP B 1 103 ? -4.137 10.562 -2.92 1 97.25 103 ASP B C 1
ATOM 3396 O O . ASP B 1 103 ? -3.631 11.656 -2.66 1 97.25 103 ASP B O 1
ATOM 3400 N N . LEU B 1 104 ? -4.324 9.594 -2.096 1 98.44 104 LEU B N 1
ATOM 3401 C CA . LEU B 1 104 ? -3.975 9.789 -0.694 1 98.44 104 LEU B CA 1
ATOM 3402 C C . LEU B 1 104 ? -2.475 10.016 -0.534 1 98.44 104 LEU B C 1
ATOM 3404 O O . LEU B 1 104 ? -2.051 10.977 0.113 1 98.44 104 LEU B O 1
ATOM 3408 N N . ILE B 1 105 ? -1.661 9.133 -1.12 1 98.44 105 ILE B N 1
ATOM 3409 C CA . ILE B 1 105 ? -0.21 9.195 -0.99 1 98.44 105 ILE B CA 1
ATOM 3410 C C . ILE B 1 105 ? 0.298 10.531 -1.537 1 98.44 105 ILE B C 1
ATOM 3412 O O . ILE B 1 105 ? 1.207 11.133 -0.965 1 98.44 105 ILE B O 1
ATOM 3416 N N . TYR B 1 106 ? -0.328 10.984 -2.553 1 97.88 106 TYR B N 1
ATOM 3417 C CA . TYR B 1 106 ? 0.046 12.273 -3.119 1 97.88 106 TYR B CA 1
ATOM 3418 C C . TYR B 1 106 ? -0.189 13.398 -2.115 1 97.88 106 TYR B C 1
ATOM 3420 O O . TYR B 1 106 ? 0.694 14.227 -1.886 1 97.88 106 TYR B O 1
ATOM 3428 N N . GLN B 1 107 ? -1.356 13.438 -1.536 1 98.38 107 GLN B N 1
ATOM 3429 C CA . GLN B 1 107 ? -1.692 14.492 -0.586 1 98.38 107 GLN B CA 1
ATOM 3430 C C . GLN B 1 107 ? -0.805 14.422 0.653 1 98.38 107 GLN B C 1
ATOM 3432 O O . GLN B 1 107 ? -0.377 15.453 1.179 1 98.38 107 GLN B O 1
ATOM 3437 N N . LEU B 1 108 ? -0.544 13.211 1.086 1 98.44 108 LEU B N 1
ATOM 3438 C CA . LEU B 1 108 ? 0.333 13.039 2.238 1 98.44 108 LEU B CA 1
ATOM 3439 C C . LEU B 1 108 ? 1.731 13.57 1.942 1 98.44 108 LEU B C 1
ATOM 3441 O O . LEU B 1 108 ? 2.32 14.273 2.768 1 98.44 108 LEU B O 1
ATOM 3445 N N . PHE B 1 109 ? 2.232 13.234 0.808 1 97.62 109 PHE B N 1
ATOM 3446 C CA . PHE B 1 109 ? 3.559 13.695 0.411 1 97.62 109 PHE B CA 1
ATOM 3447 C C . PHE B 1 109 ? 3.605 15.211 0.344 1 97.62 109 PHE B C 1
ATOM 3449 O O . PHE B 1 109 ? 4.555 15.836 0.827 1 97.62 109 PHE B O 1
ATOM 3456 N N . TRP B 1 110 ? 2.574 15.797 -0.233 1 96.38 110 TRP B N 1
ATOM 3457 C CA . TRP B 1 110 ? 2.484 17.25 -0.356 1 96.38 110 TRP B CA 1
ATOM 3458 C C . TRP B 1 110 ? 2.467 17.922 1.018 1 96.38 110 TRP B C 1
ATOM 3460 O O . TRP B 1 110 ? 3.176 18.891 1.25 1 96.38 110 TRP B O 1
ATOM 3470 N N . LEU B 1 111 ? 1.722 17.375 1.938 1 96.56 111 LEU B N 1
ATOM 3471 C CA . LEU B 1 111 ? 1.616 17.953 3.279 1 96.56 111 LEU B CA 1
ATOM 3472 C C . LEU B 1 111 ? 2.949 17.859 4.012 1 96.56 111 LEU B C 1
ATOM 3474 O O . LEU B 1 111 ? 3.309 18.766 4.766 1 96.56 111 LEU B O 1
ATOM 3478 N N . LEU B 1 112 ? 3.617 16.797 3.77 1 94.31 112 LEU B N 1
ATOM 3479 C CA . LEU B 1 112 ? 4.883 16.578 4.457 1 94.31 112 LEU B CA 1
ATOM 3480 C C . LEU B 1 112 ? 5.98 17.469 3.883 1 94.31 112 LEU B C 1
ATOM 3482 O O . LEU B 1 112 ? 6.883 17.891 4.609 1 94.31 112 LEU B O 1
ATOM 3486 N N . THR B 1 113 ? 5.926 17.766 2.633 1 91.56 113 THR B N 1
ATOM 3487 C CA . THR B 1 113 ? 7.074 18.406 1.997 1 91.56 113 THR B CA 1
ATOM 3488 C C . THR B 1 113 ? 6.805 19.891 1.757 1 91.56 113 THR B C 1
ATOM 3490 O O . THR B 1 113 ? 7.742 20.688 1.679 1 91.56 113 THR B O 1
ATOM 3493 N N . GLN B 1 114 ? 5.594 20.297 1.546 1 90.25 114 GLN B N 1
ATOM 3494 C CA . GLN B 1 114 ? 5.266 21.688 1.209 1 90.25 114 GLN B CA 1
ATOM 3495 C C . GLN B 1 114 ? 4.145 22.219 2.098 1 90.25 114 GLN B C 1
ATOM 3497 O O . GLN B 1 114 ? 4.387 23.047 2.975 1 90.25 114 GLN B O 1
ATOM 3502 N N . GLY B 1 115 ? 2.984 21.562 1.904 1 92.81 115 GLY B N 1
ATOM 3503 C CA . GLY B 1 115 ? 1.817 22 2.648 1 92.81 115 GLY B CA 1
ATOM 3504 C C . GLY B 1 115 ? 1.498 23.469 2.434 1 92.81 115 GLY B C 1
ATOM 3505 O O . GLY B 1 115 ? 1.936 24.062 1.448 1 92.81 115 GLY B O 1
ATOM 3506 N N . HIS B 1 116 ? 0.715 24.016 3.287 1 91.19 116 HIS B N 1
ATOM 3507 C CA . HIS B 1 116 ? 0.313 25.406 3.209 1 91.19 116 HIS B CA 1
ATOM 3508 C C . HIS B 1 116 ? 1.284 26.312 3.969 1 91.19 116 HIS B C 1
ATOM 3510 O O . HIS B 1 116 ? 1.404 27.5 3.668 1 91.19 116 HIS B O 1
ATOM 3516 N N . THR B 1 117 ? 1.931 25.75 4.883 1 91.38 117 THR B N 1
ATOM 3517 C CA . THR B 1 117 ? 2.58 26.578 5.891 1 91.38 117 THR B CA 1
ATOM 3518 C C . THR B 1 117 ? 3.873 27.172 5.344 1 91.38 117 THR B C 1
ATOM 3520 O O . THR B 1 117 ? 4.352 28.188 5.848 1 91.38 117 THR B O 1
ATOM 3523 N N . ASN B 1 118 ? 4.449 26.531 4.371 1 86.62 118 ASN B N 1
ATOM 3524 C CA . ASN B 1 118 ? 5.617 27.141 3.738 1 86.62 118 ASN B CA 1
ATOM 3525 C C . ASN B 1 118 ? 5.32 28.547 3.229 1 86.62 118 ASN B C 1
ATOM 3527 O O . ASN B 1 118 ? 6.137 29.453 3.381 1 86.62 118 ASN B O 1
ATOM 3531 N N . ASP B 1 119 ? 4.172 28.719 2.73 1 90.06 119 ASP B N 1
ATOM 3532 C CA . ASP B 1 119 ? 3.73 30.016 2.232 1 90.06 119 ASP B CA 1
ATOM 3533 C C . ASP B 1 119 ? 3.566 31.016 3.375 1 90.06 119 ASP B C 1
ATOM 3535 O O . ASP B 1 119 ? 3.838 32.219 3.207 1 90.06 119 ASP B O 1
ATOM 3539 N N . PHE B 1 120 ? 3.139 30.547 4.426 1 94.25 120 PHE B N 1
ATOM 3540 C CA . PHE B 1 120 ? 2.928 31.422 5.578 1 94.25 120 PHE B CA 1
ATOM 3541 C C . PHE B 1 120 ? 4.254 31.922 6.121 1 94.25 120 PHE B C 1
ATOM 3543 O O . PHE B 1 120 ? 4.387 33.125 6.449 1 94.25 120 PHE B O 1
ATOM 3550 N N . TYR B 1 121 ? 5.184 31.062 6.207 1 91.75 121 TYR B N 1
ATOM 3551 C CA . TYR B 1 121 ? 6.504 31.469 6.672 1 91.75 121 TYR B CA 1
ATOM 3552 C C . TYR B 1 121 ? 7.133 32.469 5.711 1 91.75 121 TYR B C 1
ATOM 3554 O O . TYR B 1 121 ? 7.746 33.469 6.137 1 91.75 121 TYR B O 1
ATOM 3562 N N . GLN B 1 122 ? 6.941 32.219 4.512 1 90.06 122 GLN B N 1
ATOM 3563 C CA . GLN B 1 122 ? 7.496 33.125 3.508 1 90.06 122 GLN B CA 1
ATOM 3564 C C . GLN B 1 122 ? 6.84 34.5 3.582 1 90.06 122 GLN B C 1
ATOM 3566 O O . GLN B 1 122 ? 7.52 35.531 3.484 1 90.06 122 GLN B O 1
ATOM 3571 N N . LEU B 1 123 ? 5.578 34.531 3.65 1 93.5 123 LEU B N 1
ATOM 3572 C CA . LEU B 1 123 ? 4.844 35.781 3.779 1 93.5 123 LEU B CA 1
ATOM 3573 C C . LEU B 1 123 ? 5.305 36.562 5.012 1 93.5 123 LEU B C 1
ATOM 3575 O O . LEU B 1 123 ? 5.508 37.781 4.945 1 93.5 123 LEU B O 1
ATOM 3579 N N . ARG B 1 124 ? 5.395 35.844 6.062 1 95.19 124 ARG B N 1
ATOM 3580 C CA . ARG B 1 124 ? 5.871 36.469 7.297 1 95.19 124 ARG B CA 1
ATOM 3581 C C . ARG B 1 124 ? 7.23 37.125 7.094 1 95.19 124 ARG B C 1
ATOM 3583 O O . ARG B 1 124 ? 7.438 38.25 7.488 1 95.19 124 ARG B O 1
ATOM 3590 N N . ASP B 1 125 ? 8.125 36.375 6.512 1 92.81 125 ASP B N 1
ATOM 3591 C CA . ASP B 1 125 ? 9.477 36.906 6.277 1 92.81 125 ASP B CA 1
ATOM 3592 C C . ASP B 1 125 ? 9.453 38.125 5.363 1 92.81 125 ASP B C 1
ATOM 3594 O O . ASP B 1 125 ? 10.18 39.094 5.594 1 92.81 125 ASP B O 1
ATOM 3598 N N . GLN B 1 126 ? 8.672 38.031 4.375 1 91.75 126 GLN B N 1
ATOM 3599 C CA . GLN B 1 126 ? 8.547 39.125 3.428 1 91.75 126 GLN B CA 1
ATOM 3600 C C . GLN B 1 126 ? 8.008 40.375 4.113 1 91.75 126 GLN B C 1
ATOM 3602 O O . GLN B 1 126 ? 8.523 41.5 3.902 1 91.75 126 GLN B O 1
ATOM 3607 N N . LEU B 1 127 ? 7.066 40.25 4.898 1 94.38 127 LEU B N 1
ATOM 3608 C CA . LEU B 1 127 ? 6.406 41.406 5.523 1 94.38 127 LEU B CA 1
ATOM 3609 C C . LEU B 1 127 ? 7.254 41.969 6.656 1 94.38 127 LEU B C 1
ATOM 3611 O O . LEU B 1 127 ? 7.195 43.156 6.938 1 94.38 127 LEU B O 1
ATOM 3615 N N . PHE B 1 128 ? 7.945 41.125 7.336 1 89.81 128 PHE B N 1
ATOM 3616 C CA . PHE B 1 128 ? 8.828 41.562 8.414 1 89.81 128 PHE B CA 1
ATOM 3617 C C . PHE B 1 128 ? 9.852 42.562 7.895 1 89.81 128 PHE B C 1
ATOM 3619 O O . PHE B 1 128 ? 10.242 43.469 8.609 1 89.81 128 PHE B O 1
ATOM 3626 N N . ASN B 1 129 ? 10.203 42.438 6.703 1 89.38 129 ASN B N 1
ATOM 3627 C CA . ASN B 1 129 ? 11.242 43.281 6.117 1 89.38 129 ASN B CA 1
ATOM 3628 C C . ASN B 1 129 ? 10.648 44.344 5.203 1 89.38 129 ASN B C 1
ATOM 3630 O O . ASN B 1 129 ? 11.375 45 4.43 1 89.38 129 ASN B O 1
ATOM 3634 N N . SER B 1 130 ? 9.414 44.531 5.32 1 91.38 130 SER B N 1
ATOM 3635 C CA . SER B 1 130 ? 8.75 45.406 4.371 1 91.38 130 SER B CA 1
ATOM 3636 C C . SER B 1 130 ? 8.336 46.719 5.039 1 91.38 130 SER B C 1
ATOM 3638 O O . SER B 1 130 ? 7.973 46.719 6.215 1 91.38 130 SER B O 1
ATOM 3640 N N . THR B 1 131 ? 8.414 47.719 4.191 1 93.81 131 THR B N 1
ATOM 3641 C CA . THR B 1 131 ? 7.824 49 4.578 1 93.81 131 THR B CA 1
ATOM 3642 C C . THR B 1 131 ? 6.34 49.031 4.223 1 93.81 131 THR B C 1
ATOM 3644 O O . THR B 1 131 ? 5.832 48.125 3.545 1 93.81 131 THR B O 1
ATOM 3647 N N . GLU B 1 132 ? 5.711 50.062 4.688 1 92.81 132 GLU B N 1
ATOM 3648 C CA . GLU B 1 132 ? 4.301 50.25 4.344 1 92.81 132 GLU B CA 1
ATOM 3649 C C . GLU B 1 132 ? 4.113 50.344 2.832 1 92.81 132 GLU B C 1
ATOM 3651 O O . GLU B 1 132 ? 3.129 49.844 2.289 1 92.81 132 GLU B O 1
ATOM 3656 N N . ASP B 1 133 ? 5.02 51 2.244 1 94.25 133 ASP B N 1
ATOM 3657 C CA . ASP B 1 133 ? 4.957 51.125 0.792 1 94.25 133 ASP B CA 1
ATOM 3658 C C . ASP B 1 133 ? 5.125 49.781 0.11 1 94.25 133 ASP B C 1
ATOM 3660 O O . ASP B 1 133 ? 4.473 49.5 -0.899 1 94.25 133 ASP B O 1
ATOM 3664 N N . ASP B 1 134 ? 6.016 49.031 0.636 1 93.75 134 ASP B N 1
ATOM 3665 C CA . ASP B 1 134 ? 6.227 47.688 0.117 1 93.75 134 ASP B CA 1
ATOM 3666 C C . ASP B 1 134 ? 4.945 46.844 0.208 1 93.75 134 ASP B C 1
ATOM 3668 O O . ASP B 1 134 ? 4.609 46.125 -0.722 1 93.75 134 ASP B O 1
ATOM 3672 N N . ILE B 1 135 ? 4.34 46.938 1.321 1 95.56 135 ILE B N 1
ATOM 3673 C CA . ILE B 1 135 ? 3.121 46.188 1.577 1 95.56 135 ILE B CA 1
ATOM 3674 C C . ILE B 1 135 ? 2.027 46.625 0.601 1 95.56 135 ILE B C 1
ATOM 3676 O O . ILE B 1 135 ? 1.32 45.781 0.042 1 95.56 135 ILE B O 1
ATOM 3680 N N . GLN B 1 136 ? 1.91 47.906 0.379 1 95.25 136 GLN B N 1
ATOM 3681 C CA . GLN B 1 136 ? 0.914 48.438 -0.559 1 95.25 136 GLN B CA 1
ATOM 3682 C C . GLN B 1 136 ? 1.21 47.969 -1.981 1 95.25 136 GLN B C 1
ATOM 3684 O O . GLN B 1 136 ? 0.293 47.625 -2.738 1 95.25 136 GLN B O 1
ATOM 3689 N N . SER B 1 137 ? 2.414 48 -2.271 1 94.81 137 SER B N 1
ATOM 3690 C CA . SER B 1 137 ? 2.812 47.5 -3.588 1 94.81 137 SER B CA 1
ATOM 3691 C C . SER B 1 137 ? 2.443 46.031 -3.77 1 94.81 137 SER B C 1
ATOM 3693 O O . SER B 1 137 ? 1.985 45.625 -4.84 1 94.81 137 SER B O 1
ATOM 3695 N N . LEU B 1 138 ? 2.703 45.312 -2.738 1 93.62 138 LEU B N 1
ATOM 3696 C CA . LEU B 1 138 ? 2.357 43.906 -2.762 1 93.62 138 LEU B CA 1
ATOM 3697 C C . LEU B 1 138 ? 0.856 43.688 -2.951 1 93.62 138 LEU B C 1
ATOM 3699 O O . LEU B 1 138 ? 0.427 42.844 -3.734 1 93.62 138 LEU B O 1
ATOM 3703 N N . LYS B 1 139 ? 0.109 44.375 -2.271 1 95.44 139 LYS B N 1
ATOM 3704 C CA . LYS B 1 139 ? -1.345 44.312 -2.389 1 95.44 139 LYS B CA 1
ATOM 3705 C C . LYS B 1 139 ? -1.802 44.656 -3.801 1 95.44 139 LYS B C 1
ATOM 3707 O O .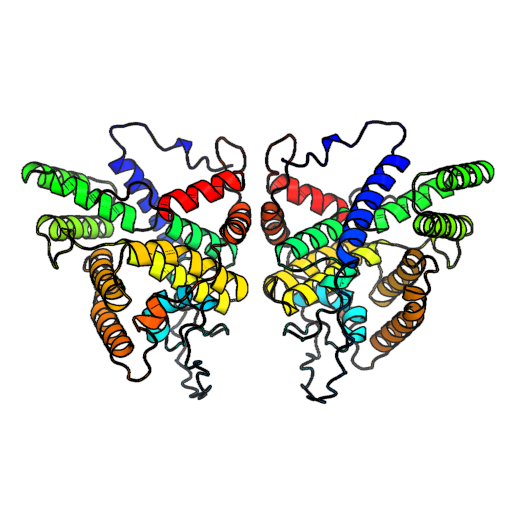 LYS B 1 139 ? -2.689 44.031 -4.355 1 95.44 139 LYS B O 1
ATOM 3712 N N . ASN B 1 140 ? -1.203 45.688 -4.309 1 95.44 140 ASN B N 1
ATOM 3713 C CA . ASN B 1 140 ? -1.538 46.094 -5.668 1 95.44 140 ASN B CA 1
ATOM 3714 C C . ASN B 1 140 ? -1.207 45 -6.684 1 95.44 140 ASN B C 1
ATOM 3716 O O . ASN B 1 140 ? -1.956 44.812 -7.637 1 95.44 140 ASN B O 1
ATOM 3720 N N . GLU B 1 141 ? -0.107 44.406 -6.469 1 93.19 141 GLU B N 1
ATOM 3721 C CA . GLU B 1 141 ? 0.275 43.312 -7.348 1 93.19 141 GLU B CA 1
ATOM 3722 C C . GLU B 1 141 ? -0.757 42.188 -7.305 1 93.19 141 GLU B C 1
ATOM 3724 O O . GLU B 1 141 ? -1.063 41.562 -8.336 1 93.19 141 GLU B O 1
ATOM 3729 N N . ILE B 1 142 ? -1.213 41.875 -6.176 1 93.56 142 ILE B N 1
ATOM 3730 C CA . ILE B 1 142 ? -2.223 40.844 -6 1 93.56 142 ILE B CA 1
ATOM 3731 C C . ILE B 1 142 ? -3.508 41.25 -6.723 1 93.56 142 ILE B C 1
ATOM 3733 O O . ILE B 1 142 ? -4.117 40.438 -7.422 1 93.56 142 ILE B O 1
ATOM 3737 N N . LEU B 1 143 ? -3.871 42.469 -6.566 1 94.31 143 LEU B N 1
ATOM 3738 C CA . LEU B 1 143 ? -5.094 43 -7.176 1 94.31 143 LEU B CA 1
ATOM 3739 C C . LEU B 1 143 ? -5.004 42.938 -8.695 1 94.31 143 LEU B C 1
ATOM 3741 O O . LEU B 1 143 ? -6.016 42.719 -9.375 1 94.31 143 LEU B O 1
ATOM 3745 N N . LEU B 1 144 ? -3.857 43.031 -9.18 1 94.38 144 LEU B N 1
ATOM 3746 C CA . LEU B 1 144 ? -3.654 43.062 -10.625 1 94.38 144 LEU B CA 1
ATOM 3747 C C . LEU B 1 144 ? -3.371 41.656 -11.164 1 94.38 144 LEU B C 1
ATOM 3749 O O . LEU B 1 144 ? -3.316 41.469 -12.383 1 94.38 144 LEU B O 1
ATOM 3753 N N . SER B 1 145 ? -3.236 40.75 -10.336 1 90.38 145 SER B N 1
ATOM 3754 C CA . SER B 1 145 ? -2.898 39.406 -10.742 1 90.38 145 SER B CA 1
ATOM 3755 C C . SER B 1 145 ? -4.09 38.719 -11.398 1 90.38 145 SER B C 1
ATOM 3757 O O . SER B 1 145 ? -5.199 39.25 -11.406 1 90.38 145 SER B O 1
ATOM 3759 N N . ASP B 1 146 ? -3.846 37.5 -11.898 1 93.12 146 ASP B N 1
ATOM 3760 C CA . ASP B 1 146 ? -4.879 36.719 -12.586 1 93.12 146 ASP B CA 1
ATOM 3761 C C . ASP B 1 146 ? -5.59 35.781 -11.617 1 93.12 146 ASP B C 1
ATOM 3763 O O . ASP B 1 146 ? -6.309 34.875 -12.047 1 93.12 146 ASP B O 1
ATOM 3767 N N . LEU B 1 147 ? -5.402 36.062 -10.367 1 87.88 147 LEU B N 1
ATOM 3768 C CA . LEU B 1 147 ? -6.086 35.25 -9.375 1 87.88 147 LEU B CA 1
ATOM 3769 C C . LEU B 1 147 ? -7.59 35.5 -9.391 1 87.88 147 LEU B C 1
ATOM 3771 O O . LEU B 1 147 ? -8.039 36.562 -9.867 1 87.88 147 LEU B O 1
ATOM 3775 N N . THR B 1 148 ? -8.266 34.531 -8.906 1 90.5 148 THR B N 1
ATOM 3776 C CA . THR B 1 148 ? -9.703 34.75 -8.742 1 90.5 148 THR B CA 1
ATOM 3777 C C . THR B 1 148 ? -9.977 35.781 -7.676 1 90.5 148 THR B C 1
ATOM 3779 O O . THR B 1 148 ? -9.125 36.062 -6.824 1 90.5 148 THR B O 1
ATOM 3782 N N . GLU B 1 149 ? -11.148 36.312 -7.738 1 90.38 149 GLU B N 1
ATOM 3783 C CA . GLU B 1 149 ? -11.523 37.312 -6.75 1 90.38 149 GLU B CA 1
ATOM 3784 C C . GLU B 1 149 ? -11.445 36.75 -5.332 1 90.38 149 GLU B C 1
ATOM 3786 O O . GLU B 1 149 ? -11 37.438 -4.406 1 90.38 149 GLU B O 1
ATOM 3791 N N . ASN B 1 150 ? -11.875 35.562 -5.195 1 86.56 150 ASN B N 1
ATOM 3792 C CA . ASN B 1 150 ? -11.82 34.938 -3.885 1 86.56 150 ASN B CA 1
ATOM 3793 C C . ASN B 1 150 ? -10.383 34.75 -3.402 1 86.56 150 ASN B C 1
ATOM 3795 O O . ASN B 1 150 ? -10.086 35 -2.234 1 86.56 150 ASN B O 1
ATOM 3799 N N . ASP B 1 151 ? -9.555 34.344 -4.277 1 87.5 151 ASP B N 1
ATOM 3800 C CA . ASP B 1 151 ? -8.156 34.125 -3.92 1 87.5 151 ASP B CA 1
ATOM 3801 C C . ASP B 1 151 ? -7.492 35.469 -3.566 1 87.5 151 ASP B C 1
ATOM 3803 O O . ASP B 1 151 ? -6.664 35.531 -2.654 1 87.5 151 ASP B O 1
ATOM 3807 N N . LYS B 1 152 ? -7.852 36.438 -4.316 1 91.44 152 LYS B N 1
ATOM 3808 C CA . LYS B 1 152 ? -7.312 37.75 -4.027 1 91.44 152 LYS B CA 1
ATOM 3809 C C . LYS B 1 152 ? -7.723 38.219 -2.635 1 91.44 152 LYS B C 1
ATOM 3811 O O . LYS B 1 152 ? -6.887 38.688 -1.858 1 91.44 152 LYS B O 1
ATOM 3816 N N . ASN B 1 153 ? -8.961 38.062 -2.365 1 91.12 153 ASN B N 1
ATOM 3817 C CA . ASN B 1 153 ? -9.477 38.5 -1.068 1 91.12 153 ASN B CA 1
ATOM 3818 C C . ASN B 1 153 ? -8.797 37.75 0.077 1 91.12 153 ASN B C 1
ATOM 3820 O O . ASN B 1 153 ? -8.477 38.344 1.108 1 91.12 153 ASN B O 1
ATOM 3824 N N . GLU B 1 154 ? -8.609 36.5 -0.103 1 89.94 154 GLU B N 1
ATOM 3825 C CA . GLU B 1 154 ? -7.941 35.688 0.91 1 89.94 154 GLU B CA 1
ATOM 3826 C C . GLU B 1 154 ? -6.512 36.156 1.142 1 89.94 154 GLU B C 1
ATOM 3828 O O . GLU B 1 154 ? -6.082 36.312 2.287 1 89.94 154 GLU B O 1
ATOM 3833 N N . ARG B 1 155 ? -5.859 36.406 0.095 1 92.44 155 ARG B N 1
ATOM 3834 C CA . ARG B 1 155 ? -4.469 36.844 0.196 1 92.44 155 ARG B CA 1
ATOM 3835 C C . ARG B 1 155 ? -4.355 38.219 0.83 1 92.44 155 ARG B C 1
ATOM 3837 O O . ARG B 1 155 ? -3.48 38.469 1.665 1 92.44 155 ARG B O 1
ATOM 3844 N N . LEU B 1 156 ? -5.172 39.062 0.363 1 95.12 156 LEU B N 1
ATOM 3845 C CA . LEU B 1 156 ? -5.164 40.406 0.924 1 95.12 156 LEU B CA 1
ATOM 3846 C C . LEU B 1 156 ? -5.469 40.375 2.418 1 95.12 156 LEU B C 1
ATOM 3848 O O . LEU B 1 156 ? -4.84 41.094 3.199 1 95.12 156 LEU B O 1
ATOM 3852 N N . TRP B 1 157 ? -6.453 39.594 2.762 1 94.38 157 TRP B N 1
ATOM 3853 C CA . TRP B 1 157 ? -6.785 39.438 4.172 1 94.38 157 TRP B CA 1
ATOM 3854 C C . TRP B 1 157 ? -5.582 38.906 4.957 1 94.38 157 TRP B C 1
ATOM 3856 O O . TRP B 1 157 ? -5.273 39.406 6.039 1 94.38 157 TRP B O 1
ATOM 3866 N N . GLN B 1 158 ? -4.887 37.969 4.457 1 94.81 158 GLN B N 1
ATOM 3867 C CA . GLN B 1 158 ? -3.725 37.375 5.113 1 94.81 158 GLN B CA 1
ATOM 3868 C C . GLN B 1 158 ? -2.604 38.406 5.277 1 94.81 158 GLN B C 1
ATOM 3870 O O . GLN B 1 158 ? -1.948 38.438 6.32 1 94.81 158 GLN B O 1
ATOM 3875 N N . ILE B 1 159 ? -2.408 39.156 4.285 1 95.62 159 ILE B N 1
ATOM 3876 C CA . ILE B 1 159 ? -1.396 40.188 4.363 1 95.62 159 ILE B CA 1
ATOM 3877 C C . ILE B 1 159 ? -1.758 41.188 5.469 1 95.62 159 ILE B C 1
ATOM 3879 O O . ILE B 1 159 ? -0.903 41.562 6.27 1 95.62 159 ILE B O 1
ATOM 3883 N N . ASP B 1 160 ? -3.002 41.5 5.523 1 95.44 160 ASP B N 1
ATOM 3884 C CA . ASP B 1 160 ? -3.449 42.469 6.535 1 95.44 160 ASP B CA 1
ATOM 3885 C C . ASP B 1 160 ? -3.271 41.875 7.941 1 95.44 160 ASP B C 1
ATOM 3887 O O . ASP B 1 160 ? -2.758 42.562 8.836 1 95.44 160 ASP B O 1
ATOM 3891 N N . MET B 1 161 ? -3.719 40.688 8.094 1 95.44 161 MET B N 1
ATOM 3892 C CA . MET B 1 161 ? -3.623 40.062 9.414 1 95.44 161 MET B CA 1
ATOM 3893 C C . MET B 1 161 ? -2.166 39.875 9.82 1 95.44 161 MET B C 1
ATOM 3895 O O . MET B 1 161 ? -1.813 40.094 10.984 1 95.44 161 MET B O 1
ATOM 3899 N N . MET B 1 162 ? -1.314 39.562 8.898 1 96.12 162 MET B N 1
ATOM 3900 C CA . MET B 1 162 ? 0.099 39.312 9.172 1 96.12 162 MET B CA 1
ATOM 3901 C C . MET B 1 162 ? 0.829 40.625 9.438 1 96.12 162 MET B C 1
ATOM 3903 O O . MET B 1 162 ? 1.639 40.719 10.367 1 96.12 162 MET B O 1
ATOM 3907 N N . SER B 1 163 ? 0.506 41.594 8.672 1 95.38 163 SER B N 1
ATOM 3908 C CA . SER B 1 163 ? 1.214 42.875 8.812 1 95.38 163 SER B CA 1
ATOM 3909 C C . SER B 1 163 ? 0.859 43.562 10.117 1 95.38 163 SER B C 1
ATOM 3911 O O . SER B 1 163 ? 1.674 44.312 10.68 1 95.38 163 SER B O 1
ATOM 3913 N N . THR B 1 164 ? -0.308 43.281 10.609 1 94.81 164 THR B N 1
ATOM 3914 C CA . THR B 1 164 ? -0.74 43.906 11.852 1 94.81 164 THR B CA 1
ATOM 3915 C C . THR B 1 164 ? -0.594 42.938 13.023 1 94.81 164 THR B C 1
ATOM 3917 O O . THR B 1 164 ? -1 43.25 14.148 1 94.81 164 THR B O 1
ATOM 3920 N N . ASN B 1 165 ? -0.118 41.75 12.758 1 96.06 165 ASN B N 1
ATOM 3921 C CA . ASN B 1 165 ? 0.139 40.719 13.742 1 96.06 165 ASN B CA 1
ATOM 3922 C C . ASN B 1 165 ? -1.119 40.344 14.531 1 96.06 165 ASN B C 1
ATOM 3924 O O . ASN B 1 165 ? -1.082 40.25 15.758 1 96.06 165 ASN B O 1
ATOM 3928 N N . ARG B 1 166 ? -2.209 40.375 13.805 1 94.81 166 ARG B N 1
ATOM 3929 C CA . ARG B 1 166 ? -3.457 39.969 14.445 1 94.81 166 ARG B CA 1
ATOM 3930 C C . ARG B 1 166 ? -3.354 38.531 14.992 1 94.81 166 ARG B C 1
ATOM 3932 O O . ARG B 1 166 ? -2.766 37.656 14.352 1 94.81 166 ARG B O 1
ATOM 3939 N N . MET B 1 167 ? -3.896 38.344 16.281 1 92.44 167 MET B N 1
ATOM 3940 C CA . MET B 1 167 ? -3.912 37.062 16.969 1 92.44 167 MET B CA 1
ATOM 3941 C C . MET B 1 167 ? -2.496 36.531 17.156 1 92.44 167 MET B C 1
ATOM 3943 O O . MET B 1 167 ? -2.287 35.312 17.188 1 92.44 167 MET B O 1
ATOM 3947 N N . ASN B 1 168 ? -1.495 37.5 17.141 1 95.62 168 ASN B N 1
ATOM 3948 C CA . ASN B 1 168 ? -0.09 37.156 17.312 1 95.62 168 ASN B CA 1
ATOM 3949 C C . ASN B 1 168 ? 0.4 36.188 16.234 1 95.62 168 ASN B C 1
ATOM 3951 O O . ASN B 1 168 ? 1.214 35.312 16.5 1 95.62 168 ASN B O 1
ATOM 3955 N N . ILE B 1 169 ? -0.13 36.312 15.016 1 96.81 169 ILE B N 1
ATOM 3956 C CA . ILE B 1 169 ? 0.123 35.406 13.898 1 96.81 169 ILE B CA 1
ATOM 3957 C C . ILE B 1 169 ? 1.6 35.469 13.516 1 96.81 169 ILE B C 1
ATOM 3959 O O . ILE B 1 169 ? 2.15 34.5 13 1 96.81 169 ILE B O 1
ATOM 3963 N N . GLN B 1 170 ? 2.305 36.531 13.766 1 96.25 170 GLN B N 1
ATOM 3964 C CA . GLN B 1 170 ? 3.715 36.656 13.414 1 96.25 170 GLN B CA 1
ATOM 3965 C C . GLN B 1 170 ? 4.586 35.75 14.289 1 96.25 170 GLN B C 1
ATOM 3967 O O . GLN B 1 170 ? 5.695 35.375 13.898 1 96.25 170 GLN B O 1
ATOM 3972 N N . ASN B 1 171 ? 4.105 35.375 15.453 1 96.12 171 ASN B N 1
ATOM 3973 C CA . ASN B 1 171 ? 4.883 34.562 16.391 1 96.12 171 ASN B CA 1
ATOM 3974 C C . ASN B 1 171 ? 4.359 33.125 16.453 1 96.12 171 ASN B C 1
ATOM 3976 O O . ASN B 1 171 ? 4.824 32.344 17.281 1 96.12 171 ASN B O 1
ATOM 3980 N N . THR B 1 172 ? 3.42 32.844 15.664 1 97.06 172 THR B N 1
ATOM 3981 C CA . THR B 1 172 ? 2.83 31.5 15.602 1 97.06 172 THR B CA 1
ATOM 3982 C C . THR B 1 172 ? 3.746 30.547 14.852 1 97.06 172 THR B C 1
ATOM 3984 O O . THR B 1 172 ? 4.402 30.938 13.883 1 97.06 172 THR B O 1
ATOM 3987 N N . LYS B 1 173 ? 3.854 29.312 15.352 1 96.94 173 LYS B N 1
ATOM 3988 C CA . LYS B 1 173 ? 4.539 28.234 14.656 1 96.94 173 LYS B CA 1
ATOM 3989 C C . LYS B 1 173 ? 3.561 27.422 13.805 1 96.94 173 LYS B C 1
ATOM 3991 O O . LYS B 1 173 ? 2.848 26.562 14.32 1 96.94 173 LYS B O 1
ATOM 3996 N N . TYR B 1 174 ? 3.629 27.547 12.531 1 97 174 TYR B N 1
ATOM 3997 C CA . TYR B 1 174 ? 2.537 27.172 11.633 1 97 174 TYR B CA 1
ATOM 3998 C C . TYR B 1 174 ? 2.576 25.688 11.312 1 97 174 TYR B C 1
ATOM 4000 O O . TYR B 1 174 ? 1.587 25.109 10.844 1 97 174 TYR B O 1
ATOM 4008 N N . LEU B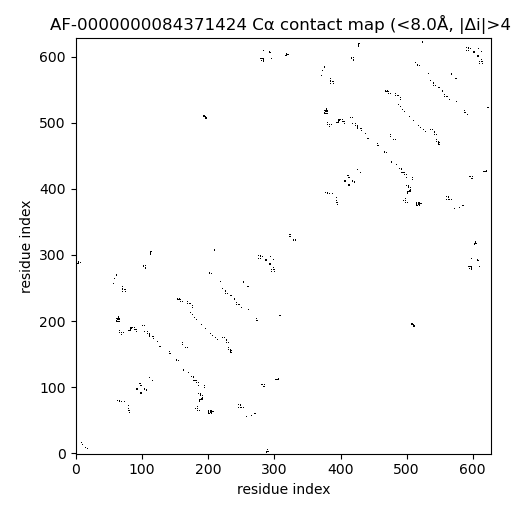 1 175 ? 3.621 25 11.539 1 95.5 175 LEU B N 1
ATOM 4009 C CA . LEU B 1 175 ? 3.912 23.688 10.969 1 95.5 175 LEU B CA 1
ATOM 4010 C C . LEU B 1 175 ? 2.846 22.672 11.367 1 95.5 175 LEU B C 1
ATOM 4012 O O . LEU B 1 175 ? 2.506 21.797 10.578 1 95.5 175 LEU B O 1
ATOM 4016 N N . ILE B 1 176 ? 2.293 22.797 12.523 1 97.44 176 ILE B N 1
ATOM 4017 C CA . ILE B 1 176 ? 1.326 21.844 13.055 1 97.44 176 ILE B CA 1
ATOM 4018 C C . ILE B 1 176 ? 0.085 21.828 12.164 1 97.44 176 ILE B C 1
ATOM 4020 O O . ILE B 1 176 ? -0.597 20.797 12.062 1 97.44 176 ILE B O 1
ATOM 4024 N N . TRP B 1 177 ? -0.182 22.906 11.453 1 97.38 177 TRP B N 1
ATOM 4025 C CA . TRP B 1 177 ? -1.334 22.922 10.562 1 97.38 177 TRP B CA 1
ATOM 4026 C C . TRP B 1 177 ? -1.214 21.844 9.492 1 97.38 177 TRP B C 1
ATOM 4028 O O . TRP B 1 177 ? -2.156 21.078 9.258 1 97.38 177 TRP B O 1
ATOM 4038 N N . ASP B 1 178 ? -0.085 21.719 8.891 1 97.25 178 ASP B N 1
ATOM 4039 C CA . ASP B 1 178 ? 0.151 20.719 7.859 1 97.25 178 ASP B CA 1
ATOM 4040 C C . ASP B 1 178 ? 0.281 19.312 8.469 1 97.25 178 ASP B C 1
ATOM 4042 O O . ASP B 1 178 ? -0.307 18.359 7.965 1 97.25 178 ASP B O 1
ATOM 4046 N N . LEU B 1 179 ? 0.956 19.219 9.531 1 97.31 179 LEU B N 1
ATOM 4047 C CA . LEU B 1 179 ? 1.297 17.891 10.055 1 97.31 179 LEU B CA 1
ATOM 4048 C C . LEU B 1 179 ? 0.112 17.281 10.797 1 97.31 179 LEU B C 1
ATOM 4050 O O . LEU B 1 179 ? -0.052 16.062 10.805 1 97.31 179 LEU B O 1
ATOM 4054 N N . CYS B 1 180 ? -0.748 18.109 11.383 1 98.31 180 CYS B N 1
ATOM 4055 C CA . CYS B 1 180 ? -1.997 17.609 11.953 1 98.31 180 CYS B CA 1
ATOM 4056 C C . CYS B 1 180 ? -2.887 17.016 10.867 1 98.31 180 CYS B C 1
ATOM 4058 O O . CYS B 1 180 ? -3.459 15.938 11.047 1 98.31 180 CYS B O 1
ATOM 4060 N N . ARG B 1 181 ? -2.988 17.719 9.789 1 97.69 181 ARG B N 1
ATOM 4061 C CA . ARG B 1 181 ? -3.807 17.234 8.68 1 97.69 181 ARG B CA 1
ATOM 4062 C C . ARG B 1 181 ? -3.178 16.016 8.016 1 97.69 181 ARG B C 1
ATOM 4064 O O . ARG B 1 181 ? -3.889 15.141 7.527 1 97.69 181 ARG B O 1
ATOM 4071 N N . PHE B 1 182 ? -1.834 15.969 8.016 1 98.12 182 PHE B N 1
ATOM 4072 C CA . PHE B 1 182 ? -1.146 14.766 7.582 1 98.12 182 PHE B CA 1
ATOM 4073 C C . PHE B 1 182 ? -1.613 13.555 8.383 1 98.12 182 PHE B C 1
ATOM 4075 O O . PHE B 1 182 ? -2.002 12.531 7.809 1 98.12 182 PHE B O 1
ATOM 4082 N N . SER B 1 183 ? -1.631 13.688 9.695 1 98.5 183 SER B N 1
ATOM 4083 C CA . SER B 1 183 ? -2.066 12.617 10.586 1 98.5 183 SER B CA 1
ATOM 4084 C C . SER B 1 183 ? -3.543 12.297 10.383 1 98.5 183 SER B C 1
ATOM 4086 O O . SER B 1 183 ? -3.938 11.133 10.383 1 98.5 183 SER B O 1
ATOM 4088 N N . LYS B 1 184 ? -4.301 13.336 10.242 1 97.81 184 LYS B N 1
ATOM 4089 C CA . LYS B 1 184 ? -5.723 13.164 9.961 1 97.81 184 LYS B CA 1
ATOM 4090 C C . LYS B 1 184 ? -5.934 12.297 8.727 1 97.81 184 LYS B C 1
ATOM 4092 O O . LYS B 1 184 ? -6.738 11.359 8.75 1 97.81 184 LYS B O 1
ATOM 4097 N N . LEU B 1 185 ? -5.223 12.602 7.699 1 98.31 185 LEU B N 1
ATOM 4098 C CA . LEU B 1 185 ? -5.379 11.875 6.441 1 98.31 185 LEU B CA 1
ATOM 4099 C C . LEU B 1 185 ? -4.891 10.438 6.578 1 98.31 185 LEU B C 1
ATOM 4101 O O . LEU B 1 185 ? -5.43 9.531 5.938 1 98.31 185 LEU B O 1
ATOM 4105 N N . CYS B 1 186 ? -3.887 10.203 7.367 1 98.06 186 CYS B N 1
ATOM 4106 C CA . CYS B 1 186 ? -3.451 8.836 7.621 1 98.06 186 CYS B CA 1
ATOM 4107 C C . CYS B 1 186 ? -4.586 8 8.203 1 98.06 186 CYS B C 1
ATOM 4109 O O . CYS B 1 186 ? -4.852 6.891 7.738 1 98.06 186 CYS B O 1
ATOM 4111 N N . LEU B 1 187 ? -5.266 8.555 9.18 1 97.25 187 LEU B N 1
ATOM 4112 C CA . LEU B 1 187 ? -6.359 7.816 9.805 1 97.25 187 LEU B CA 1
ATOM 4113 C C . LEU B 1 187 ? -7.508 7.617 8.82 1 97.25 187 LEU B C 1
ATOM 4115 O O . LEU B 1 187 ? -7.992 6.496 8.641 1 97.25 187 LEU B O 1
ATOM 4119 N N . GLU B 1 188 ? -7.906 8.695 8.18 1 96.69 188 GLU B N 1
ATOM 4120 C CA . GLU B 1 188 ? -9.039 8.633 7.266 1 96.69 188 GLU B CA 1
ATOM 4121 C C . GLU B 1 188 ? -8.742 7.719 6.078 1 96.69 188 GLU B C 1
ATOM 4123 O O . GLU B 1 188 ? -9.633 7.02 5.59 1 96.69 188 GLU B O 1
ATOM 4128 N N . GLY B 1 189 ? -7.52 7.781 5.59 1 96.94 189 GLY B N 1
ATOM 4129 C CA . GLY B 1 189 ? -7.113 6.859 4.543 1 96.94 189 GLY B CA 1
ATOM 4130 C C . GLY B 1 189 ? -7.23 5.402 4.949 1 96.94 189 GLY B C 1
ATOM 4131 O O . GLY B 1 189 ? -7.648 4.559 4.156 1 96.94 189 GLY B O 1
ATOM 4132 N N . CYS B 1 190 ? -6.809 5.129 6.117 1 96.62 190 CYS B N 1
ATOM 4133 C CA . CYS B 1 190 ? -6.938 3.775 6.641 1 96.62 190 CYS B CA 1
ATOM 4134 C C . CYS B 1 190 ? -8.406 3.369 6.754 1 96.62 190 CYS B C 1
ATOM 4136 O O . CYS B 1 190 ? -8.773 2.264 6.359 1 96.62 190 CYS B O 1
ATOM 4138 N N . GLN B 1 191 ? -9.242 4.273 7.238 1 95.5 191 GLN B N 1
ATOM 4139 C CA . GLN B 1 191 ? -10.672 4.016 7.395 1 95.5 191 GLN B CA 1
ATOM 4140 C C . GLN B 1 191 ? -11.32 3.68 6.051 1 95.5 191 GLN B C 1
ATOM 4142 O O . GLN B 1 191 ? -12.219 2.842 5.984 1 95.5 191 GLN B O 1
ATOM 4147 N N . GLN B 1 192 ? -10.867 4.312 5.035 1 95.19 192 GLN B N 1
ATOM 4148 C CA . GLN B 1 192 ? -11.453 4.109 3.715 1 95.19 192 GLN B CA 1
ATOM 4149 C C . GLN B 1 192 ? -10.82 2.914 3.01 1 95.19 192 GLN B C 1
ATOM 4151 O O . GLN B 1 192 ? -11.211 2.564 1.895 1 95.19 192 GLN B O 1
ATOM 4156 N N . GLY B 1 193 ? -9.758 2.33 3.633 1 94.25 193 GLY B N 1
ATOM 4157 C CA . GLY B 1 193 ? -9.125 1.145 3.076 1 94.25 193 GLY B CA 1
ATOM 4158 C C . GLY B 1 193 ? -8.062 1.466 2.041 1 94.25 193 GLY B C 1
ATOM 4159 O O . GLY B 1 193 ? -7.672 0.599 1.258 1 94.25 193 GLY B O 1
ATOM 4160 N N . TYR B 1 194 ? -7.598 2.713 2.01 1 96.25 194 TYR B N 1
ATOM 4161 C CA . TYR B 1 194 ? -6.582 3.105 1.041 1 96.25 194 TYR B CA 1
ATOM 4162 C C . TYR B 1 194 ? -5.191 2.695 1.512 1 96.25 194 TYR B C 1
ATOM 4164 O O . TYR B 1 194 ? -4.301 2.447 0.696 1 96.25 194 TYR B O 1
ATOM 4172 N N . ILE B 1 195 ? -5.012 2.67 2.793 1 97.5 195 ILE B N 1
ATOM 4173 C CA . ILE B 1 195 ? -3.76 2.205 3.383 1 97.5 195 ILE B CA 1
ATOM 4174 C C . ILE B 1 195 ? -4.059 1.286 4.566 1 97.5 195 ILE B C 1
ATOM 4176 O O . ILE B 1 195 ? -5.188 1.243 5.059 1 97.5 195 ILE B O 1
ATOM 4180 N N . THR B 1 196 ? -3.074 0.571 4.984 1 96.5 196 THR B N 1
ATOM 4181 C CA . THR B 1 196 ? -3.234 -0.367 6.09 1 96.5 196 THR B CA 1
ATOM 4182 C C . THR B 1 196 ? -3.094 0.348 7.434 1 96.5 196 THR B C 1
ATOM 4184 O O . THR B 1 196 ? -2.615 1.482 7.488 1 96.5 196 THR B O 1
ATOM 4187 N N . GLN B 1 197 ? -3.547 -0.33 8.438 1 96.31 197 GLN B N 1
ATOM 4188 C CA . GLN B 1 197 ? -3.367 0.179 9.789 1 96.31 197 GLN B CA 1
ATOM 4189 C C . GLN B 1 197 ? -1.89 0.4 10.102 1 96.31 197 GLN B C 1
ATOM 4191 O O . GLN B 1 197 ? -1.521 1.411 10.703 1 96.31 197 GLN B O 1
ATOM 4196 N N . GLN B 1 198 ? -1.069 -0.493 9.68 1 95.38 198 GLN B N 1
ATOM 4197 C CA . GLN B 1 198 ? 0.364 -0.379 9.93 1 95.38 198 GLN B CA 1
ATOM 4198 C C . GLN B 1 198 ? 0.946 0.853 9.242 1 95.38 198 GLN B C 1
ATOM 4200 O O . GLN B 1 198 ? 1.761 1.569 9.828 1 95.38 198 GLN B O 1
ATOM 4205 N N . GLU B 1 199 ? 0.511 1.05 8.086 1 97.56 199 GLU B N 1
ATOM 4206 C CA . GLU B 1 199 ? 0.979 2.23 7.363 1 97.56 199 GLU B CA 1
ATOM 4207 C C . GLU B 1 199 ? 0.522 3.514 8.055 1 97.56 199 GLU B C 1
ATOM 4209 O O . GLU B 1 199 ? 1.306 4.453 8.211 1 97.56 199 GLU B O 1
ATOM 4214 N N . ALA B 1 200 ? -0.737 3.572 8.453 1 98.12 200 ALA B N 1
ATOM 4215 C CA . ALA B 1 200 ? -1.26 4.758 9.133 1 98.12 200 ALA B CA 1
ATOM 4216 C C . ALA B 1 200 ? -0.469 5.055 10.406 1 98.12 200 ALA B C 1
ATOM 4218 O O . ALA B 1 200 ? -0.102 6.203 10.656 1 98.12 200 ALA B O 1
ATOM 4219 N N . GLN B 1 201 ? -0.181 4.027 11.141 1 97.5 201 GLN B N 1
ATOM 4220 C CA . GLN B 1 201 ? 0.575 4.164 12.383 1 97.5 201 GLN B CA 1
ATOM 4221 C C . GLN B 1 201 ? 2.014 4.59 12.109 1 97.5 201 GLN B C 1
ATOM 4223 O O . GLN B 1 201 ? 2.52 5.527 12.727 1 97.5 201 GLN B O 1
ATOM 4228 N N . THR B 1 202 ? 2.617 3.977 11.195 1 97.19 202 THR B N 1
ATOM 4229 C CA . THR B 1 202 ? 4.02 4.223 10.883 1 97.19 202 THR B CA 1
ATOM 4230 C C . THR B 1 202 ? 4.203 5.613 10.281 1 97.19 202 THR B C 1
ATOM 4232 O O . THR B 1 202 ? 5.09 6.363 10.688 1 97.19 202 THR B O 1
ATOM 4235 N N . TRP B 1 203 ? 3.33 5.965 9.344 1 97.94 203 TRP B N 1
ATOM 4236 C CA . TRP B 1 203 ? 3.504 7.223 8.625 1 97.94 203 TRP B CA 1
ATOM 4237 C C . TRP B 1 203 ? 3.182 8.414 9.523 1 97.94 203 TRP B C 1
ATOM 4239 O O . TRP B 1 203 ? 3.877 9.43 9.492 1 97.94 203 TRP B O 1
ATOM 4249 N N . SER B 1 204 ? 2.174 8.289 10.328 1 97.94 204 SER B N 1
ATOM 4250 C CA . SER B 1 204 ? 1.812 9.398 11.203 1 97.94 204 SER B CA 1
ATOM 4251 C C . SER B 1 204 ? 2.943 9.727 12.172 1 97.94 204 SER B C 1
ATOM 4253 O O . SER B 1 204 ? 3.059 10.867 12.625 1 97.94 204 SER B O 1
ATOM 4255 N N . LEU B 1 205 ? 3.848 8.812 12.422 1 96.88 205 LEU B N 1
ATOM 4256 C CA . LEU B 1 205 ? 4.945 9.008 13.359 1 96.88 205 LEU B CA 1
ATOM 4257 C C . LEU B 1 205 ? 6.055 9.844 12.734 1 96.88 205 LEU B C 1
ATOM 4259 O O . LEU B 1 205 ? 6.934 10.352 13.438 1 96.88 205 LEU B O 1
ATOM 4263 N N . MET B 1 206 ? 6.02 10.039 11.508 1 94.81 206 MET B N 1
ATOM 4264 C CA . MET B 1 206 ? 7.086 10.75 10.812 1 94.81 206 MET B CA 1
ATOM 4265 C C . MET B 1 206 ? 7.148 12.211 11.266 1 94.81 206 MET B C 1
ATOM 4267 O O . MET B 1 206 ? 8.203 12.844 11.195 1 94.81 206 MET B O 1
ATOM 4271 N N . SER B 1 207 ? 6.02 12.711 11.781 1 92.56 207 SER B N 1
ATOM 4272 C CA . SER B 1 207 ? 5.969 14.109 12.188 1 92.56 207 SER B CA 1
ATOM 4273 C C . SER B 1 207 ? 6.434 14.289 13.625 1 92.56 207 SER B C 1
ATOM 4275 O O . SER B 1 207 ? 6.688 15.406 14.07 1 92.56 207 SER B O 1
ATOM 4277 N N . ALA B 1 208 ? 6.613 13.242 14.32 1 93.88 208 ALA B N 1
ATOM 4278 C CA . ALA B 1 208 ? 6.73 13.289 15.773 1 93.88 208 ALA B CA 1
ATOM 4279 C C . ALA B 1 208 ? 7.977 14.062 16.203 1 93.88 208 ALA B C 1
ATOM 4281 O O . ALA B 1 208 ? 7.902 14.953 17.047 1 93.88 208 ALA B O 1
ATOM 4282 N N . SER B 1 209 ? 9.047 13.719 15.609 1 90.38 209 SER B N 1
ATOM 4283 C CA . SER B 1 209 ? 10.297 14.352 16.016 1 90.38 209 SER B CA 1
ATOM 4284 C C . SER B 1 209 ? 10.25 15.859 15.797 1 90.38 209 SER B C 1
ATOM 4286 O O . SER B 1 209 ? 10.688 16.625 16.656 1 90.38 209 SER B O 1
ATOM 4288 N N . MET B 1 210 ? 9.742 16.266 14.711 1 92.25 210 MET B N 1
ATOM 4289 C CA . MET B 1 210 ? 9.656 17.688 14.383 1 92.25 210 MET B CA 1
ATOM 4290 C C . MET B 1 210 ? 8.695 18.391 15.328 1 92.25 210 MET B C 1
ATOM 4292 O O . MET B 1 210 ? 8.992 19.484 15.82 1 92.25 210 MET B O 1
ATOM 4296 N N . LEU B 1 211 ? 7.637 17.797 15.602 1 96.31 211 LEU B N 1
ATOM 4297 C CA . LEU B 1 211 ? 6.645 18.406 16.484 1 96.31 211 LEU B CA 1
ATOM 4298 C C . LEU B 1 211 ? 7.195 18.578 17.891 1 96.31 211 LEU B C 1
ATOM 4300 O O . LEU B 1 211 ? 7.008 19.625 18.516 1 96.31 211 LEU B O 1
ATOM 4304 N N . ARG B 1 212 ? 7.906 17.625 18.312 1 95.44 212 ARG B N 1
ATOM 4305 C CA . ARG B 1 212 ? 8.445 17.672 19.672 1 95.44 212 ARG B CA 1
ATOM 4306 C C . ARG B 1 212 ? 9.586 18.672 19.766 1 95.44 212 ARG B C 1
ATOM 4308 O O . ARG B 1 212 ? 9.867 19.203 20.859 1 95.44 212 ARG B O 1
ATOM 4315 N N . ARG B 1 213 ? 10.188 18.938 18.719 1 93.75 213 ARG B N 1
ATOM 4316 C CA . ARG B 1 213 ? 11.25 19.938 18.688 1 93.75 213 ARG B CA 1
ATOM 4317 C C . ARG B 1 213 ? 10.68 21.344 18.688 1 93.75 213 ARG B C 1
ATOM 4319 O O . ARG B 1 213 ? 11.266 22.266 19.266 1 93.75 213 ARG B O 1
ATOM 4326 N N . ILE B 1 214 ? 9.555 21.5 18.094 1 95.19 214 ILE B N 1
ATOM 4327 C CA . ILE B 1 214 ? 9 22.828 17.844 1 95.19 214 ILE B CA 1
ATOM 4328 C C . ILE B 1 214 ? 8.062 23.203 18.984 1 95.19 214 ILE B C 1
ATOM 4330 O O . ILE B 1 214 ? 8.016 24.375 19.391 1 95.19 214 ILE B O 1
ATOM 4334 N N . TYR B 1 215 ? 7.395 22.219 19.484 1 97.75 215 TYR B N 1
ATOM 4335 C CA . TYR B 1 215 ? 6.359 22.531 20.469 1 97.75 215 TYR B CA 1
ATOM 4336 C C . TYR B 1 215 ? 6.699 21.922 21.812 1 97.75 215 TYR B C 1
ATOM 4338 O O . TYR B 1 215 ? 7.402 20.922 21.891 1 97.75 215 TYR B O 1
ATOM 4346 N N . ASP B 1 216 ? 6.066 22.438 22.875 1 97.38 216 ASP B N 1
ATOM 4347 C CA . ASP B 1 216 ? 6.418 22.062 24.234 1 97.38 216 ASP B CA 1
ATOM 4348 C C . ASP B 1 216 ? 5.488 20.969 24.766 1 97.38 216 ASP B C 1
ATOM 4350 O O . ASP B 1 216 ? 5.719 20.406 25.828 1 97.38 216 ASP B O 1
ATOM 4354 N N . GLY B 1 217 ? 4.453 20.75 24.047 1 98.25 217 GLY B N 1
ATOM 4355 C CA . GLY B 1 217 ? 3.438 19.797 24.453 1 98.25 217 GLY B CA 1
ATOM 4356 C C . GLY B 1 217 ? 2.176 19.859 23.609 1 98.25 217 GLY B C 1
ATOM 4357 O O . GLY B 1 217 ? 2.096 20.641 22.672 1 98.25 217 GLY B O 1
ATOM 4358 N N . TRP B 1 218 ? 1.241 19.047 24.016 1 98.56 218 TRP B N 1
ATOM 4359 C CA . TRP B 1 218 ? -0.002 18.938 23.266 1 98.56 218 TRP B CA 1
ATOM 4360 C C . TRP B 1 218 ? -0.726 20.281 23.219 1 98.56 218 TRP B C 1
ATOM 4362 O O . TRP B 1 218 ? -1.163 20.719 22.156 1 98.56 218 TRP B O 1
ATOM 4372 N N . ASP B 1 219 ? -0.813 20.938 24.359 1 97.81 219 ASP B N 1
ATOM 4373 C CA . ASP B 1 219 ? -1.542 22.188 24.469 1 97.81 219 ASP B CA 1
ATOM 4374 C C . ASP B 1 219 ? -0.9 23.281 23.609 1 97.81 219 ASP B C 1
ATOM 4376 O O . ASP B 1 219 ? -1.586 23.953 22.828 1 97.81 219 ASP B O 1
ATOM 4380 N N . ASP B 1 220 ? 0.397 23.391 23.797 1 98.19 220 ASP B N 1
ATOM 4381 C CA . ASP B 1 220 ? 1.129 24.359 22.984 1 98.19 220 ASP B CA 1
ATOM 4382 C C . ASP B 1 220 ? 0.95 24.094 21.5 1 98.19 220 ASP B C 1
ATOM 4384 O O . ASP B 1 220 ? 0.687 25 20.719 1 98.19 220 ASP B O 1
ATOM 4388 N N . MET B 1 221 ? 1.035 22.875 21.125 1 98.5 221 MET B N 1
ATOM 4389 C CA . MET B 1 221 ? 0.913 22.438 19.734 1 98.5 221 MET B CA 1
ATOM 4390 C C . MET B 1 221 ? -0.463 22.797 19.172 1 98.5 221 MET B C 1
ATOM 4392 O O . MET B 1 221 ? -0.567 23.438 18.141 1 98.5 221 MET B O 1
ATOM 4396 N N . TRP B 1 222 ? -1.518 22.484 19.891 1 98.5 222 TRP B N 1
ATOM 4397 C CA . TRP B 1 222 ? -2.863 22.672 19.359 1 98.5 222 TRP B CA 1
ATOM 4398 C C . TRP B 1 222 ? -3.281 24.125 19.422 1 98.5 222 TRP B C 1
ATOM 4400 O O . TRP B 1 222 ? -4.109 24.578 18.625 1 98.5 222 TRP B O 1
ATOM 4410 N N . LYS B 1 223 ? -2.723 24.906 20.328 1 96.94 223 LYS B N 1
ATOM 4411 C CA . LYS B 1 223 ? -2.947 26.344 20.297 1 96.94 223 LYS B CA 1
ATOM 4412 C C . LYS B 1 223 ? -2.424 26.953 19 1 96.94 223 LYS B C 1
ATOM 4414 O O . LYS B 1 223 ? -3.09 27.797 18.391 1 96.94 223 LYS B O 1
ATOM 4419 N N . ASN B 1 224 ? -1.213 26.547 18.641 1 97.94 224 ASN B N 1
ATOM 4420 C CA . ASN B 1 224 ? -0.663 27 17.375 1 97.94 224 ASN B CA 1
ATOM 4421 C C . ASN B 1 224 ? -1.487 26.5 16.188 1 97.94 224 ASN B C 1
ATOM 4423 O O . ASN B 1 224 ? -1.647 27.219 15.195 1 97.94 224 ASN B O 1
ATOM 4427 N N . PHE B 1 225 ? -2.029 25.359 16.312 1 97.88 225 PHE B N 1
ATOM 4428 C CA . PHE B 1 225 ? -2.916 24.812 15.289 1 97.88 225 PHE B CA 1
ATOM 4429 C C . PHE B 1 225 ? -4.133 25.703 15.086 1 97.88 225 PHE B C 1
ATOM 4431 O O . PHE B 1 225 ? -4.473 26.047 13.961 1 97.88 225 PHE B O 1
ATOM 4438 N N . ILE B 1 226 ? -4.777 26.094 16.125 1 95.88 226 ILE B N 1
ATOM 4439 C CA . ILE B 1 226 ? -5.996 26.906 16.078 1 95.88 226 ILE B CA 1
ATOM 4440 C C . ILE B 1 226 ? -5.703 28.25 15.43 1 95.88 226 ILE B C 1
ATOM 4442 O O . ILE B 1 226 ? -6.469 28.719 14.586 1 95.88 226 ILE B O 1
ATOM 4446 N N . THR B 1 227 ? -4.645 28.812 15.828 1 95.69 227 THR B N 1
ATOM 4447 C CA . THR B 1 227 ? -4.277 30.094 15.266 1 95.69 227 THR B CA 1
ATOM 4448 C C . THR B 1 227 ? -4.004 29.984 13.766 1 95.69 227 THR B C 1
ATOM 4450 O O . THR B 1 227 ? -4.453 30.812 12.977 1 95.69 227 THR B O 1
ATOM 4453 N N . THR B 1 228 ? -3.236 28.953 13.438 1 96.56 228 THR B N 1
ATOM 4454 C CA . THR B 1 228 ? -2.904 28.766 12.031 1 96.56 228 THR B CA 1
ATOM 4455 C C . THR B 1 228 ? -4.156 28.453 11.219 1 96.56 228 THR B C 1
ATOM 4457 O O . THR B 1 228 ? -4.293 28.906 10.078 1 96.56 228 THR B O 1
ATOM 4460 N N . ARG B 1 229 ? -5.043 27.672 11.734 1 94.81 229 ARG B N 1
ATOM 4461 C CA . ARG B 1 229 ? -6.316 27.375 11.078 1 94.81 229 ARG B CA 1
ATOM 4462 C C . ARG B 1 229 ? -7.105 28.641 10.82 1 94.81 229 ARG B C 1
ATOM 4464 O O . ARG B 1 229 ? -7.699 28.812 9.75 1 94.81 229 ARG B O 1
ATOM 4471 N N . TRP B 1 230 ? -7.156 29.484 11.805 1 93.25 230 TRP B N 1
ATOM 4472 C CA . TRP B 1 230 ? -7.812 30.781 11.656 1 93.25 230 TRP B CA 1
ATOM 4473 C C . TRP B 1 230 ? -7.215 31.562 10.492 1 93.25 230 TRP B C 1
ATOM 4475 O O . TRP B 1 230 ? -7.945 32.125 9.672 1 93.25 230 TRP B O 1
ATOM 4485 N N . PHE B 1 231 ? -5.934 31.531 10.438 1 94.56 231 PHE B N 1
ATOM 4486 C CA . PHE B 1 231 ? -5.223 32.281 9.406 1 94.56 231 PHE B CA 1
ATOM 4487 C C . PHE B 1 231 ? -5.5 31.688 8.031 1 94.56 231 PHE B C 1
ATOM 4489 O O . PHE B 1 231 ? -5.73 32.406 7.066 1 94.56 231 PHE B O 1
ATOM 4496 N N . TRP B 1 232 ? -5.477 30.422 7.902 1 93.56 232 TRP B N 1
ATOM 4497 C CA . TRP B 1 232 ? -5.75 29.703 6.66 1 93.56 232 TRP B CA 1
ATOM 4498 C C . TRP B 1 232 ? -7.176 29.969 6.18 1 93.56 232 TRP B C 1
ATOM 4500 O O . TRP B 1 232 ? -7.41 30.156 4.984 1 93.56 232 TRP B O 1
ATOM 4510 N N . ALA B 1 233 ? -8.148 29.984 7.066 1 87.56 233 ALA B N 1
ATOM 4511 C CA . ALA B 1 233 ? -9.562 30.141 6.727 1 87.56 233 ALA B CA 1
ATOM 4512 C C . ALA B 1 233 ? -9.828 31.531 6.16 1 87.56 233 ALA B C 1
ATOM 4514 O O . ALA B 1 233 ? -10.812 31.75 5.449 1 87.56 233 ALA B O 1
ATOM 4515 N N . SER B 1 234 ? -8.961 32.469 6.418 1 82.31 234 SER B N 1
ATOM 4516 C CA . SER B 1 234 ? -8.898 33.781 5.832 1 82.31 234 SER B CA 1
ATOM 4517 C C . SER B 1 234 ? -10.273 34.438 5.801 1 82.31 234 SER B C 1
ATOM 4519 O O . SER B 1 234 ? -10.695 34.969 4.77 1 82.31 234 SER B O 1
ATOM 4521 N N . GLY B 1 235 ? -10.977 34.25 6.797 1 71.81 235 GLY B N 1
ATOM 4522 C CA . GLY B 1 235 ? -12.25 34.906 6.895 1 71.81 235 GLY B CA 1
ATOM 4523 C C . GLY B 1 235 ? -13.367 34.219 6.137 1 71.81 235 GLY B C 1
ATOM 4524 O O . GLY B 1 235 ? -14.508 34.688 6.117 1 71.81 235 GLY B O 1
ATOM 4525 N N . ASP B 1 236 ? -13.008 33.188 5.465 1 76.81 236 ASP B N 1
ATOM 4526 C CA . ASP B 1 236 ? -14.055 32.438 4.805 1 76.81 236 ASP B CA 1
ATOM 4527 C C . ASP B 1 236 ? -15.062 31.891 5.82 1 76.81 236 ASP B C 1
ATOM 4529 O O . ASP B 1 236 ? -14.703 31.125 6.711 1 76.81 236 ASP B O 1
ATOM 4533 N N . PRO B 1 237 ? -16.281 32.312 5.625 1 71.44 237 PRO B N 1
ATOM 4534 C CA . PRO B 1 237 ? -17.281 31.938 6.621 1 71.44 237 PRO B CA 1
ATOM 4535 C C . PRO B 1 237 ? -17.516 30.438 6.711 1 71.44 237 PRO B C 1
ATOM 4537 O O . PRO B 1 237 ? -17.875 29.922 7.773 1 71.44 237 PRO B O 1
ATOM 4540 N N . ASN B 1 238 ? -17.344 29.781 5.68 1 69.19 238 ASN B N 1
ATOM 4541 C CA . ASN B 1 238 ? -17.531 28.344 5.676 1 69.19 238 ASN B CA 1
ATOM 4542 C C . ASN B 1 238 ? -16.562 27.641 6.621 1 69.19 238 ASN B C 1
ATOM 4544 O O . ASN B 1 238 ? -16.875 26.578 7.156 1 69.19 238 ASN B O 1
ATOM 4548 N N . TRP B 1 239 ? -15.484 28.281 6.844 1 73.19 239 TRP B N 1
ATOM 4549 C CA . TRP B 1 239 ? -14.469 27.641 7.676 1 73.19 239 TRP B CA 1
ATOM 4550 C C . TRP B 1 239 ? -14.375 28.328 9.039 1 73.19 239 TRP B C 1
ATOM 4552 O O . TRP B 1 239 ? -14.094 27.672 10.047 1 73.19 239 TRP B O 1
ATOM 4562 N N . SER B 1 240 ? -14.672 29.562 9.031 1 70.69 240 SER B N 1
ATOM 4563 C CA . SER B 1 240 ? -14.547 30.328 10.266 1 70.69 240 SER B CA 1
ATOM 4564 C C . SER B 1 240 ? -15.578 29.891 11.297 1 70.69 240 SER B C 1
ATOM 4566 O O . SER B 1 240 ? -15.312 29.922 12.5 1 70.69 240 SER B O 1
ATOM 4568 N N . ALA B 1 241 ? -16.625 29.344 10.773 1 69.56 241 ALA B N 1
ATOM 4569 C CA . ALA B 1 241 ? -17.688 28.891 11.672 1 69.56 241 ALA B CA 1
ATOM 4570 C C . ALA B 1 241 ? -17.234 27.703 12.516 1 69.56 241 ALA B C 1
ATOM 4572 O O . ALA B 1 241 ? -17.656 27.547 13.656 1 69.56 241 ALA B O 1
ATOM 4573 N N . SER B 1 242 ? -16.281 27.047 11.93 1 78 242 SER B N 1
ATOM 4574 C CA . SER B 1 242 ? -15.875 25.844 12.656 1 78 242 SER B CA 1
ATOM 4575 C C . SER B 1 242 ? -14.68 26.125 13.555 1 78 242 SER B C 1
ATOM 4577 O O . SER B 1 242 ? -14.258 25.266 14.336 1 78 242 SER B O 1
ATOM 4579 N N . HIS B 1 243 ? -14.211 27.281 13.508 1 83.75 243 HIS B N 1
ATOM 4580 C CA . HIS B 1 243 ? -13.047 27.641 14.305 1 83.75 243 HIS B CA 1
ATOM 4581 C C . HIS B 1 243 ? -13.328 27.484 15.797 1 83.75 243 HIS B C 1
ATOM 4583 O O . HIS B 1 243 ? -12.562 26.844 16.516 1 83.75 243 HIS B O 1
ATOM 4589 N N . GLN B 1 244 ? -14.414 28.031 16.188 1 84.88 244 GLN B N 1
ATOM 4590 C CA . GLN B 1 244 ? -14.766 27.953 17.609 1 84.88 244 GLN B CA 1
ATOM 4591 C C . GLN B 1 244 ? -14.992 26.5 18.031 1 84.88 244 GLN B C 1
ATOM 4593 O O . GLN B 1 244 ? -14.625 26.109 19.141 1 84.88 244 GLN B O 1
ATOM 4598 N N . THR B 1 245 ? -15.531 25.828 17.172 1 90.88 245 THR B N 1
ATOM 4599 C CA . THR B 1 245 ? -15.797 24.422 17.469 1 90.88 245 THR B CA 1
ATOM 4600 C C . THR B 1 245 ? -14.492 23.656 17.703 1 90.88 245 THR B C 1
ATOM 4602 O O . THR B 1 245 ? -14.406 22.812 18.594 1 90.88 245 THR B O 1
ATOM 4605 N N . PHE B 1 246 ? -13.508 23.953 16.938 1 92.81 246 PHE B N 1
ATOM 4606 C CA . PHE B 1 246 ? -12.211 23.312 17.125 1 92.81 246 PHE B CA 1
ATOM 4607 C C . PHE B 1 246 ? -11.602 23.719 18.453 1 92.81 246 PHE B C 1
ATOM 4609 O O . PHE B 1 246 ? -11.039 22.875 19.172 1 92.81 246 PHE B O 1
ATOM 4616 N N . SER B 1 247 ? -11.695 24.938 18.75 1 92.88 247 SER B N 1
ATOM 4617 C CA . SER B 1 247 ? -11.172 25.422 20.031 1 92.88 247 SER B CA 1
ATOM 4618 C C . SER B 1 247 ? -11.852 24.719 21.188 1 92.88 247 SER B C 1
ATOM 4620 O O . SER B 1 247 ? -11.18 24.266 22.125 1 92.88 247 SER B O 1
ATOM 4622 N N . ASP B 1 248 ? -13.125 24.609 21.094 1 94.62 248 ASP B N 1
ATOM 4623 C CA . ASP B 1 248 ? -13.875 23.938 22.156 1 94.62 248 ASP B CA 1
ATOM 4624 C C . ASP B 1 248 ? -13.5 22.469 22.234 1 94.62 248 ASP B C 1
ATOM 4626 O O . ASP B 1 248 ? -13.367 21.922 23.344 1 94.62 248 ASP B O 1
ATOM 4630 N N . THR B 1 249 ? -13.359 21.891 21.141 1 96.31 249 THR B N 1
ATOM 4631 C CA . THR B 1 249 ? -13 20.484 21.094 1 96.31 249 THR B CA 1
ATOM 4632 C C . THR B 1 249 ? -11.648 20.234 21.734 1 96.31 249 THR B C 1
ATOM 4634 O O . THR B 1 249 ? -11.492 19.312 22.531 1 96.31 249 THR B O 1
ATOM 4637 N N . ILE B 1 250 ? -10.703 21.047 21.422 1 97.25 250 ILE B N 1
ATOM 4638 C CA . ILE B 1 250 ? -9.359 20.922 21.984 1 97.25 250 ILE B CA 1
ATOM 4639 C C . ILE B 1 250 ? -9.398 21.125 23.484 1 97.25 250 ILE B C 1
ATOM 4641 O O . ILE B 1 250 ? -8.797 20.359 24.25 1 97.25 250 ILE B O 1
ATOM 4645 N N . ASP B 1 251 ? -10.125 22.125 23.906 1 96.5 251 ASP B N 1
ATOM 4646 C CA . ASP B 1 251 ? -10.281 22.375 25.344 1 96.5 251 ASP B CA 1
ATOM 4647 C C . ASP B 1 251 ? -10.883 21.156 26.047 1 96.5 251 ASP B C 1
ATOM 4649 O O . ASP B 1 251 ? -10.445 20.797 27.141 1 96.5 251 ASP B O 1
ATOM 4653 N N . ASN B 1 252 ? -11.844 20.625 25.406 1 96.62 252 ASN B N 1
ATOM 4654 C CA . ASN B 1 252 ? -12.477 19.438 25.969 1 96.62 252 ASN B CA 1
ATOM 4655 C C . ASN B 1 252 ? -11.492 18.266 26.062 1 96.62 252 ASN B C 1
ATOM 4657 O O . ASN B 1 252 ? -11.492 17.531 27.062 1 96.62 252 ASN B O 1
ATOM 4661 N N . ILE B 1 253 ? -10.672 18.078 25.062 1 97.19 253 ILE B N 1
ATOM 4662 C CA . ILE B 1 253 ? -9.68 17 25.062 1 97.19 253 ILE B CA 1
ATOM 4663 C C . ILE B 1 253 ? -8.688 17.203 26.203 1 97.19 253 ILE B C 1
ATOM 4665 O O . ILE B 1 253 ? -8.422 16.297 26.984 1 97.19 253 ILE B O 1
ATOM 4669 N N . ILE B 1 254 ? -8.203 18.391 26.328 1 96.94 254 ILE B N 1
ATOM 4670 C CA . ILE B 1 254 ? -7.141 18.719 27.266 1 96.94 254 ILE B CA 1
ATOM 4671 C C . ILE B 1 254 ? -7.672 18.625 28.688 1 96.94 254 ILE B C 1
ATOM 4673 O O . ILE B 1 254 ? -6.973 18.156 29.594 1 96.94 254 ILE B O 1
ATOM 4677 N N . ASN B 1 255 ? -8.914 18.984 28.859 1 96.19 255 ASN B N 1
ATOM 4678 C CA . ASN B 1 255 ? -9.453 19.094 30.203 1 96.19 255 ASN B CA 1
ATOM 4679 C C . ASN B 1 255 ? -10.188 17.828 30.625 1 96.19 255 ASN B C 1
ATOM 4681 O O . ASN B 1 255 ? -10.656 17.703 31.75 1 96.19 255 ASN B O 1
ATOM 4685 N N . ASP B 1 256 ? -10.281 16.906 29.766 1 95.25 256 ASP B N 1
ATOM 4686 C CA . ASP B 1 256 ? -10.898 15.633 30.109 1 95.25 256 ASP B CA 1
ATOM 4687 C C . ASP B 1 256 ? -10.102 14.922 31.203 1 95.25 256 ASP B C 1
ATOM 4689 O O . ASP B 1 256 ? -8.867 14.922 31.188 1 95.25 256 ASP B O 1
ATOM 4693 N N . LYS B 1 257 ? -10.789 14.312 32.156 1 93.94 257 LYS B N 1
ATOM 4694 C CA . LYS B 1 257 ? -10.156 13.609 33.281 1 93.94 257 LYS B CA 1
ATOM 4695 C C . LYS B 1 257 ? -9.281 12.469 32.781 1 93.94 257 LYS B C 1
ATOM 4697 O O . LYS B 1 257 ? -8.266 12.148 33.406 1 93.94 257 LYS B O 1
ATOM 4702 N N . ASN B 1 258 ? -9.656 11.852 31.719 1 93.62 258 ASN B N 1
ATOM 4703 C CA . ASN B 1 258 ? -8.922 10.719 31.172 1 93.62 258 ASN B CA 1
ATOM 4704 C C . ASN B 1 258 ? -8.156 11.102 29.906 1 93.62 258 ASN B C 1
ATOM 4706 O O . ASN B 1 258 ? -7.988 10.289 29 1 93.62 258 ASN B O 1
ATOM 4710 N N . THR B 1 259 ? -7.793 12.352 29.844 1 96.25 259 THR B N 1
ATOM 4711 C CA . THR B 1 259 ? -7.125 12.844 28.656 1 96.25 259 THR B CA 1
ATOM 4712 C C . THR B 1 259 ? -5.812 12.094 28.422 1 96.25 259 THR B C 1
ATOM 4714 O O . THR B 1 259 ? -5.121 11.734 29.375 1 96.25 259 THR B O 1
ATOM 4717 N N . LEU B 1 260 ? -5.504 11.875 27.203 1 97.56 260 LEU B N 1
ATOM 4718 C CA . LEU B 1 260 ? -4.215 11.305 26.812 1 97.56 260 LEU B CA 1
ATOM 4719 C C . LEU B 1 260 ? -3.213 12.406 26.484 1 97.56 260 LEU B C 1
ATOM 4721 O O . LEU B 1 260 ? -2.031 12.133 26.266 1 97.56 260 LEU B O 1
ATOM 4725 N N . ALA B 1 261 ? -3.693 13.641 26.484 1 97.94 261 ALA B N 1
ATOM 4726 C CA . ALA B 1 261 ? -2.836 14.781 26.188 1 97.94 261 ALA B CA 1
ATOM 4727 C C . ALA B 1 261 ? -2.043 15.203 27.422 1 97.94 261 ALA B C 1
ATOM 4729 O O . ALA B 1 261 ? -2.15 16.344 27.891 1 97.94 261 ALA B O 1
ATOM 4730 N N . THR B 1 262 ? -1.232 14.258 27.891 1 97.62 262 THR B N 1
ATOM 4731 C CA . THR B 1 262 ? -0.403 14.492 29.062 1 97.62 262 THR B CA 1
ATOM 4732 C C . THR B 1 262 ? 1.059 14.68 28.672 1 97.62 262 THR B C 1
ATOM 4734 O O . THR B 1 262 ? 1.454 14.328 27.562 1 97.62 262 THR B O 1
ATOM 4737 N N . GLN B 1 263 ? 1.78 15.305 29.594 1 96.94 263 GLN B N 1
ATOM 4738 C CA . GLN B 1 263 ? 3.213 15.453 29.359 1 96.94 263 GLN B CA 1
ATOM 4739 C C . GLN B 1 263 ? 3.896 14.094 29.234 1 96.94 263 GLN B C 1
ATOM 4741 O O . GLN B 1 263 ? 4.832 13.93 28.453 1 96.94 263 GLN B O 1
ATOM 4746 N N . GLU B 1 264 ? 3.467 13.18 30 1 96.5 264 GLU B N 1
ATOM 4747 C CA . GLU B 1 264 ? 4.004 11.82 29.938 1 96.5 264 GLU B CA 1
ATOM 4748 C C . GLU B 1 264 ? 3.82 11.211 28.547 1 96.5 264 GLU B C 1
ATOM 4750 O O . GLU B 1 264 ? 4.746 10.617 28 1 96.5 264 GLU B O 1
ATOM 4755 N N . ASN B 1 265 ? 2.65 11.383 28 1 97.81 265 ASN B N 1
ATOM 4756 C CA . ASN B 1 265 ? 2.369 10.844 26.672 1 97.81 265 ASN B CA 1
ATOM 4757 C C . ASN B 1 265 ? 3.1 11.625 25.594 1 97.81 265 ASN B C 1
ATOM 4759 O O . ASN B 1 265 ? 3.49 11.055 24.562 1 97.81 265 ASN B O 1
ATOM 4763 N N . TRP B 1 266 ? 3.295 12.914 25.828 1 98.12 266 TRP B N 1
ATOM 4764 C CA . TRP B 1 266 ? 4.059 13.734 24.891 1 98.12 266 TRP B CA 1
ATOM 4765 C C . TRP B 1 266 ? 5.488 13.219 24.766 1 98.12 266 TRP B C 1
ATOM 4767 O O . TRP B 1 266 ? 6.051 13.203 23.656 1 98.12 266 TRP B O 1
ATOM 4777 N N . GLU B 1 267 ? 6.016 12.656 25.828 1 96.75 267 GLU B N 1
ATOM 4778 C CA . GLU B 1 267 ? 7.422 12.266 25.891 1 96.75 267 GLU B CA 1
ATOM 4779 C C . GLU B 1 267 ? 7.586 10.75 25.75 1 96.75 267 GLU B C 1
ATOM 4781 O O . GLU B 1 267 ? 8.641 10.203 26.094 1 96.75 267 GLU B O 1
ATOM 4786 N N . LEU B 1 268 ? 6.586 10.094 25.281 1 96.62 268 LEU B N 1
ATOM 4787 C CA . LEU B 1 268 ? 6.66 8.648 25.078 1 96.62 268 LEU B CA 1
ATOM 4788 C C . LEU B 1 268 ? 7.867 8.281 24.219 1 96.62 268 LEU B C 1
ATOM 4790 O O . LEU B 1 268 ? 8.195 9 23.281 1 96.62 268 LEU B O 1
ATOM 4794 N N . GLU B 1 269 ? 8.484 7.172 24.641 1 96.5 269 GLU B N 1
ATOM 4795 C CA . GLU B 1 269 ? 9.469 6.602 23.719 1 96.5 269 GLU B CA 1
ATOM 4796 C C . GLU B 1 269 ? 8.805 6.031 22.469 1 96.5 269 GLU B C 1
ATOM 4798 O O . GLU B 1 269 ? 7.949 5.148 22.578 1 96.5 269 GLU B O 1
ATOM 4803 N N . LEU B 1 270 ? 9.195 6.598 21.391 1 96.75 270 LEU B N 1
ATOM 4804 C CA . LEU B 1 270 ? 8.555 6.211 20.141 1 96.75 270 LEU B CA 1
ATOM 4805 C C . LEU B 1 270 ? 9.43 5.242 19.359 1 96.75 270 LEU B C 1
ATOM 4807 O O . LEU B 1 270 ? 10.656 5.215 19.531 1 96.75 270 LEU B O 1
ATOM 4811 N N . PRO B 1 271 ? 8.82 4.379 18.516 1 93.88 271 PRO B N 1
ATOM 4812 C CA . PRO B 1 271 ? 9.625 3.527 17.641 1 93.88 271 PRO B CA 1
ATOM 4813 C C . PRO B 1 271 ? 10.5 4.328 16.672 1 93.88 271 PRO B C 1
ATOM 4815 O O . PRO B 1 271 ? 10.242 5.516 16.453 1 93.88 271 PRO B O 1
ATOM 4818 N N . PRO B 1 272 ? 11.508 3.617 16.188 1 89.31 272 PRO B N 1
ATOM 4819 C CA . PRO B 1 272 ? 12.359 4.312 15.219 1 89.31 272 PRO B CA 1
ATOM 4820 C C . PRO B 1 272 ? 11.586 4.793 13.992 1 89.31 272 PRO B C 1
ATOM 4822 O O . PRO B 1 272 ? 10.648 4.129 13.547 1 89.31 272 PRO B O 1
ATOM 4825 N N . LEU B 1 273 ? 12.062 5.918 13.523 1 87.81 273 LEU B N 1
ATOM 4826 C CA . LEU B 1 273 ? 11.445 6.496 12.336 1 87.81 273 LEU B CA 1
ATOM 4827 C C . LEU B 1 273 ? 11.656 5.586 11.125 1 87.81 273 LEU B C 1
ATOM 4829 O O . LEU B 1 273 ? 12.773 5.156 10.852 1 87.81 273 LEU B O 1
ATOM 4833 N N . ASP B 1 274 ? 10.555 5.27 10.477 1 88.12 274 ASP B N 1
ATOM 4834 C CA . ASP B 1 274 ? 10.602 4.469 9.258 1 88.12 274 ASP B CA 1
ATOM 4835 C C . ASP B 1 274 ? 10.195 5.297 8.047 1 88.12 274 ASP B C 1
ATOM 4837 O O . ASP B 1 274 ? 9.062 5.199 7.574 1 88.12 274 ASP B O 1
ATOM 4841 N N . LEU B 1 275 ? 11.195 5.984 7.461 1 90.62 275 LEU B N 1
ATOM 4842 C CA . LEU B 1 275 ? 10.93 6.84 6.305 1 90.62 275 LEU B CA 1
ATOM 4843 C C . LEU B 1 275 ? 10.789 6.008 5.035 1 90.62 275 LEU B C 1
ATOM 4845 O O . LEU B 1 275 ? 10.117 6.422 4.09 1 90.62 275 LEU B O 1
ATOM 4849 N N . ILE B 1 276 ? 11.422 4.895 5.086 1 92.94 276 ILE B N 1
ATOM 4850 C CA . ILE B 1 276 ? 11.547 4.102 3.869 1 92.94 276 ILE B CA 1
ATOM 4851 C C . ILE B 1 276 ? 10.172 3.584 3.447 1 92.94 276 ILE B C 1
ATOM 4853 O O . ILE B 1 276 ? 9.875 3.494 2.254 1 92.94 276 ILE B O 1
ATOM 4857 N N . SER B 1 277 ? 9.391 3.213 4.383 1 95.12 277 SER B N 1
ATOM 4858 C CA . SER B 1 277 ? 8.055 2.709 4.074 1 95.12 277 SER B CA 1
ATOM 4859 C C . SER B 1 277 ? 7.254 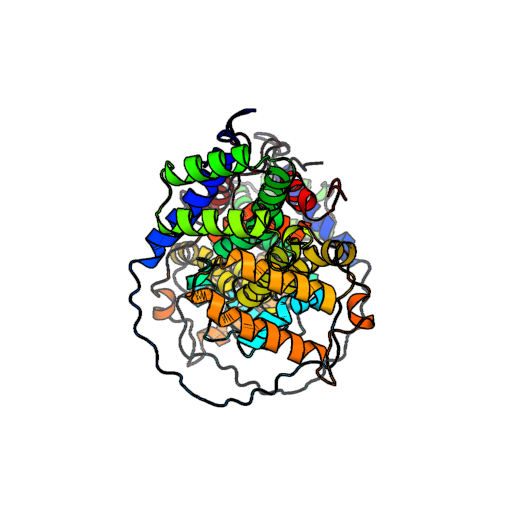3.723 3.264 1 95.12 277 SER B C 1
ATOM 4861 O O . SER B 1 277 ? 6.645 3.375 2.254 1 95.12 277 SER B O 1
ATOM 4863 N N . PHE B 1 278 ? 7.27 4.953 3.703 1 97.38 278 PHE B N 1
ATOM 4864 C CA . PHE B 1 278 ? 6.527 5.992 2.998 1 97.38 278 PHE B CA 1
ATOM 4865 C C . PHE B 1 278 ? 7.203 6.336 1.677 1 97.38 278 PHE B C 1
ATOM 4867 O O . PHE B 1 278 ? 6.531 6.543 0.665 1 97.38 278 PHE B O 1
ATOM 4874 N N . SER B 1 279 ? 8.523 6.398 1.65 1 96.81 279 SER B N 1
ATOM 4875 C CA . SER B 1 279 ? 9.258 6.703 0.428 1 96.81 279 SER B CA 1
ATOM 4876 C C . SER B 1 279 ? 8.969 5.676 -0.661 1 96.81 279 SER B C 1
ATOM 4878 O O . SER B 1 279 ? 8.836 6.027 -1.834 1 96.81 279 SER B O 1
ATOM 4880 N N . ARG B 1 280 ? 8.875 4.469 -0.253 1 97.12 280 ARG B N 1
ATOM 4881 C CA . ARG B 1 280 ? 8.547 3.402 -1.197 1 97.12 280 ARG B CA 1
ATOM 4882 C C . ARG B 1 280 ? 7.148 3.588 -1.774 1 97.12 280 ARG B C 1
ATOM 4884 O O . ARG B 1 280 ? 6.926 3.357 -2.965 1 97.12 280 ARG B O 1
ATOM 4891 N N . ALA B 1 281 ? 6.203 3.961 -0.921 1 97.94 281 ALA B N 1
ATOM 4892 C CA . ALA B 1 281 ? 4.859 4.25 -1.412 1 97.94 281 ALA B CA 1
ATOM 4893 C C . ALA B 1 281 ? 4.875 5.43 -2.383 1 97.94 281 ALA B C 1
ATOM 4895 O O . ALA B 1 281 ? 4.238 5.383 -3.438 1 97.94 281 ALA B O 1
ATOM 4896 N N . VAL B 1 282 ? 5.629 6.438 -2.068 1 97.88 282 VAL B N 1
ATOM 4897 C CA . VAL B 1 282 ? 5.707 7.645 -2.887 1 97.88 282 VAL B CA 1
ATOM 4898 C C . VAL B 1 282 ? 6.316 7.309 -4.246 1 97.88 282 VAL B C 1
ATOM 4900 O O . VAL B 1 282 ? 5.926 7.879 -5.266 1 97.88 282 VAL B O 1
ATOM 4903 N N . ALA B 1 283 ? 7.277 6.418 -4.273 1 96.31 283 ALA B N 1
ATOM 4904 C CA . ALA B 1 283 ? 7.883 6.012 -5.539 1 96.31 283 ALA B CA 1
ATOM 4905 C C . ALA B 1 283 ? 6.824 5.555 -6.535 1 96.31 283 ALA B C 1
ATOM 4907 O O . ALA B 1 283 ? 6.98 5.734 -7.746 1 96.31 283 ALA B O 1
ATOM 4908 N N . GLY B 1 284 ? 5.766 5.062 -6.059 1 96.25 284 GLY B N 1
ATOM 4909 C CA . GLY B 1 284 ? 4.676 4.586 -6.898 1 96.25 284 GLY B CA 1
ATOM 4910 C C . GLY B 1 284 ? 3.951 5.703 -7.629 1 96.25 284 GLY B C 1
ATOM 4911 O O . GLY B 1 284 ? 3.209 5.449 -8.578 1 96.25 284 GLY B O 1
ATOM 4912 N N . LEU B 1 285 ? 4.098 6.91 -7.156 1 95.38 285 LEU B N 1
ATOM 4913 C CA . LEU B 1 285 ? 3.484 8.047 -7.84 1 95.38 285 LEU B CA 1
ATOM 4914 C C . LEU B 1 285 ? 4.176 8.32 -9.172 1 95.38 285 LEU B C 1
ATOM 4916 O O . LEU B 1 285 ? 3.635 9.031 -10.023 1 95.38 285 LEU B O 1
ATOM 4920 N N . GLY B 1 286 ? 5.418 7.84 -9.312 1 92.81 286 GLY B N 1
ATOM 4921 C CA . GLY B 1 286 ? 6.117 7.965 -10.578 1 92.81 286 GLY B CA 1
ATOM 4922 C C . GLY B 1 286 ? 6.703 9.344 -10.805 1 92.81 286 GLY B C 1
ATOM 4923 O O . GLY B 1 286 ? 6.789 9.812 -11.938 1 92.81 286 GLY B O 1
ATOM 4924 N N . PHE B 1 287 ? 7.055 10.008 -9.703 1 92.69 287 PHE B N 1
ATOM 4925 C CA . PHE B 1 287 ? 7.684 11.32 -9.844 1 92.69 287 PHE B CA 1
ATOM 4926 C C . PHE B 1 287 ? 8.969 11.219 -10.656 1 92.69 287 PHE B C 1
ATOM 4928 O O . PHE B 1 287 ? 9.734 10.266 -10.5 1 92.69 287 PHE B O 1
ATOM 4935 N N . MET B 1 288 ? 9.156 12.227 -11.5 1 93.19 288 MET B N 1
ATOM 4936 C CA . MET B 1 288 ? 10.344 12.281 -12.352 1 93.19 288 MET B CA 1
ATOM 4937 C C . MET B 1 288 ? 11.227 13.477 -11.992 1 93.19 288 MET B C 1
ATOM 4939 O O . MET B 1 288 ? 10.719 14.539 -11.617 1 93.19 288 MET B O 1
ATOM 4943 N N . LYS B 1 289 ? 12.492 13.258 -11.984 1 90.06 289 LYS B N 1
ATOM 4944 C CA . LYS B 1 289 ? 13.523 14.289 -11.922 1 90.06 289 LYS B CA 1
ATOM 4945 C C . LYS B 1 289 ? 14.453 14.219 -13.125 1 90.06 289 LYS B C 1
ATOM 4947 O O . LYS B 1 289 ? 15.125 13.203 -13.344 1 90.06 289 LYS B O 1
ATOM 4952 N N . ASP B 1 290 ? 14.5 15.258 -14.008 1 89.81 290 ASP B N 1
ATOM 4953 C CA . ASP B 1 290 ? 15.289 15.297 -15.227 1 89.81 290 ASP B CA 1
ATOM 4954 C C . ASP B 1 290 ? 14.945 14.125 -16.141 1 89.81 290 ASP B C 1
ATOM 4956 O O . ASP B 1 290 ? 15.828 13.406 -16.594 1 89.81 290 ASP B O 1
ATOM 4960 N N . ASP B 1 291 ? 13.695 13.766 -16.25 1 89.88 291 ASP B N 1
ATOM 4961 C CA . ASP B 1 291 ? 13.102 12.805 -17.172 1 89.88 291 ASP B CA 1
ATOM 4962 C C . ASP B 1 291 ? 13.422 11.367 -16.75 1 89.88 291 ASP B C 1
ATOM 4964 O O . ASP B 1 291 ? 13.312 10.438 -17.547 1 89.88 291 ASP B O 1
ATOM 4968 N N . ILE B 1 292 ? 13.953 11.312 -15.555 1 92.25 292 ILE B N 1
ATOM 4969 C CA . ILE B 1 292 ? 14.172 9.984 -14.984 1 92.25 292 ILE B CA 1
ATOM 4970 C C . ILE B 1 292 ? 13.398 9.852 -13.68 1 92.25 292 ILE B C 1
ATOM 4972 O O . ILE B 1 292 ? 13.266 10.82 -12.922 1 92.25 292 ILE B O 1
ATOM 4976 N N . PRO B 1 293 ? 12.883 8.633 -13.398 1 93 293 PRO B N 1
ATOM 4977 C CA . PRO B 1 293 ? 12.18 8.469 -12.133 1 93 293 PRO B CA 1
ATOM 4978 C C . PRO B 1 293 ? 13.055 8.773 -10.922 1 93 293 PRO B C 1
ATOM 4980 O O . PRO B 1 293 ? 14.242 8.422 -10.906 1 93 293 PRO B O 1
ATOM 4983 N N . MET B 1 294 ? 12.477 9.406 -9.914 1 94.5 294 MET B N 1
ATOM 4984 C CA . MET B 1 294 ? 13.211 9.68 -8.688 1 94.5 294 MET B CA 1
ATOM 4985 C C . MET B 1 294 ? 13.602 8.375 -7.992 1 94.5 294 MET B C 1
ATOM 4987 O O . MET B 1 294 ? 12.805 7.438 -7.934 1 94.5 294 MET B O 1
ATOM 4991 N N . THR B 1 295 ? 14.812 8.398 -7.496 1 94.5 295 THR B N 1
ATOM 4992 C CA . THR B 1 295 ? 15.242 7.273 -6.68 1 94.5 295 THR B CA 1
ATOM 4993 C C . THR B 1 295 ? 14.617 7.336 -5.289 1 94.5 295 THR B C 1
ATOM 4995 O O . THR B 1 295 ? 14.109 8.383 -4.883 1 94.5 295 THR B O 1
ATOM 4998 N N . LEU B 1 296 ? 14.633 6.234 -4.586 1 94.31 296 LEU B N 1
ATOM 4999 C CA . LEU B 1 296 ? 14.141 6.211 -3.213 1 94.31 296 LEU B CA 1
ATOM 5000 C C . LEU B 1 296 ? 14.922 7.188 -2.338 1 94.31 296 LEU B C 1
ATOM 5002 O O . LEU B 1 296 ? 14.336 7.867 -1.49 1 94.31 296 LEU B O 1
ATOM 5006 N N . SER B 1 297 ? 16.203 7.262 -2.564 1 93.81 297 SER B N 1
ATOM 5007 C CA . SER B 1 297 ? 17.047 8.164 -1.788 1 93.81 297 SER B CA 1
ATOM 5008 C C . SER B 1 297 ? 16.656 9.617 -2.018 1 93.81 297 SER B C 1
ATOM 5010 O O . SER B 1 297 ? 16.656 10.422 -1.081 1 93.81 297 SER B O 1
ATOM 5012 N N . GLU B 1 298 ? 16.375 9.984 -3.236 1 93.5 298 GLU B N 1
ATOM 5013 C CA . GLU B 1 298 ? 15.945 11.344 -3.557 1 93.5 298 GLU B CA 1
ATOM 5014 C C . GLU B 1 298 ? 14.609 11.68 -2.898 1 93.5 298 GLU B C 1
ATOM 5016 O O . GLU B 1 298 ? 14.414 12.797 -2.414 1 93.5 298 GLU B O 1
ATOM 5021 N N . ILE B 1 299 ? 13.734 10.742 -2.91 1 94.62 299 ILE B N 1
ATOM 5022 C CA . ILE B 1 299 ? 12.438 10.922 -2.27 1 94.62 299 ILE B CA 1
ATOM 5023 C C . ILE B 1 299 ? 12.625 11.102 -0.766 1 94.62 299 ILE B C 1
ATOM 5025 O O . ILE B 1 299 ? 12.047 12.008 -0.167 1 94.62 299 ILE B O 1
ATOM 5029 N N . GLU B 1 300 ? 13.445 10.266 -0.203 1 92.94 300 GLU B N 1
ATOM 5030 C CA . GLU B 1 300 ? 13.734 10.375 1.224 1 92.94 300 GLU B CA 1
ATOM 5031 C C . GLU B 1 300 ? 14.344 11.734 1.558 1 92.94 300 GLU B C 1
ATOM 5033 O O . GLU B 1 300 ? 14.031 12.32 2.596 1 92.94 300 GLU B O 1
ATOM 5038 N N . GLU B 1 301 ? 15.133 12.203 0.764 1 91.5 301 GLU B N 1
ATOM 5039 C CA . GLU B 1 301 ? 15.758 13.5 0.97 1 91.5 301 GLU B CA 1
ATOM 5040 C C . GLU B 1 301 ? 14.719 14.625 0.936 1 91.5 301 GLU B C 1
ATOM 5042 O O . GLU B 1 301 ? 14.766 15.547 1.755 1 91.5 301 GLU B O 1
ATOM 5047 N N . ALA B 1 302 ? 13.867 14.57 -0.004 1 90.62 302 ALA B N 1
ATOM 5048 C CA . ALA B 1 302 ? 12.805 15.57 -0.108 1 90.62 302 ALA B CA 1
ATOM 5049 C C . ALA B 1 302 ? 11.953 15.609 1.162 1 90.62 302 ALA B C 1
ATOM 5051 O O . ALA B 1 302 ? 11.586 16.688 1.642 1 90.62 302 ALA B O 1
ATOM 5052 N N . ILE B 1 303 ? 11.703 14.453 1.731 1 90.5 303 ILE B N 1
ATOM 5053 C CA . ILE B 1 303 ? 10.898 14.336 2.939 1 90.5 303 ILE B CA 1
ATOM 5054 C C . ILE B 1 303 ? 11.688 14.836 4.145 1 90.5 303 ILE B C 1
ATOM 5056 O O . ILE B 1 303 ? 11.18 15.625 4.945 1 90.5 303 ILE B O 1
ATOM 5060 N N . SER B 1 304 ? 12.891 14.445 4.18 1 87.38 304 SER B N 1
ATOM 5061 C CA . SER B 1 304 ? 13.742 14.766 5.324 1 87.38 304 SER B CA 1
ATOM 5062 C C . SER B 1 304 ? 14.016 16.266 5.41 1 87.38 304 SER B C 1
ATOM 5064 O O . SER B 1 304 ? 14.211 16.797 6.5 1 87.38 304 SER B O 1
ATOM 5066 N N . GLN B 1 305 ? 14.055 16.906 4.32 1 83 305 GLN B N 1
ATOM 5067 C CA . GLN B 1 305 ? 14.344 18.344 4.297 1 83 305 GLN B CA 1
ATOM 5068 C C . GLN B 1 305 ? 13.344 19.125 5.148 1 83 305 GLN B C 1
ATOM 5070 O O . GLN B 1 305 ? 13.711 20.094 5.816 1 83 305 GLN B O 1
ATOM 5075 N N . ARG B 1 306 ? 12.219 18.672 5.18 1 78.19 306 ARG B N 1
ATOM 5076 C CA . ARG B 1 306 ? 11.203 19.422 5.93 1 78.19 306 ARG B CA 1
ATOM 5077 C C . ARG B 1 306 ? 11.07 18.875 7.348 1 78.19 306 ARG B C 1
ATOM 5079 O O . ARG B 1 306 ? 10.875 19.625 8.297 1 78.19 306 ARG B O 1
ATOM 5086 N N . ILE B 1 307 ? 11.227 17.547 7.457 1 74.5 307 ILE B N 1
ATOM 5087 C CA . ILE B 1 307 ? 10.867 17 8.758 1 74.5 307 ILE B CA 1
ATOM 5088 C C . ILE B 1 307 ? 12.109 16.906 9.641 1 74.5 307 ILE B C 1
ATOM 5090 O O . ILE B 1 307 ? 12.008 16.719 10.859 1 74.5 307 ILE B O 1
ATOM 5094 N N . THR B 1 308 ? 13.281 16.875 9.078 1 63.09 308 THR B N 1
ATOM 5095 C CA . THR B 1 308 ? 14.484 16.828 9.898 1 63.09 308 THR B CA 1
ATOM 5096 C C . THR B 1 308 ? 15.156 18.203 9.945 1 63.09 308 THR B C 1
ATOM 5098 O O . THR B 1 308 ? 15.953 18.469 10.844 1 63.09 308 THR B O 1
ATOM 5101 N N . LEU B 1 309 ? 14.5 19.297 10.328 1 49.91 309 LEU B N 1
ATOM 5102 C CA . LEU B 1 309 ? 14.906 20.688 10.438 1 49.91 309 LEU B CA 1
ATOM 5103 C C . LEU B 1 309 ? 16.422 20.812 10.422 1 49.91 309 LEU B C 1
ATOM 5105 O O . LEU B 1 309 ? 17.094 20.406 11.375 1 49.91 309 LEU B O 1
ATOM 5109 N N . LYS B 1 310 ? 17.281 20.562 9.586 1 41.38 310 LYS B N 1
ATOM 5110 C CA . LYS B 1 310 ? 18.484 21.328 9.914 1 41.38 310 LYS B CA 1
ATOM 5111 C C . LYS B 1 310 ? 18.125 22.75 10.344 1 41.38 310 LYS B C 1
ATOM 5113 O O . LYS B 1 310 ? 18.609 23.219 11.375 1 41.38 310 LYS B O 1
ATOM 5118 N N . LYS B 1 311 ? 18.109 23.922 9.383 1 36.31 311 LYS B N 1
ATOM 5119 C CA . LYS B 1 311 ? 18.062 25.344 9.703 1 36.31 311 LYS B CA 1
ATOM 5120 C C . LYS B 1 311 ? 16.625 25.812 9.969 1 36.31 311 LYS B C 1
ATOM 5122 O O . LYS B 1 311 ? 15.891 26.125 9.031 1 36.31 311 LYS B O 1
ATOM 5127 N N . LEU B 1 312 ? 15.727 25.156 10.664 1 34.53 312 LEU B N 1
ATOM 5128 C CA . LEU B 1 312 ? 14.68 26.109 11.008 1 34.53 312 LEU B CA 1
ATOM 5129 C C . LEU B 1 312 ? 15.281 27.406 11.547 1 34.53 312 LEU B C 1
ATOM 5131 O O . LEU B 1 312 ? 16.078 27.375 12.484 1 34.53 312 LEU B O 1
ATOM 5135 N N . ASN B 1 313 ? 15.5 28.375 10.766 1 29.25 313 ASN B N 1
ATOM 5136 C CA . ASN B 1 313 ? 15.883 29.672 11.312 1 29.25 313 ASN B CA 1
ATOM 5137 C C . ASN B 1 313 ? 15.094 30 12.578 1 29.25 313 ASN B C 1
ATOM 5139 O O . ASN B 1 313 ? 13.867 29.859 12.602 1 29.25 313 ASN B O 1
ATOM 5143 N N . SER B 1 314 ? 15.578 29.859 13.914 1 25.55 314 SER B N 1
ATOM 5144 C CA . SER B 1 314 ? 15.117 30.656 15.047 1 25.55 314 SER B CA 1
ATOM 5145 C C . SER B 1 314 ? 14.531 31.984 14.578 1 25.55 314 SER B C 1
ATOM 5147 O O . SER B 1 314 ? 15.039 32.594 13.633 1 25.55 314 SER B O 1
#

Secondary structure (DSSP, 8-state):
----SSTT--SSS-HHHHHHHHHHHHHHHHHHHHTS--------------------SS--GGGHHHHTTHHHHHHTT--TT--SPPS--TTHHHHH---SHHHHHHHHHHHHHTTTHHHHHHHHHHHHT--HHHHHHHHHHHHHSS--HHHHHHHHHHHHHHHTTGGGGGG--THHHHHHHHHHHHHHHHHTTSS-HHHHHHHHGGGHHHHHHH-SSHHHHHHHHHHHHHHHHTT-HHHHHHHHHHHHHHHHHHH-TT-S--HHHHTPPPPPP-HHHHHHHHHTT--EETTEEPPHHHHHHHHHHHHS-S----/-----GGG---SSTHHHHHHHHHHHHHHHHHHHHSS--------------------SS--GGGHHHHTTHHHHHHTT--TT--SPPS--TTHHHHH---SHHHHHHHHHHHHHTTTHHHHHHHHHHHHT--HHHHHHHHHHHHHSS--HHHHHHHHHHHHHHHTTGGGGGG--THHHHHHHHHHHHHHHHHTTSS-HHHHHHHHGGGHHHHHHH-SSHHHHHHHHHHHHHHHHTT-HHHHHHHHHHHHHHHHHHH-TT-S--HHHHTPPPPPP-HHHHHHHHHTT--EETTEEPPHHHHHHHHHHHHS-S----

Radius of gyration: 28.96 Å; Cα contacts (8 Å, |Δi|>4): 684; chains: 2; bounding box: 60×92×62 Å

InterPro domains:
  IPR009677 Protein of unknown function DUF1266 [PF06889] (92-246)

Solvent-accessible surface area (backbone atoms only — not comparable to full-atom values): 35497 Å² total; per-residue (Å²): 131,82,70,66,70,68,79,66,63,77,86,83,80,72,57,71,59,51,56,48,46,53,51,47,52,53,51,49,58,48,56,67,64,58,68,71,73,77,71,76,84,76,78,84,78,77,73,80,73,79,68,76,73,80,64,69,94,60,86,49,52,61,43,50,21,30,49,63,15,29,59,61,24,49,74,72,72,38,59,51,81,53,56,63,63,56,94,66,57,87,45,39,45,83,75,66,65,28,83,45,42,65,44,41,51,48,53,43,50,41,28,56,55,50,47,65,41,57,56,51,54,48,50,48,56,52,50,73,74,44,49,74,66,51,51,51,51,49,49,51,51,49,70,70,42,91,60,52,71,68,55,38,51,32,49,50,47,43,50,52,37,49,72,67,34,47,92,51,49,72,76,52,62,44,60,45,47,28,51,27,49,37,12,40,47,29,44,44,34,21,20,73,43,46,40,26,69,60,51,27,31,51,56,21,40,61,49,45,67,42,48,60,70,74,31,90,38,59,66,58,37,51,52,27,25,52,51,37,47,54,55,70,36,38,74,36,63,88,48,50,67,48,47,61,54,50,53,52,47,45,51,50,46,62,66,37,91,82,42,68,70,38,73,70,59,66,64,49,77,58,73,80,83,60,64,62,65,55,29,23,56,49,38,29,73,59,53,50,54,95,90,33,46,53,46,60,67,57,46,44,49,52,42,40,60,55,46,54,57,77,79,67,75,128,130,84,71,66,69,67,79,67,66,69,86,80,83,72,47,70,61,51,54,48,46,54,53,48,52,55,52,50,60,50,57,67,65,58,67,74,74,77,71,77,85,77,77,82,80,78,73,79,73,79,67,77,73,80,65,69,94,59,85,49,52,62,44,51,20,29,50,63,16,28,59,61,25,49,74,72,73,38,59,53,80,52,57,64,61,56,94,65,59,88,45,38,45,82,75,65,65,29,83,46,42,66,44,42,50,49,54,43,51,41,29,56,53,48,45,65,41,56,57,50,54,48,50,50,55,52,50,73,75,44,50,73,66,50,50,51,52,48,50,50,50,50,71,68,43,91,60,52,70,67,54,38,50,32,49,51,46,42,49,51,37,48,72,67,33,49,92,50,50,72,77,51,63,45,60,45,46,29,49,28,51,37,12,40,46,28,45,45,34,21,21,73,44,45,39,26,68,60,52,28,30,50,55,21,39,60,50,44,66,41,48,59,73,75,32,89,38,61,67,57,39,50,53,29,27,52,53,37,49,53,55,70,36,37,76,36,62,87,47,49,67,48,48,59,54,49,54,52,47,44,51,50,48,61,66,36,94,81,42,67,69,38,72,68,58,67,65,49,78,59,73,80,82,60,64,63,66,55,27,23,56,50,38,28,72,60,54,50,54,96,89,33,45,52,45,60,67,56,46,43,46,53,42,39,63,53,46,55,51,82,80,64,79,129

Sequence (628 aa):
MAIDIFSVFPKYIGAVIGIIFLVILFRWLRKVAIQDSELSPSMPVNQEILETKVTSNQLLPVEWGLYVAAPYAEMNGWAYNEYRQGEDDGGLSAAWGVNDRWDLIYQLFWLLTQGHTNDFYQLRDQLFNSTEDDIQSLKNEILLSDLTENDKNERLWQIDMMSTNRMNIQNTKYLIWDLCRFSKLCLEGCQQGYITQQEAQTWSLMSASMLRRIYDGWDDMWKNFITTRWFWASGDPNWSASHQTFSDTIDNIINDKNTLATQENWELELPPLDLISFSRAVAGLGFMKDDIPMTLSEIEEAISQRITLKKLNSMAIDIFSVFPKYIGAVIGIIFLVILFRWLRKVAIQDSELSPSMPVNQEILETKVTSNQLLPVEWGLYVAAPYAEMNGWAYNEYRQGEDDGGLSAAWGVNDRWDLIYQLFWLLTQGHTNDFYQLRDQLFNSTEDDIQSLKNEILLSDLTENDKNERLWQIDMMSTNRMNIQNTKYLIWDLCRFSKLCLEGCQQGYITQQEAQTWSLMSASMLRRIYDGWDDMWKNFITTRWFWASGDPNWSASHQTFSDTIDNIINDKNTLATQENWELELPPLDLISFSRAVAGLGFMKDDIPMTLSEIEEAISQRITLKKLNS

Nearest PDB structures (foldseek):
  2rai-assembly1_A  TM=1.665E-01  e=3.984E+00  Homo sapiens
  2rai-assembly1_A  TM=1.665E-01  e=3.807E+00  Homo sapiens

Organism: NCBI:txid1354337